Protein 5W6Y (pdb70)

InterPro domains:
  IPR002701 Chorismate mutase II, prokaryotic-type [PF01817] (199-307)
  IPR008238 Chorismate mutase, AroQ class, eukaryotic type [PS51169] (64-316)
  IPR008238 Chorismate mutase, AroQ class, eukaryotic type [PTHR21145] (43-316)
  IPR008238 Chorismate mutase, AroQ class, eukaryotic type [TIGR01802] (72-316)
  IPR036263 Chorismate mutase type II superfamily [SSF48600] (69-316)
  IPR037039 Chorismate mutase, AroQ class superfamily, eukaryotic [G3DSA:1.10.590.10] (65-316)

B-factor: mean 27.39, std 14.16, range [8.39, 97.9]

CATH classification: 1.10.590.10

Solvent-accessible surface area: 22530 Å² total

Structure (mmCIF, N/CA/C/O backbone):
data_5W6Y
#
_entry.id   5W6Y
#
_cell.length_a   57.764
_cell.length_b   78.408
_cell.length_c   126.028
_cell.angle_alpha   90.00
_cell.angle_beta   90.00
_cell.angle_gamma   90.00
#
_symmetry.space_group_name_H-M   'P 2 21 21'
#
loop_
_entity.id
_entity.type
_entity.pdbx_description
1 polymer 'Chorismate mutase'
2 non-polymer TRYPTOPHAN
3 non-polymer '4-(2-HYDROXYETHYL)-1-PIPERAZINE ETHANESULFONIC ACID'
4 water water
#
loop_
_atom_site.group_PDB
_atom_site.id
_atom_site.type_symbol
_atom_site.label_atom_id
_atom_site.label_alt_id
_atom_site.label_comp_id
_atom_site.label_asym_id
_atom_site.label_entity_id
_atom_site.label_seq_id
_atom_site.pdbx_PDB_ins_code
_atom_site.Cartn_x
_atom_site.Cartn_y
_atom_site.Cartn_z
_atom_site.occupancy
_atom_site.B_iso_or_equiv
_atom_site.auth_seq_id
_atom_site.auth_comp_id
_atom_site.auth_asym_id
_atom_site.auth_atom_id
_atom_site.pdbx_PDB_model_num
ATOM 1 N N . LEU A 1 73 ? 21.516 14.034 -5.738 1.00 64.08 73 LEU A N 1
ATOM 2 C CA . LEU A 1 73 ? 21.487 15.087 -6.739 1.00 65.57 73 LEU A CA 1
ATOM 3 C C . LEU A 1 73 ? 22.922 15.422 -7.162 1.00 67.81 73 LEU A C 1
ATOM 4 O O . LEU A 1 73 ? 23.506 16.302 -6.517 1.00 64.85 73 LEU A O 1
ATOM 9 N N . ALA A 1 74 ? 23.547 14.788 -8.175 1.00 67.73 74 ALA A N 1
ATOM 10 C CA . ALA A 1 74 ? 23.122 13.652 -9.035 1.00 60.71 74 ALA A CA 1
ATOM 11 C C . ALA A 1 74 ? 21.977 13.981 -10.000 1.00 62.74 74 ALA A C 1
ATOM 12 O O . ALA A 1 74 ? 22.207 14.102 -11.218 1.00 57.84 74 ALA A O 1
ATOM 14 N N . ASN A 1 75 ? 20.769 14.117 -9.464 1.00 64.36 75 ASN A N 1
ATOM 15 C CA . ASN A 1 75 ? 19.614 14.452 -10.282 1.00 60.24 75 ASN A CA 1
ATOM 16 C C . ASN A 1 75 ? 19.855 15.809 -10.928 1.00 58.28 75 ASN A C 1
ATOM 17 O O . ASN A 1 75 ? 19.235 16.157 -11.932 1.00 61.69 75 ASN A O 1
ATOM 22 N N . ILE A 1 76 ? 20.771 16.568 -10.334 1.00 47.60 76 ILE A N 1
ATOM 23 C CA . ILE A 1 76 ? 21.128 17.886 -10.833 1.00 43.95 76 ILE A CA 1
ATOM 24 C C . ILE A 1 76 ? 22.191 17.753 -11.916 1.00 38.00 76 ILE A C 1
ATOM 25 O O . ILE A 1 76 ? 22.195 18.511 -12.886 1.00 28.72 76 ILE A O 1
ATOM 30 N N . ARG A 1 77 ? 23.091 16.787 -11.751 1.00 29.54 77 ARG A N 1
ATOM 31 C CA . ARG A 1 77 ? 24.140 16.578 -12.739 1.00 33.58 77 ARG A CA 1
ATOM 32 C C . ARG A 1 77 ? 23.548 16.408 -14.141 1.00 22.92 77 ARG A C 1
ATOM 33 O O . ARG A 1 77 ? 24.043 17.006 -15.099 1.00 23.37 77 ARG A O 1
ATOM 41 N N . GLU A 1 78 ? 22.484 15.615 -14.255 1.00 26.62 78 GLU A N 1
ATOM 42 C CA . GLU A 1 78 ? 21.843 15.379 -15.548 1.00 27.23 78 GLU A CA 1
ATOM 43 C C . GLU A 1 78 ? 21.140 16.627 -16.045 1.00 24.49 78 GLU A C 1
ATOM 44 O O . GLU A 1 78 ? 21.096 16.881 -17.240 1.00 24.83 78 GLU A O 1
ATOM 50 N N . SER A 1 79 ? 20.571 17.400 -15.128 1.00 22.28 79 SER A N 1
ATOM 51 C CA A SER A 1 79 ? 19.933 18.653 -15.508 0.42 23.91 79 SER A CA 1
ATOM 52 C CA B SER A 1 79 ? 19.943 18.674 -15.468 0.58 24.35 79 SER A CA 1
ATOM 53 C C . SER A 1 79 ? 20.967 19.638 -16.042 1.00 27.00 79 SER A C 1
ATOM 54 O O . SER A 1 79 ? 20.730 20.289 -17.069 1.00 23.34 79 SER A O 1
ATOM 59 N N . LEU A 1 80 ? 22.110 19.736 -15.360 1.00 23.06 80 LEU A N 1
ATOM 60 C CA . LEU A 1 80 ? 23.187 20.625 -15.796 1.00 18.90 80 LEU A CA 1
ATOM 61 C C . LEU A 1 80 ? 23.690 20.268 -17.186 1.00 17.71 80 LEU A C 1
ATOM 62 O O . LEU A 1 80 ? 23.945 21.147 -18.003 1.00 19.27 80 LEU A O 1
ATOM 67 N N . ILE A 1 81 ? 23.836 18.974 -17.436 1.00 18.03 81 ILE A N 1
ATOM 68 C CA . ILE A 1 81 ? 24.281 18.496 -18.734 1.00 23.83 81 ILE A CA 1
ATOM 69 C C . ILE A 1 81 ? 23.292 18.891 -19.843 1.00 16.41 81 ILE A C 1
ATOM 70 O O . ILE A 1 81 ? 23.709 19.361 -20.888 1.00 18.84 81 ILE A O 1
ATOM 75 N N . ARG A 1 82 ? 21.992 18.718 -19.617 1.00 19.17 82 ARG A N 1
ATOM 76 C CA . ARG A 1 82 ? 21.002 19.125 -20.628 1.00 21.48 82 ARG A CA 1
ATOM 77 C C . ARG A 1 82 ? 21.039 20.634 -20.896 1.00 15.11 82 ARG A C 1
ATOM 78 O O . ARG A 1 82 ? 20.843 21.081 -22.030 1.00 14.35 82 ARG A O 1
ATOM 86 N N . GLN A 1 83 ? 21.275 21.405 -19.840 1.00 15.41 83 GLN A N 1
ATOM 87 C CA . GLN A 1 83 ? 21.338 22.855 -19.936 1.00 17.78 83 GLN A CA 1
ATOM 88 C C . GLN A 1 83 ? 22.551 23.278 -20.747 1.00 17.48 83 GLN A C 1
ATOM 89 O O . GLN A 1 83 ? 22.474 24.186 -21.575 1.00 13.79 83 GLN A O 1
ATOM 95 N N . GLU A 1 84 ? 23.677 22.620 -20.489 1.00 14.44 84 GLU A N 1
ATOM 96 C CA . GLU A 1 84 ? 24.897 22.849 -21.263 1.00 15.70 84 GLU A CA 1
ATOM 97 C C . GLU A 1 84 ? 24.669 22.501 -22.739 1.00 13.29 84 GLU A C 1
ATOM 98 O O . GLU A 1 84 ? 25.019 23.274 -23.626 1.00 15.60 84 GLU A O 1
ATOM 104 N N . ASP A 1 85 ? 24.080 21.330 -22.990 1.00 13.56 85 ASP A N 1
ATOM 105 C CA . ASP A 1 85 ? 23.848 20.870 -24.357 1.00 15.92 85 ASP A CA 1
ATOM 106 C C . ASP A 1 85 ? 22.940 21.842 -25.098 1.00 19.80 85 ASP A C 1
ATOM 107 O O . ASP A 1 85 ? 23.148 22.129 -26.277 1.00 15.03 85 ASP A O 1
ATOM 112 N N . THR A 1 86 ? 21.934 22.348 -24.395 1.00 12.54 86 THR A N 1
ATOM 113 C CA . THR A 1 86 ? 20.991 23.295 -24.982 1.00 13.93 86 THR A CA 1
ATOM 114 C C . THR A 1 86 ? 21.706 24.588 -25.373 1.00 15.95 86 THR A C 1
ATOM 115 O O . THR A 1 86 ? 21.499 25.121 -26.461 1.00 10.87 86 THR A O 1
ATOM 119 N N . ILE A 1 87 ? 22.578 25.075 -24.501 1.00 11.52 87 ILE A N 1
ATOM 120 C CA . ILE A 1 87 ? 23.374 26.271 -24.821 1.00 11.18 87 ILE A CA 1
ATOM 121 C C . ILE A 1 87 ? 24.269 26.032 -26.037 1.00 14.09 87 ILE A C 1
ATOM 122 O O . ILE A 1 87 ? 24.317 26.848 -26.957 1.00 11.80 87 ILE A O 1
ATOM 127 N N . ILE A 1 88 ? 24.956 24.899 -26.055 1.00 12.42 88 ILE A N 1
ATOM 128 C CA . ILE A 1 88 ? 25.840 24.582 -27.175 1.00 13.41 88 ILE A CA 1
ATOM 129 C C . ILE A 1 88 ? 25.100 24.574 -28.520 1.00 13.14 88 ILE A C 1
ATOM 130 O O . ILE A 1 88 ? 25.554 25.177 -29.491 1.00 10.69 88 ILE A O 1
ATOM 135 N N . TYR A 1 89 ? 23.958 23.896 -28.565 1.00 13.74 89 TYR A N 1
ATOM 136 C CA . TYR A 1 89 ? 23.092 23.922 -29.747 1.00 12.78 89 TYR A CA 1
ATOM 137 C C . TYR A 1 89 ? 22.695 25.346 -30.142 1.00 10.10 89 TYR A C 1
ATOM 138 O O . TYR A 1 89 ? 22.741 25.720 -31.315 1.00 15.13 89 TYR A O 1
ATOM 147 N N . ALA A 1 90 ? 22.278 26.139 -29.165 1.00 9.87 90 ALA A N 1
ATOM 148 C CA . ALA A 1 90 ? 21.825 27.507 -29.454 1.00 11.04 90 ALA A CA 1
ATOM 149 C C . ALA A 1 90 ? 22.960 28.370 -30.029 1.00 12.41 90 ALA A C 1
ATOM 150 O O . ALA A 1 90 ? 22.766 29.112 -31.000 1.00 10.34 90 ALA A O 1
ATOM 152 N N . LEU A 1 91 ? 24.146 28.267 -29.439 1.00 9.39 91 LEU A N 1
ATOM 153 C CA . LEU A 1 91 ? 25.292 29.047 -29.922 1.00 9.45 91 LEU A CA 1
ATOM 154 C C . LEU A 1 91 ? 25.661 28.606 -31.326 1.00 11.04 91 LEU A C 1
ATOM 155 O O . LEU A 1 91 ? 25.926 29.431 -32.198 1.00 12.95 91 LEU A O 1
ATOM 160 N N . LEU A 1 92 ? 25.684 27.293 -31.532 1.00 12.81 92 LEU A N 1
ATOM 161 C CA . LEU A 1 92 ? 25.988 26.736 -32.837 1.00 10.18 92 LEU A CA 1
ATOM 162 C C . LEU A 1 92 ? 25.026 27.272 -33.906 1.00 15.61 92 LEU A C 1
ATOM 163 O O . LEU A 1 92 ? 25.437 27.683 -34.993 1.00 19.31 92 LEU A O 1
ATOM 168 N N . GLN A 1 93 ? 23.737 27.252 -33.602 1.00 13.18 93 GLN A N 1
ATOM 169 C CA . GLN A 1 93 ? 22.742 27.694 -34.578 1.00 9.67 93 GLN A CA 1
ATOM 170 C C . GLN A 1 93 ? 22.843 29.208 -34.825 1.00 12.26 93 GLN A C 1
ATOM 171 O O . GLN A 1 93 ? 22.717 29.650 -35.963 1.00 12.43 93 GLN A O 1
ATOM 177 N N . ARG A 1 94 ? 23.079 29.989 -33.767 1.00 8.83 94 ARG A N 1
ATOM 178 C CA . ARG A 1 94 ? 23.263 31.437 -33.910 1.00 18.73 94 ARG A CA 1
ATOM 179 C C . ARG A 1 94 ? 24.475 31.729 -34.793 1.00 15.66 94 ARG A C 1
ATOM 180 O O . ARG A 1 94 ? 24.444 32.640 -35.623 1.00 13.89 94 ARG A O 1
ATOM 188 N N . ALA A 1 95 ? 25.530 30.937 -34.625 1.00 14.68 95 ALA A N 1
ATOM 189 C CA . ALA A 1 95 ? 26.773 31.115 -35.389 1.00 16.48 95 ALA A CA 1
ATOM 190 C C . ALA A 1 95 ? 26.634 30.746 -36.880 1.00 11.42 95 ALA A C 1
ATOM 191 O O . ALA A 1 95 ? 27.546 30.984 -37.682 1.00 13.21 95 ALA A O 1
ATOM 193 N N . GLN A 1 96 ? 25.502 30.174 -37.257 1.00 10.72 96 GLN A N 1
ATOM 194 C CA . GLN A 1 96 ? 25.204 29.974 -38.677 1.00 18.69 96 GLN A CA 1
ATOM 195 C C . GLN A 1 96 ? 24.958 31.303 -39.397 1.00 26.50 96 GLN A C 1
ATOM 196 O O . GLN A 1 96 ? 25.018 31.370 -40.625 1.00 16.93 96 GLN A O 1
ATOM 202 N N . PHE A 1 97 ? 24.696 32.360 -38.633 1.00 16.27 97 PHE A N 1
ATOM 203 C CA . PHE A 1 97 ? 24.464 33.687 -39.219 1.00 16.87 97 PHE A CA 1
ATOM 204 C C . PHE A 1 97 ? 25.545 34.667 -38.761 1.00 18.35 97 PHE A C 1
ATOM 205 O O . PHE A 1 97 ? 26.234 34.422 -37.768 1.00 16.35 97 PHE A O 1
ATOM 213 N N . SER A 1 98 ? 25.702 35.769 -39.489 1.00 17.91 98 SER A N 1
ATOM 214 C CA . SER A 1 98 ? 26.670 36.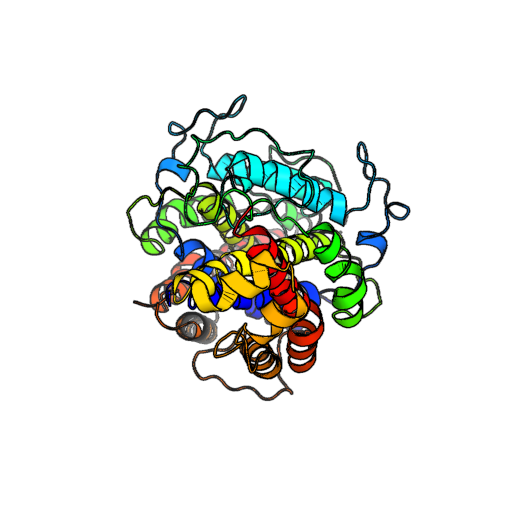791 -39.115 1.00 20.86 98 SER A CA 1
ATOM 215 C C . SER A 1 98 ? 26.159 37.670 -37.962 1.00 20.15 98 SER A C 1
ATOM 216 O O . SER A 1 98 ? 25.071 37.430 -37.428 1.00 17.50 98 SER A O 1
ATOM 219 N N . PHE A 1 99 ? 26.943 38.679 -37.578 1.00 18.27 99 PHE A N 1
ATOM 220 C CA . PHE A 1 99 ? 26.593 39.516 -36.424 1.00 24.01 99 PHE A CA 1
ATOM 221 C C . PHE A 1 99 ? 25.280 40.258 -36.653 1.00 23.61 99 PHE A C 1
ATOM 222 O O . PHE A 1 99 ? 24.473 40.394 -35.731 1.00 17.81 99 PHE A O 1
ATOM 230 N N . ASN A 1 100 ? 25.080 40.731 -37.884 1.00 21.75 100 ASN A N 1
ATOM 231 C CA . ASN A 1 100 ? 23.821 41.349 -38.287 1.00 26.52 100 ASN A CA 1
ATOM 232 C C . ASN A 1 100 ? 23.423 42.490 -37.349 1.00 25.81 100 ASN A C 1
ATOM 233 O O . ASN A 1 100 ? 22.345 42.466 -36.756 1.00 20.25 100 ASN A O 1
ATOM 238 N N . ALA A 1 101 ? 24.310 43.480 -37.232 1.00 24.84 101 ALA A N 1
ATOM 239 C CA . ALA A 1 101 ? 24.166 44.594 -36.290 1.00 22.22 101 ALA A CA 1
ATOM 240 C C . ALA A 1 101 ? 22.770 45.236 -36.178 1.00 25.91 101 ALA A C 1
ATOM 241 O O . ALA A 1 101 ? 22.370 45.596 -35.068 1.00 23.07 101 ALA A O 1
ATOM 243 N N . PRO A 1 102 ? 22.038 45.412 -37.302 1.00 24.05 102 PRO A N 1
ATOM 244 C CA . PRO A 1 102 ? 20.753 46.107 -37.103 1.00 25.71 102 PRO A CA 1
ATOM 245 C C . PRO A 1 102 ? 19.769 45.395 -36.146 1.00 23.50 102 PRO A C 1
ATOM 246 O O . PRO A 1 102 ? 18.892 46.049 -35.579 1.00 24.84 102 PRO A O 1
ATOM 250 N N . THR A 1 103 ? 19.945 44.087 -35.955 1.00 22.00 103 THR A N 1
ATOM 251 C CA . THR A 1 103 ? 19.123 43.288 -35.045 1.00 20.37 103 THR A CA 1
ATOM 252 C C . THR A 1 103 ? 19.072 43.873 -33.620 1.00 29.68 103 THR A C 1
ATOM 253 O O . THR A 1 103 ? 18.064 43.749 -32.917 1.00 19.85 103 THR A O 1
ATOM 257 N N . TYR A 1 104 ? 20.156 44.532 -33.220 1.00 23.20 104 TYR A N 1
ATOM 258 C CA . TYR A 1 104 ? 20.320 45.052 -31.857 1.00 20.39 104 TYR A CA 1
ATOM 259 C C . TYR A 1 104 ? 20.189 46.577 -31.747 1.00 22.27 104 TYR A C 1
ATOM 260 O O . TYR A 1 104 ? 20.301 47.144 -30.655 1.00 22.96 104 TYR A O 1
ATOM 269 N N . ASP A 1 105 ? 19.927 47.234 -32.872 1.00 23.75 105 ASP A N 1
ATOM 270 C CA . ASP A 1 105 ? 19.959 48.696 -32.932 1.00 25.92 105 ASP A CA 1
ATOM 271 C C . ASP A 1 105 ? 18.582 49.304 -33.207 1.00 36.06 105 ASP A C 1
ATOM 272 O O . ASP A 1 105 ? 18.122 49.325 -34.355 1.00 28.34 105 ASP A O 1
ATOM 277 N N . GLU A 1 106 ? 17.954 49.849 -32.167 1.00 27.85 106 GLU A N 1
ATOM 278 C CA . GLU A 1 106 ? 16.600 50.382 -32.303 1.00 31.40 106 GLU A CA 1
ATOM 279 C C . GLU A 1 106 ? 16.525 51.552 -33.275 1.00 38.78 106 GLU A C 1
ATOM 280 O O . GLU A 1 106 ? 15.440 51.918 -33.724 1.00 39.42 106 GLU A O 1
ATOM 286 N N . ASN A 1 107 ? 17.671 52.142 -33.605 1.00 40.88 107 ASN A N 1
ATOM 287 C CA . ASN A 1 107 ? 17.687 53.225 -34.581 1.00 45.35 107 ASN A CA 1
ATOM 288 C C . ASN A 1 107 ? 17.860 52.710 -36.011 1.00 48.53 107 ASN A C 1
ATOM 289 O O . ASN A 1 107 ? 17.809 53.492 -36.961 1.00 47.95 107 ASN A O 1
ATOM 294 N N . SER A 1 108 ? 18.041 51.397 -36.159 1.00 48.14 108 SER A N 1
ATOM 295 C CA . SER A 1 108 ? 18.097 50.770 -37.482 1.00 49.36 108 SER A CA 1
ATOM 296 C C . SER A 1 108 ? 16.725 50.272 -37.939 1.00 54.80 108 SER A C 1
ATOM 297 O O . SER A 1 108 ? 16.468 50.177 -39.142 1.00 56.84 108 SER A O 1
ATOM 300 N N . PHE A 1 109 ? 15.852 49.950 -36.984 1.00 53.28 109 PHE A N 1
ATOM 301 C CA . PHE A 1 109 ? 14.464 49.591 -37.293 1.00 49.99 109 PHE A CA 1
ATOM 302 C C . PHE A 1 109 ? 13.455 50.346 -36.435 1.00 48.63 109 PHE A C 1
ATOM 303 O O . PHE A 1 109 ? 13.625 50.465 -35.230 1.00 47.70 109 PHE A O 1
ATOM 311 N N . SER A 1 110 ? 12.392 50.843 -37.056 1.00 58.91 110 SER A N 1
ATOM 312 C CA . SER A 1 110 ? 11.292 51.426 -36.298 1.00 63.82 110 SER A CA 1
ATOM 313 C C . SER A 1 110 ? 10.144 50.432 -36.170 1.00 63.59 110 SER A C 1
ATOM 314 O O . SER A 1 110 ? 9.170 50.510 -36.919 1.00 61.38 110 SER A O 1
ATOM 317 N N . ILE A 1 111 ? 10.273 49.487 -35.238 1.00 57.88 111 ILE A N 1
ATOM 318 C CA . ILE A 1 111 ? 9.227 48.495 -35.011 1.00 45.04 111 ILE A CA 1
ATOM 319 C C . ILE A 1 111 ? 7.937 49.166 -34.585 1.00 40.08 111 ILE A C 1
ATOM 320 O O . ILE A 1 111 ? 7.858 49.726 -33.491 1.00 37.07 111 ILE A O 1
ATOM 325 N N . PRO A 1 112 ? 6.922 49.119 -35.457 1.00 45.37 112 PRO A N 1
ATOM 326 C CA . PRO A 1 112 ? 5.677 49.860 -35.233 1.00 45.72 112 PRO A CA 1
ATOM 327 C C . PRO A 1 112 ? 4.989 49.454 -33.935 1.00 41.01 112 PRO A C 1
ATOM 328 O O . PRO A 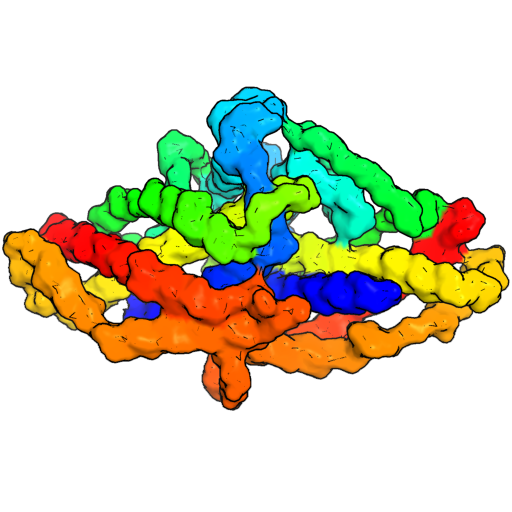1 112 ? 4.779 48.267 -33.696 1.00 41.26 112 PRO A O 1
ATOM 332 N N . GLY A 1 113 ? 4.674 50.439 -33.100 1.00 40.49 113 GLY A N 1
ATOM 333 C CA . GLY A 1 113 ? 3.993 50.201 -31.840 1.00 39.37 113 GLY A CA 1
ATOM 334 C C . GLY A 1 113 ? 4.882 49.718 -30.706 1.00 43.31 113 GLY A C 1
ATOM 335 O O . GLY A 1 113 ? 4.380 49.356 -29.640 1.00 45.22 113 GLY A O 1
ATOM 336 N N . PHE A 1 114 ? 6.197 49.720 -30.929 1.00 37.37 114 PHE A N 1
ATOM 337 C CA . PHE A 1 114 ? 7.167 49.186 -29.965 1.00 32.67 114 PHE A CA 1
ATOM 338 C C . PHE A 1 114 ? 8.438 50.030 -29.915 1.00 41.67 114 PHE A C 1
ATOM 339 O O . PHE A 1 114 ? 9.027 50.344 -30.950 1.00 40.71 114 PHE A O 1
ATOM 347 N N . LYS A 1 115 ? 8.873 50.387 -28.711 1.00 37.46 115 LYS A N 1
ATOM 348 C CA . LYS A 1 115 ? 10.153 51.073 -28.548 1.00 33.14 115 LYS A CA 1
ATOM 349 C C . LYS A 1 115 ? 11.210 50.077 -28.086 1.00 32.36 115 LYS A C 1
ATOM 350 O O . LYS A 1 115 ? 11.030 49.407 -27.064 1.00 29.19 115 LYS A O 1
ATOM 356 N N . GLY A 1 116 ? 12.298 49.980 -28.849 1.00 30.43 116 GLY A N 1
ATOM 357 C CA . GLY A 1 116 ? 13.340 48.991 -28.605 1.00 26.89 116 GLY A CA 1
ATOM 358 C C . GLY A 1 116 ? 13.829 48.325 -29.885 1.00 43.33 116 GLY A C 1
ATOM 359 O O . GLY A 1 116 ? 13.298 48.581 -30.973 1.00 27.33 116 GLY A O 1
ATOM 360 N N . SER A 1 117 ? 14.843 47.469 -29.751 1.00 24.28 117 SER A N 1
ATOM 361 C CA . SER A 1 117 ? 15.430 46.761 -30.889 1.00 23.51 117 SER A CA 1
ATOM 362 C C . SER A 1 117 ? 14.642 45.512 -31.271 1.00 22.41 117 SER A C 1
ATOM 363 O O . SER A 1 117 ? 13.730 45.092 -30.554 1.00 22.01 117 SER A O 1
ATOM 366 N N . LEU A 1 118 ? 15.018 44.907 -32.394 1.00 20.13 118 LEU A N 1
ATOM 367 C CA . LEU A 1 118 ? 14.349 43.700 -32.866 1.00 19.28 118 LEU A CA 1
ATOM 368 C C . LEU A 1 118 ? 14.542 42.549 -31.870 1.00 17.63 118 LEU A C 1
ATOM 369 O O . LEU A 1 118 ? 13.615 41.782 -31.619 1.00 18.14 118 LEU A O 1
ATOM 374 N N . VAL A 1 119 ? 15.729 42.436 -31.283 1.00 14.88 119 VAL A N 1
ATOM 375 C CA . VAL A 1 119 ? 15.944 41.319 -30.361 1.00 13.40 119 VAL A CA 1
ATOM 376 C C . VAL A 1 119 ? 15.110 41.531 -29.083 1.00 13.06 119 VAL A C 1
ATOM 377 O O . VAL A 1 119 ? 14.554 40.581 -28.534 1.00 15.98 119 VAL A O 1
ATOM 381 N N . GLU A 1 120 ? 14.996 42.782 -28.639 1.00 14.38 120 GLU A N 1
ATOM 382 C CA . GLU A 1 120 ? 14.169 43.118 -27.487 1.00 14.41 120 GLU A CA 1
ATOM 383 C C . GLU A 1 120 ? 12.712 42.775 -27.766 1.00 17.56 120 GLU A C 1
ATOM 384 O O . GLU A 1 120 ? 12.022 42.198 -26.922 1.00 14.56 120 GLU A O 1
ATOM 390 N N . PHE A 1 121 ? 12.256 43.122 -28.965 1.00 16.06 121 PHE A N 1
ATOM 391 C CA . PHE A 1 121 ? 10.900 42.812 -29.408 1.00 15.36 121 PHE A CA 1
ATOM 392 C C . PHE A 1 121 ? 10.645 41.314 -29.421 1.00 16.09 121 PHE A C 1
ATOM 393 O O . PHE A 1 121 ? 9.662 40.834 -28.846 1.00 18.40 121 PHE A O 1
ATOM 401 N N . MET A 1 122 ? 11.532 40.576 -30.083 1.00 15.01 122 MET A N 1
ATOM 402 C CA . MET A 1 122 ? 11.382 39.132 -30.197 1.00 18.01 122 MET A CA 1
ATOM 403 C C . MET A 1 122 ? 11.400 38.464 -28.817 1.00 15.92 122 MET A C 1
ATOM 404 O O . MET A 1 122 ? 10.619 37.551 -28.550 1.00 15.15 122 MET A O 1
ATOM 409 N N . LEU A 1 123 ? 12.271 38.941 -27.936 1.00 15.72 123 LEU A N 1
ATOM 410 C CA . LEU A 1 123 ? 12.357 38.387 -26.582 1.00 14.65 123 LEU A CA 1
ATOM 411 C C . LEU A 1 123 ? 11.121 38.726 -25.758 1.00 15.08 123 LEU A C 1
ATOM 412 O O . LEU A 1 123 ? 10.575 37.870 -25.071 1.00 12.94 123 LEU A O 1
ATOM 417 N N . LYS A 1 124 ? 10.695 39.983 -25.830 1.00 11.66 124 LYS A N 1
ATOM 418 C CA . LYS A 1 124 ? 9.536 40.432 -25.093 1.00 13.96 124 LYS A CA 1
ATOM 419 C C . LYS A 1 124 ? 8.291 39.654 -25.517 1.00 14.06 124 LYS A C 1
ATOM 420 O O . L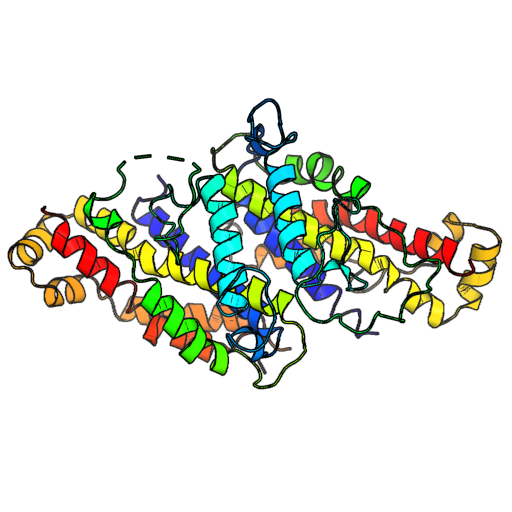YS A 1 124 ? 7.529 39.186 -24.675 1.00 14.87 124 LYS A O 1
ATOM 426 N N . GLU A 1 125 ? 8.095 39.512 -26.824 1.00 13.48 125 GLU A N 1
ATOM 427 C CA . GLU A 1 125 ? 6.937 38.787 -27.346 1.00 15.42 125 GLU A CA 1
ATOM 428 C C . GLU A 1 125 ? 7.008 37.304 -27.003 1.00 14.73 125 GLU A C 1
ATOM 429 O O . GLU A 1 125 ? 5.993 36.672 -26.739 1.00 16.14 125 GLU A O 1
ATOM 435 N N . THR A 1 126 ? 8.210 36.743 -27.039 1.00 13.16 126 THR A N 1
ATOM 436 C CA . THR A 1 126 ? 8.379 35.340 -26.682 1.00 12.63 126 THR A CA 1
ATOM 437 C C . THR A 1 126 ? 8.036 35.119 -25.206 1.00 14.58 126 THR A C 1
ATOM 438 O O . THR A 1 126 ? 7.349 34.161 -24.869 1.00 14.67 126 THR A O 1
ATOM 442 N N . GLU A 1 127 ? 8.478 36.023 -24.329 1.00 11.59 127 GLU A N 1
ATOM 443 C CA . GLU A 1 127 ? 8.183 35.885 -22.901 1.00 12.17 127 GLU A CA 1
ATOM 444 C C . GLU A 1 127 ? 6.687 36.038 -22.636 1.00 16.58 127 GLU A C 1
ATOM 445 O O . GLU A 1 127 ? 6.146 35.418 -21.719 1.00 12.98 127 GLU A O 1
ATOM 451 N N . THR A 1 128 ? 6.027 36.874 -23.427 1.00 13.65 128 THR A N 1
ATOM 452 C CA . THR A 1 128 ? 4.590 37.043 -23.288 1.00 19.05 128 THR A CA 1
ATOM 453 C C . THR A 1 128 ? 3.881 35.719 -23.553 1.00 18.40 128 THR A C 1
ATOM 454 O O . THR A 1 128 ? 3.015 35.312 -22.785 1.00 15.62 128 THR A O 1
ATOM 458 N N . LEU A 1 129 ? 4.257 35.048 -24.639 1.00 12.85 129 LEU A N 1
ATOM 459 C CA . LEU A 1 129 ? 3.649 33.765 -24.972 1.00 15.73 129 LEU A CA 1
ATOM 460 C C . LEU A 1 129 ? 4.052 32.704 -23.937 1.00 15.39 129 LEU A C 1
ATOM 461 O O . LEU A 1 129 ? 3.212 31.988 -23.417 1.00 18.97 129 LEU A O 1
ATOM 466 N N . HIS A 1 130 ? 5.335 32.626 -23.601 1.00 15.70 130 HIS A N 1
ATOM 467 C CA . HIS A 1 130 ? 5.770 31.612 -22.651 1.00 13.98 130 HIS A CA 1
ATOM 468 C C . HIS A 1 130 ? 5.175 31.831 -21.242 1.00 14.67 130 HIS A C 1
ATOM 469 O O . HIS A 1 130 ? 4.895 30.861 -20.544 1.00 15.56 130 HIS A O 1
ATOM 476 N N . ALA A 1 131 ? 4.960 33.086 -20.837 1.00 12.73 131 ALA A N 1
ATOM 477 C CA . ALA A 1 131 ? 4.377 33.359 -19.521 1.00 14.26 131 ALA A CA 1
ATOM 478 C C . ALA A 1 131 ? 2.965 32.801 -19.462 1.00 15.11 131 ALA A C 1
ATOM 479 O O . ALA A 1 131 ? 2.553 32.221 -18.450 1.00 15.67 131 ALA A O 1
ATOM 481 N N . LYS A 1 132 ? 2.235 32.961 -20.560 1.00 14.41 132 LYS A N 1
ATOM 482 C CA . LYS A 1 132 ? 0.872 32.461 -20.649 1.00 21.51 132 LYS A CA 1
ATOM 483 C C . LYS A 1 132 ? 0.788 30.950 -20.411 1.00 16.41 132 LYS A C 1
ATOM 484 O O . LYS A 1 132 ? -0.229 30.453 -19.951 1.00 19.62 132 LYS A O 1
ATOM 490 N N . VAL A 1 133 ? 1.832 30.210 -20.768 1.00 15.00 133 VAL A N 1
ATOM 491 C CA . VAL A 1 133 ? 1.820 28.775 -20.517 1.00 15.51 133 VAL A CA 1
ATOM 492 C C . VAL A 1 133 ? 2.715 28.430 -19.306 1.00 17.17 133 VAL A C 1
ATOM 493 O O . VAL A 1 133 ? 3.210 27.307 -19.185 1.00 16.36 133 VAL A O 1
ATOM 497 N N . ARG A 1 134 ? 2.895 29.417 -18.424 1.00 14.41 134 ARG A N 1
ATOM 498 C CA . ARG A 1 134 ? 3.380 29.227 -17.049 1.00 15.62 134 ARG A CA 1
ATOM 499 C C . ARG A 1 134 ? 4.895 29.035 -16.924 1.00 15.29 134 ARG A C 1
ATOM 500 O O . ARG A 1 134 ? 5.376 28.544 -15.889 1.00 14.22 134 ARG A O 1
ATOM 508 N N . ARG A 1 135 ? 5.647 29.433 -17.943 1.00 13.09 135 ARG A N 1
ATOM 509 C CA . ARG A 1 135 ? 7.098 29.234 -17.905 1.00 13.80 135 ARG A CA 1
ATOM 510 C C . ARG A 1 135 ? 7.736 29.781 -16.628 1.00 16.50 135 ARG A C 1
ATOM 511 O O . ARG A 1 135 ? 8.544 29.094 -16.000 1.00 17.25 135 ARG A O 1
ATOM 519 N N . TYR A 1 136 ? 7.373 30.998 -16.228 1.00 15.25 136 TYR A N 1
ATOM 520 C CA . TYR A 1 136 ? 8.092 31.653 -15.138 1.00 17.62 136 TYR A CA 1
ATOM 521 C C . TYR A 1 136 ? 7.523 31.294 -13.762 1.00 13.40 136 TYR A C 1
ATOM 522 O O . TYR A 1 136 ? 7.999 31.793 -12.757 1.00 17.67 136 TYR A O 1
ATOM 531 N N . GLN A 1 137 ? 6.516 30.421 -13.730 1.00 13.67 137 GLN A N 1
ATOM 532 C CA . GLN A 1 137 ? 6.103 29.789 -12.480 1.00 14.35 137 GLN A CA 1
ATOM 533 C C . GLN A 1 137 ? 7.127 28.736 -12.051 1.00 28.28 137 GLN A C 1
ATOM 534 O O . GLN A 1 137 ? 7.176 28.348 -10.876 1.00 23.65 137 GLN A O 1
ATOM 540 N N . ALA A 1 138 ? 7.933 28.261 -13.003 1.00 21.88 138 ALA A N 1
ATOM 541 C CA . ALA A 1 138 ? 8.970 27.283 -12.683 1.00 19.79 138 ALA A CA 1
ATOM 542 C C . ALA A 1 138 ? 10.129 27.958 -11.953 1.00 18.60 138 ALA A C 1
ATOM 543 O O . ALA A 1 138 ? 10.500 29.078 -12.277 1.00 18.20 138 ALA A O 1
ATOM 545 N N . PRO A 1 139 ? 10.708 27.265 -10.965 1.00 18.45 139 PRO A N 1
ATOM 546 C CA . PRO A 1 139 ? 11.762 27.857 -10.137 1.00 21.03 139 PRO A CA 1
ATOM 547 C C . PRO A 1 139 ? 13.093 28.066 -10.878 1.00 19.19 139 PRO A C 1
ATOM 548 O O . PRO A 1 139 ? 13.928 28.830 -10.388 1.00 17.03 139 PRO A O 1
ATOM 552 N N . ASP A 1 140 ? 13.283 27.421 -12.031 1.00 15.24 140 ASP A N 1
ATOM 553 C CA . ASP A 1 140 ? 14.531 27.579 -12.787 1.00 16.60 140 ASP A CA 1
ATOM 554 C C . ASP A 1 140 ? 14.390 28.488 -14.013 1.00 11.96 140 ASP A C 1
ATOM 555 O O . ASP A 1 140 ? 15.337 28.632 -14.800 1.00 13.20 140 ASP A O 1
ATOM 560 N N . GLU A 1 141 ? 13.230 29.124 -14.164 1.00 13.45 141 GLU A N 1
ATOM 561 C CA . GLU A 1 141 ? 12.985 29.979 -15.331 1.00 14.52 141 GLU A CA 1
ATOM 562 C C . GLU A 1 141 ? 12.843 31.442 -14.901 1.00 21.50 141 GLU A C 1
ATOM 563 O O . GLU A 1 141 ? 11.987 31.761 -14.098 1.00 12.53 141 GLU A O 1
ATOM 569 N N . HIS A 1 142 ? 13.681 32.325 -15.438 1.00 16.74 142 HIS A N 1
ATOM 570 C CA . HIS A 1 142 ? 13.724 33.723 -14.988 1.00 16.78 142 HIS A CA 1
ATOM 571 C C . HIS A 1 142 ? 13.479 34.670 -16.148 1.00 16.06 142 HIS A C 1
ATOM 572 O O . HIS A 1 142 ? 14.164 34.590 -17.162 1.00 13.25 142 HIS A O 1
ATOM 579 N N . PRO A 1 143 ? 12.489 35.562 -16.013 1.00 15.21 143 PRO A N 1
ATOM 580 C CA . PRO A 1 143 ? 12.156 36.444 -17.138 1.00 15.49 143 PRO A CA 1
ATOM 581 C C . PRO A 1 143 ? 13.168 37.569 -17.304 1.00 14.71 143 PRO A C 1
ATOM 582 O O . PRO A 1 143 ? 13.696 38.060 -16.301 1.00 12.60 143 PRO A O 1
ATOM 586 N N . PHE A 1 144 ? 13.446 37.966 -18.545 1.00 10.87 144 PHE A N 1
ATOM 587 C CA . PHE A 1 144 ? 14.262 39.171 -18.785 1.00 12.08 144 PHE A CA 1
ATOM 588 C C . PHE A 1 144 ? 13.422 40.435 -18.654 1.00 20.73 144 PHE A C 1
ATOM 589 O O . PHE A 1 144 ? 13.941 41.522 -18.417 1.00 18.75 144 PHE A O 1
ATOM 597 N N . PHE A 1 145 ? 12.116 40.290 -18.821 1.00 18.39 145 PHE A N 1
ATOM 598 C CA . PHE A 1 145 ? 11.203 41.420 -18.626 1.00 18.43 145 PHE A CA 1
ATOM 599 C C . PHE A 1 145 ? 10.231 41.132 -17.473 1.00 23.08 145 PHE A C 1
ATOM 600 O O . PHE A 1 145 ? 9.039 40.917 -17.711 1.00 28.20 145 PHE A O 1
ATOM 608 N N . PRO A 1 146 ? 10.729 41.137 -16.219 1.00 40.91 146 PRO A N 1
ATOM 609 C CA . PRO A 1 146 ? 9.878 40.760 -15.077 1.00 37.71 146 PRO A CA 1
ATOM 610 C C . PRO A 1 146 ? 8.703 41.720 -14.845 1.00 40.26 146 PRO A C 1
ATOM 611 O O . PRO A 1 146 ? 7.701 41.316 -14.259 1.00 40.47 146 PRO A O 1
ATOM 615 N N . GLU A 1 147 ? 8.823 42.962 -15.303 1.00 37.70 147 GLU A N 1
ATOM 616 C CA . GLU A 1 147 ? 7.762 43.951 -15.119 1.00 43.88 147 GLU A CA 1
ATOM 617 C C . GLU A 1 147 ? 6.665 43.840 -16.179 1.00 42.17 147 GLU A C 1
ATOM 618 O O . GLU A 1 147 ? 5.713 44.627 -16.181 1.00 45.79 147 GLU A O 1
ATOM 624 N N . ASP A 1 148 ? 6.795 42.863 -17.074 1.00 37.70 148 ASP A N 1
ATOM 625 C CA . ASP A 1 148 ? 5.810 42.677 -18.143 1.00 40.54 148 ASP A CA 1
ATOM 626 C C . ASP A 1 148 ? 5.270 41.252 -18.194 1.00 32.50 148 ASP A C 1
ATOM 627 O O . ASP A 1 148 ? 4.888 40.771 -19.260 1.00 41.91 148 ASP A O 1
ATOM 632 N N . LEU A 1 149 ? 5.234 40.577 -17.050 1.00 32.10 149 LEU A N 1
ATOM 633 C CA . LEU A 1 149 ? 4.751 39.199 -16.998 1.00 33.53 149 LEU A CA 1
ATOM 634 C C . LEU A 1 149 ? 3.274 39.091 -17.379 1.00 38.42 149 LEU A C 1
ATOM 635 O O . LEU A 1 149 ? 2.407 39.661 -16.703 1.00 35.29 149 LEU A O 1
ATOM 640 N N . SER A 1 150 ? 2.983 38.362 -18.455 1.00 29.69 150 SER A N 1
ATOM 641 C CA A SER A 1 150 ? 1.594 38.179 -18.870 0.33 32.78 150 SER A CA 1
ATOM 642 C CA B SER A 1 150 ? 1.604 38.152 -18.892 0.67 32.53 150 SER A CA 1
ATOM 643 C C . SER A 1 150 ? 0.902 37.116 -18.013 1.00 36.26 150 SER A C 1
ATOM 644 O O . SER A 1 150 ? 1.549 36.204 -17.491 1.00 26.66 150 SER A O 1
ATOM 649 N N . GLN A 1 151 ? -0.416 37.250 -17.858 1.00 35.48 151 GLN A N 1
ATOM 650 C CA . GLN A 1 151 ? -1.204 36.306 -17.058 1.00 37.11 151 GLN A CA 1
ATOM 651 C C . GLN A 1 151 ? -1.243 34.926 -17.706 1.00 34.55 151 GLN A C 1
ATOM 652 O O . GLN A 1 151 ? -1.401 34.814 -18.916 1.00 29.04 151 GLN A O 1
ATOM 658 N N . PRO A 1 152 ? -1.083 33.869 -16.901 1.00 40.98 152 PRO A N 1
ATOM 659 C CA . PRO A 1 152 ? -1.196 32.495 -17.412 1.00 36.51 152 PRO A CA 1
ATOM 660 C C . PRO A 1 152 ? -2.604 32.141 -17.904 1.00 33.39 152 PRO A C 1
ATOM 661 O O . PRO A 1 152 ? -3.592 32.677 -17.402 1.00 32.16 152 PRO A O 1
ATOM 665 N N . ILE A 1 153 ? -2.678 31.252 -18.892 1.00 24.24 153 ILE A N 1
ATOM 666 C CA . ILE A 1 153 ? -3.947 30.753 -19.422 1.00 28.70 153 ILE A CA 1
ATOM 667 C C . ILE A 1 153 ? -4.149 29.262 -19.126 1.00 27.78 153 ILE A C 1
ATOM 668 O O . ILE A 1 153 ? -5.155 28.664 -19.520 1.00 30.83 153 ILE A O 1
ATOM 673 N N . LEU A 1 154 ? -3.178 28.664 -18.452 1.00 23.85 154 LEU A N 1
ATOM 674 C CA . LEU A 1 154 ? -3.288 27.288 -17.971 1.00 23.91 154 LEU A CA 1
ATOM 675 C C . LEU A 1 154 ? -3.377 27.271 -16.449 1.00 29.53 154 LEU A C 1
ATOM 676 O O . LEU A 1 154 ? -2.856 28.175 -15.804 1.00 25.08 154 LEU A O 1
ATOM 681 N N . PRO A 1 155 ? -4.020 26.234 -15.872 1.00 33.39 155 PRO A N 1
ATOM 682 C CA . PRO A 1 155 ? -4.083 26.092 -14.412 1.00 31.97 155 PRO A CA 1
ATOM 683 C C . PRO A 1 155 ? -2.682 26.080 -13.805 1.00 35.77 155 PRO A C 1
ATOM 684 O O . PRO A 1 155 ? -1.791 25.442 -14.354 1.00 24.72 155 PRO A O 1
ATOM 688 N N . SER A 1 156 ? -2.493 26.782 -12.695 1.00 27.12 156 SER A N 1
ATOM 689 C CA . SER A 1 156 ? -1.169 26.916 -12.097 1.00 31.97 156 SER A CA 1
ATOM 690 C C . SER A 1 156 ? -0.587 25.578 -11.654 1.00 32.89 156 SER A C 1
ATOM 691 O O . SER A 1 156 ? -1.306 24.710 -11.153 1.00 30.97 156 SER A O 1
ATOM 694 N N . LEU A 1 157 ? 0.718 25.415 -11.849 1.00 30.63 157 LEU A N 1
ATOM 695 C CA . LEU A 1 157 ? 1.430 24.271 -11.298 1.00 39.53 157 LEU A CA 1
ATOM 696 C C . LEU A 1 157 ? 1.700 24.540 -9.829 1.00 29.34 157 LEU A C 1
ATOM 697 O O . LEU A 1 157 ? 1.713 25.700 -9.415 1.00 28.93 157 LEU A O 1
ATOM 702 N N . PRO A 1 158 ? 1.917 23.480 -9.034 1.00 26.31 158 PRO A N 1
ATOM 703 C CA . PRO A 1 158 ? 2.324 23.668 -7.636 1.00 35.30 158 PRO A CA 1
ATOM 704 C C . PRO A 1 158 ? 3.621 24.477 -7.562 1.00 38.05 158 PRO A C 1
ATOM 705 O O . PRO A 1 158 ? 4.534 24.199 -8.337 1.00 30.84 158 PRO A O 1
ATOM 709 N N . LYS A 1 159 ? 3.700 25.462 -6.671 1.00 41.40 159 LYS A N 1
ATOM 710 C CA . LYS A 1 159 ? 4.915 26.260 -6.537 1.00 43.04 159 LYS A CA 1
ATOM 711 C C . LYS A 1 159 ? 6.046 25.436 -5.909 1.00 38.14 159 LYS A C 1
ATOM 712 O O . LYS A 1 159 ? 5.827 24.705 -4.956 1.00 29.46 159 LYS A O 1
ATOM 718 N N . SER A 1 160 ? 7.257 25.557 -6.436 1.00 29.56 160 SER A N 1
ATOM 719 C CA . SER A 1 160 ? 8.376 24.765 -5.948 1.00 30.63 160 SER A CA 1
ATOM 720 C C . SER A 1 160 ? 8.841 25.216 -4.560 1.00 34.57 160 SER A C 1
ATOM 721 O O . SER A 1 160 ? 8.875 26.414 -4.257 1.00 41.87 160 SER A O 1
ATOM 724 N N . ARG A 1 161 ? 9.177 24.240 -3.718 1.00 27.90 161 ARG A N 1
ATOM 725 C CA . ARG A 1 161 ? 9.625 24.500 -2.345 1.00 29.86 161 ARG A CA 1
ATOM 726 C C . ARG A 1 161 ? 11.094 24.126 -2.133 1.00 32.44 161 ARG A C 1
ATOM 727 O O . ARG A 1 161 ? 11.598 24.173 -1.004 1.00 33.34 161 ARG A O 1
ATOM 735 N N . VAL A 1 162 ? 11.795 23.802 -3.218 1.00 27.08 162 VAL A N 1
ATOM 736 C CA . VAL A 1 162 ? 13.156 23.279 -3.101 1.00 34.33 162 VAL A CA 1
ATOM 737 C C . VAL A 1 162 ? 14.149 24.325 -2.587 1.00 27.28 162 VAL A C 1
ATOM 738 O O . VAL A 1 162 ? 14.952 24.036 -1.696 1.00 31.82 162 VAL A O 1
ATOM 742 N N . LEU A 1 163 ? 14.089 25.539 -3.131 1.00 27.16 163 LEU A N 1
ATOM 743 C CA . LEU A 1 163 ? 15.052 26.581 -2.763 1.00 28.83 163 LEU A CA 1
ATOM 744 C C . LEU A 1 163 ? 14.615 27.378 -1.538 1.00 35.04 163 LEU A C 1
ATOM 745 O O . LEU A 1 163 ? 13.434 27.446 -1.225 1.00 33.02 163 LEU A O 1
ATOM 750 N N . HIS A 1 164 ? 15.589 27.963 -0.844 1.00 23.05 164 HIS A N 1
ATOM 751 C CA . HIS A 1 164 ? 15.344 28.850 0.295 1.00 21.44 164 HIS A CA 1
ATOM 752 C C . HIS A 1 164 ? 14.590 30.088 -0.181 1.00 24.88 164 HIS A C 1
ATOM 753 O O . HIS A 1 164 ? 15.061 30.793 -1.074 1.00 20.38 164 HIS A O 1
ATOM 760 N N . PRO A 1 165 ? 13.410 30.346 0.400 1.00 19.21 165 PRO A N 1
ATOM 761 C CA . PRO A 1 165 ? 12.532 31.406 -0.120 1.00 28.05 165 PRO A CA 1
ATOM 762 C C . PRO A 1 165 ? 13.203 32.781 -0.171 1.00 29.26 165 PRO A C 1
ATOM 763 O O . PRO A 1 165 ? 12.958 33.546 -1.094 1.00 29.07 165 PRO A O 1
ATOM 767 N N . ALA A 1 166 ? 14.054 33.078 0.800 1.00 31.69 166 ALA A N 1
ATOM 768 C CA . ALA A 1 166 ? 14.724 34.375 0.859 1.00 36.75 166 ALA A CA 1
ATOM 769 C C . ALA A 1 166 ? 15.847 34.505 -0.170 1.00 38.38 166 ALA A C 1
ATOM 770 O O . ALA A 1 166 ? 16.238 35.612 -0.535 1.00 46.30 166 ALA A O 1
ATOM 772 N N . ALA A 1 167 ? 16.370 33.374 -0.630 1.00 25.55 167 ALA A N 1
ATOM 773 C CA . ALA A 1 167 ? 17.530 33.382 -1.513 1.00 26.99 167 ALA A CA 1
ATOM 774 C C . ALA A 1 167 ? 17.139 33.090 -2.956 1.00 24.96 167 ALA A C 1
ATOM 775 O O . ALA A 1 167 ? 17.935 33.271 -3.874 1.00 28.52 167 ALA A O 1
ATOM 777 N N . GLU A 1 168 ? 15.901 32.660 -3.157 1.00 24.68 168 GLU A N 1
ATOM 778 C CA . GLU A 1 168 ? 15.486 32.163 -4.466 1.00 31.43 168 GLU A CA 1
ATOM 779 C C . GLU A 1 168 ? 15.139 33.282 -5.436 1.00 27.08 168 GLU A C 1
ATOM 780 O O . GLU A 1 168 ? 14.978 33.034 -6.630 1.00 27.24 168 GLU A O 1
ATOM 786 N N . LYS A 1 169 ? 15.003 34.503 -4.930 1.00 21.24 169 LYS A N 1
ATOM 787 C CA . LYS A 1 169 ? 14.481 35.605 -5.749 1.00 34.35 169 LYS A CA 1
ATOM 788 C C . LYS A 1 169 ? 15.516 36.228 -6.694 1.00 32.85 169 LYS A C 1
ATOM 789 O O . LYS A 1 169 ? 15.156 37.013 -7.581 1.00 28.98 169 LYS A O 1
ATOM 795 N N . ILE A 1 170 ? 16.789 35.894 -6.480 1.00 21.85 170 ILE A N 1
ATOM 796 C CA . ILE A 1 170 ? 17.886 36.337 -7.343 1.00 16.66 170 ILE A CA 1
ATOM 797 C C . ILE A 1 170 ? 17.538 36.238 -8.828 1.00 15.36 170 ILE A C 1
ATOM 798 O O . ILE A 1 170 ? 17.107 35.188 -9.301 1.00 16.10 170 ILE A O 1
ATOM 803 N N . ASN A 1 171 ? 17.717 37.338 -9.549 1.00 18.05 171 ASN A N 1
ATOM 804 C CA . ASN A 1 171 ? 17.552 37.363 -11.002 1.00 18.64 171 ASN A CA 1
ATOM 805 C C . ASN A 1 171 ? 18.605 38.306 -11.574 1.00 19.31 171 ASN A C 1
ATOM 806 O O . ASN A 1 171 ? 18.473 39.527 -11.422 1.00 16.94 171 ASN A O 1
ATOM 811 N N . ILE A 1 172 ? 19.648 37.752 -12.200 1.00 11.82 172 ILE A N 1
ATOM 812 C CA . ILE A 1 172 ? 20.713 38.585 -12.756 1.00 13.88 172 ILE A CA 1
ATOM 813 C C . ILE A 1 172 ? 20.679 38.635 -14.283 1.00 15.26 172 ILE A C 1
ATOM 814 O O . ILE A 1 172 ? 21.716 38.826 -14.927 1.00 14.07 172 ILE A O 1
ATOM 819 N N . ASN A 1 173 ? 19.484 38.495 -14.857 1.00 11.92 173 ASN A N 1
ATOM 820 C CA . ASN A 1 173 ? 19.314 38.567 -16.309 1.00 14.60 173 ASN A CA 1
ATOM 821 C C . ASN A 1 173 ? 19.852 39.846 -16.954 1.00 14.53 173 ASN A C 1
ATOM 822 O O . ASN A 1 173 ? 20.291 39.816 -18.098 1.00 15.61 173 A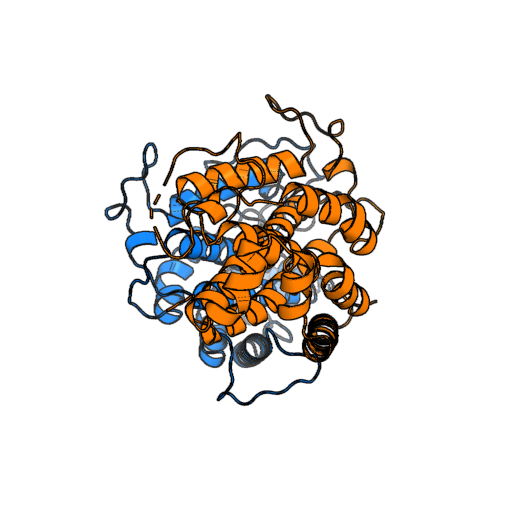SN A O 1
ATOM 827 N N . LYS A 1 174 ? 19.848 40.961 -16.231 1.00 13.07 174 LYS A N 1
ATOM 828 C CA . LYS A 1 174 ? 20.414 42.177 -16.801 1.00 14.17 174 LYS A CA 1
ATOM 829 C C . LYS A 1 174 ? 21.897 41.963 -17.128 1.00 18.53 174 LYS A C 1
ATOM 830 O O . LYS A 1 174 ? 22.373 42.419 -18.166 1.00 14.30 174 LYS A O 1
ATOM 836 N N . SER A 1 175 ? 22.603 41.255 -16.245 1.00 13.46 175 SER A N 1
ATOM 837 C CA . SER A 1 175 ? 24.005 40.907 -16.449 1.00 14.63 175 SER A CA 1
ATOM 838 C C . SER A 1 175 ? 24.177 39.900 -17.573 1.00 14.39 175 SER A C 1
ATOM 839 O O . SER A 1 175 ? 25.141 39.954 -18.316 1.00 16.49 175 SER A O 1
ATOM 842 N N . ILE A 1 176 ? 23.240 38.969 -17.690 1.00 13.83 176 ILE A N 1
ATOM 843 C CA . ILE A 1 176 ? 23.330 37.935 -18.715 1.00 13.19 176 ILE A CA 1
ATOM 844 C C . ILE A 1 176 ? 23.064 38.553 -20.098 1.00 14.35 176 ILE A C 1
ATOM 845 O O . ILE A 1 176 ? 23.705 38.208 -21.084 1.00 14.12 176 ILE A O 1
ATOM 850 N N . TRP A 1 177 ? 22.110 39.474 -20.148 1.00 15.78 177 TRP A N 1
ATOM 851 C CA . TRP A 1 177 ? 21.818 40.229 -21.366 1.00 15.24 177 TRP A CA 1
ATOM 852 C C . TRP A 1 177 ? 23.067 40.941 -21.907 1.00 13.60 177 TRP A C 1
ATOM 853 O O . TRP A 1 177 ? 23.418 40.796 -23.078 1.00 17.27 177 TRP A O 1
ATOM 864 N N . SER A 1 178 ? 23.742 41.701 -21.056 1.00 13.55 178 SER A N 1
ATOM 865 C CA A SER A 1 178 ? 24.916 42.458 -21.481 0.44 17.36 178 SER A CA 1
ATOM 866 C CA B SER A 1 178 ? 24.902 42.460 -21.511 0.56 17.03 178 SER A CA 1
ATOM 867 C C . SER A 1 178 ? 26.069 41.532 -21.834 1.00 18.16 178 SER A C 1
ATOM 868 O O . SER A 1 178 ? 26.833 41.801 -22.758 1.00 20.47 178 SER A O 1
ATOM 873 N N . MET A 1 179 ? 26.202 40.446 -21.081 1.00 17.59 179 MET A N 1
ATOM 874 C CA . MET A 1 179 ? 27.255 39.480 -21.372 1.00 17.61 179 MET A CA 1
ATOM 875 C C . MET A 1 179 ? 27.077 38.886 -22.761 1.00 16.62 179 MET A C 1
ATOM 876 O O . MET A 1 179 ? 28.025 38.808 -23.541 1.00 16.47 179 MET A O 1
ATOM 881 N N . TYR A 1 180 ? 25.859 38.441 -23.059 1.00 12.30 180 TYR A N 1
ATOM 882 C CA . TYR A 1 180 ? 25.619 37.801 -24.334 1.00 17.02 180 TYR A CA 1
ATOM 883 C C . TYR A 1 180 ? 25.820 38.785 -25.485 1.00 17.76 180 TYR A C 1
ATOM 884 O O . TYR A 1 180 ? 26.542 38.488 -26.430 1.00 18.56 180 TYR A O 1
ATOM 893 N N . LEU A 1 181 ? 25.181 39.953 -25.407 1.00 17.22 181 LEU A N 1
ATOM 894 C CA . LEU A 1 181 ? 25.220 40.898 -26.525 1.00 16.22 181 LEU A CA 1
ATOM 895 C C . LEU A 1 181 ? 26.592 41.533 -26.712 1.00 18.56 181 LEU A C 1
ATOM 896 O O . LEU A 1 181 ? 27.002 41.792 -27.848 1.00 16.04 181 LEU A O 1
ATOM 901 N N . GLN A 1 182 ? 27.303 41.788 -25.613 1.00 15.82 182 GLN A N 1
ATOM 902 C CA . GLN A 1 182 ? 28.552 42.537 -25.701 1.00 20.43 182 GLN A CA 1
ATOM 903 C C . GLN A 1 182 ? 29.810 41.671 -25.590 1.00 22.82 182 GLN A C 1
ATOM 904 O O . GLN A 1 182 ? 30.789 41.926 -26.296 1.00 20.08 182 GLN A O 1
ATOM 910 N N . ASP A 1 183 ? 29.806 40.672 -24.706 1.00 17.43 183 ASP A N 1
ATOM 911 C CA . ASP A 1 183 ? 31.016 39.862 -24.506 1.00 17.55 183 ASP A CA 1
ATOM 912 C C . ASP A 1 183 ? 31.077 38.597 -25.364 1.00 16.84 183 ASP A C 1
ATOM 913 O O . ASP A 1 183 ? 32.146 38.203 -25.816 1.00 26.52 183 ASP A O 1
ATOM 918 N N . LEU A 1 184 ? 29.933 37.960 -25.578 1.00 15.57 184 LEU A N 1
ATOM 919 C CA . LEU A 1 184 ? 29.912 36.667 -26.260 1.00 16.03 184 LEU A CA 1
ATOM 920 C C . LEU A 1 184 ? 29.627 36.817 -27.755 1.00 18.24 184 LEU A C 1
ATOM 921 O O . LEU A 1 184 ? 30.457 36.470 -28.597 1.00 18.79 184 LEU A O 1
ATOM 926 N N . LEU A 1 185 ? 28.439 37.318 -28.072 1.00 13.98 185 LEU A N 1
ATOM 927 C CA . LEU A 1 185 ? 27.977 37.372 -29.464 1.00 15.65 185 LEU A CA 1
ATOM 928 C C . LEU A 1 185 ? 28.981 38.013 -30.439 1.00 17.47 185 LEU A C 1
ATOM 929 O O . LEU A 1 185 ? 29.201 37.470 -31.524 1.00 19.12 185 LEU A O 1
ATOM 934 N N . PRO A 1 186 ? 29.601 39.156 -30.061 1.00 19.98 186 PRO A N 1
ATOM 935 C CA . PRO A 1 186 ? 30.543 39.761 -31.014 1.00 23.82 186 PRO A CA 1
ATOM 936 C C . PRO A 1 186 ? 31.782 38.908 -31.301 1.00 23.45 186 PRO A C 1
ATOM 937 O O . PRO A 1 186 ? 32.375 39.070 -32.363 1.00 21.05 186 PRO A O 1
ATOM 941 N N . LYS A 1 187 ? 32.170 38.035 -30.373 1.00 19.35 187 LYS A N 1
ATOM 942 C CA . LYS A 1 187 ? 33.305 37.142 -30.605 1.00 20.59 187 LYS A CA 1
ATOM 943 C C . LYS A 1 187 ? 32.851 35.876 -31.336 1.00 29.46 187 LYS A C 1
ATOM 944 O O . LYS A 1 187 ? 33.626 35.241 -32.047 1.00 29.08 187 LYS A O 1
ATOM 950 N N . LEU A 1 188 ? 31.580 35.531 -31.160 1.00 23.52 188 LEU A N 1
ATOM 951 C CA . LEU A 1 188 ? 31.015 34.306 -31.709 1.00 19.84 188 LEU A CA 1
ATOM 952 C C . LEU A 1 188 ? 30.790 34.374 -33.221 1.00 28.49 188 LEU A C 1
ATOM 953 O O . LEU A 1 188 ? 30.884 33.367 -33.919 1.00 27.93 188 LEU A O 1
ATOM 958 N N . THR A 1 189 ? 30.501 35.572 -33.721 1.00 26.59 189 THR A N 1
ATOM 959 C CA . THR A 1 189 ? 30.063 35.756 -35.100 1.00 19.44 189 THR A CA 1
ATOM 960 C C . THR A 1 189 ? 30.994 36.635 -35.936 1.00 28.32 189 THR A C 1
ATOM 961 O O . THR A 1 189 ? 31.777 37.423 -35.400 1.00 26.91 189 THR A O 1
ATOM 965 N N . VAL A 1 190 ? 30.876 36.504 -37.254 1.00 24.43 190 VAL A N 1
ATOM 966 C CA . VAL A 1 190 ? 31.563 37.386 -38.201 1.00 25.44 190 VAL A CA 1
ATOM 967 C C . VAL A 1 190 ? 30.840 38.737 -38.197 1.00 30.13 190 VAL A C 1
ATOM 968 O O . VAL A 1 190 ? 29.607 38.786 -38.229 1.00 22.80 190 VAL A O 1
ATOM 972 N N . PRO A 1 191 ? 31.601 39.842 -38.116 1.00 36.45 191 PRO A N 1
ATOM 973 C CA . PRO A 1 191 ? 30.982 41.151 -37.870 1.00 36.89 191 PRO A CA 1
ATOM 974 C C . PRO A 1 191 ? 30.100 41.694 -38.997 1.00 37.95 191 PRO A C 1
ATOM 975 O O . PRO A 1 191 ? 29.412 42.682 -38.761 1.00 42.61 191 PRO A O 1
ATOM 979 N N . ASP A 1 192 ? 30.089 41.080 -40.177 1.00 30.50 192 ASP A N 1
ATOM 980 C CA . ASP A 1 192 ? 29.271 41.625 -41.258 1.00 32.05 192 ASP A CA 1
ATOM 981 C C . ASP A 1 192 ? 27.768 41.340 -41.047 1.00 27.25 192 ASP A C 1
ATOM 982 O O . ASP A 1 192 ? 27.358 40.830 -40.002 1.00 26.09 192 ASP A O 1
ATOM 987 N N . ASP A 1 193 ? 26.964 41.696 -42.042 1.00 26.02 193 ASP A N 1
ATOM 988 C CA . ASP A 1 193 ? 25.508 41.609 -41.968 1.00 26.87 193 ASP A CA 1
ATOM 989 C C . ASP A 1 193 ? 24.987 40.810 -43.153 1.00 29.52 193 ASP A C 1
ATOM 990 O O . ASP A 1 193 ? 25.117 41.254 -44.295 1.00 23.12 193 ASP A O 1
ATOM 995 N N . ASP A 1 194 ? 24.386 39.647 -42.900 1.00 21.24 194 ASP A N 1
ATOM 996 C CA . ASP A 1 194 ? 23.858 38.855 -44.011 1.00 25.73 194 ASP A CA 1
ATOM 997 C C . ASP A 1 194 ? 22.356 39.075 -44.193 1.00 23.75 194 ASP A C 1
ATOM 998 O O . ASP A 1 194 ? 21.726 38.393 -44.989 1.00 22.45 194 ASP A O 1
ATOM 1003 N N . GLY A 1 195 ? 21.787 40.003 -43.426 1.00 23.64 195 GLY A N 1
ATOM 1004 C CA . GLY A 1 195 ? 20.406 40.416 -43.609 1.00 22.08 195 GLY A CA 1
ATOM 1005 C C . GLY A 1 195 ? 19.340 39.529 -42.989 1.00 24.49 195 GLY A C 1
ATOM 1006 O O . GLY A 1 195 ? 18.155 39.834 -43.093 1.00 27.71 195 GLY A O 1
ATOM 1007 N N . ASN A 1 196 ? 19.749 38.439 -42.343 1.00 25.24 196 ASN A N 1
ATOM 1008 C CA . ASN A 1 196 ? 18.806 37.522 -41.713 1.00 20.17 196 ASN A CA 1
ATOM 1009 C C . ASN A 1 196 ? 18.482 37.944 -40.280 1.00 17.77 196 ASN A C 1
ATOM 1010 O O . ASN A 1 196 ? 18.811 37.249 -39.322 1.00 18.47 196 ASN A O 1
ATOM 1015 N N . TYR A 1 197 ? 17.825 39.088 -40.144 1.00 14.69 197 TYR A N 1
ATOM 1016 C CA . TYR A 1 197 ? 17.565 39.668 -38.832 1.00 15.42 197 TYR A CA 1
ATOM 1017 C C . TYR A 1 197 ? 16.561 38.826 -38.048 1.00 14.09 197 TYR A C 1
ATOM 1018 O O . TYR A 1 197 ? 16.702 38.632 -36.844 1.00 14.31 197 TYR A O 1
ATOM 1027 N N . GLY A 1 198 ? 15.550 38.329 -38.748 1.00 14.18 198 GLY A N 1
ATOM 1028 C CA . GLY A 1 198 ? 14.552 37.475 -38.143 1.00 15.38 198 GLY A CA 1
ATOM 1029 C C . GLY A 1 198 ? 15.167 36.221 -37.563 1.00 16.83 198 GLY A C 1
ATOM 1030 O O . GLY A 1 198 ? 14.979 35.923 -36.389 1.00 16.64 198 GLY A O 1
ATOM 1031 N N . SER A 1 199 ? 15.903 35.480 -38.384 1.00 12.99 199 SER A N 1
ATOM 1032 C CA . SER A 1 199 ? 16.528 34.248 -37.898 1.00 16.02 199 SER A CA 1
ATOM 1033 C C . SER A 1 199 ? 17.509 34.524 -36.779 1.00 14.89 199 SER A C 1
ATOM 1034 O O . SER A 1 199 ? 17.582 33.772 -35.801 1.00 12.56 199 SER A O 1
ATOM 1037 N N . ALA A 1 200 ? 18.295 35.585 -36.928 1.00 12.01 200 ALA A N 1
ATOM 1038 C CA . ALA A 1 200 ? 19.291 35.894 -35.906 1.00 17.57 200 ALA A CA 1
ATOM 1039 C C . ALA A 1 200 ? 18.629 36.171 -34.558 1.00 18.14 200 ALA A C 1
ATOM 1040 O O . ALA A 1 200 ? 19.061 35.655 -33.521 1.00 14.44 200 ALA A O 1
ATOM 1042 N N . SER A 1 201 ? 17.578 36.982 -34.569 1.00 12.63 201 SER A N 1
ATOM 1043 C CA . SER A 1 201 ? 16.963 37.382 -33.316 1.00 11.91 201 SER A CA 1
ATOM 1044 C C . SER A 1 201 ? 16.294 36.187 -32.625 1.00 17.26 201 SER A C 1
ATOM 1045 O O . SER A 1 201 ? 16.299 36.087 -31.404 1.00 13.91 201 SER A O 1
ATOM 1048 N N . VAL A 1 202 ? 15.727 35.278 -33.408 1.00 11.13 202 VAL A N 1
ATOM 1049 C CA . VAL A 1 202 ? 15.114 34.091 -32.826 1.00 11.44 202 VAL A CA 1
ATOM 1050 C C . VAL A 1 202 ? 16.194 33.184 -32.213 1.00 16.44 202 VAL A C 1
ATOM 1051 O O . VAL A 1 202 ? 16.018 32.627 -31.121 1.00 11.74 202 VAL A O 1
ATOM 1055 N N . CYS A 1 203 ? 17.327 33.058 -32.897 1.00 10.41 203 CYS A N 1
ATOM 1056 C CA . CYS A 1 203 ? 18.449 32.338 -32.323 1.00 10.13 203 CYS A CA 1
ATOM 1057 C C . CYS A 1 203 ? 18.926 33.024 -31.031 1.00 15.26 203 CYS A C 1
ATOM 1058 O O . CYS A 1 203 ? 19.261 32.350 -30.054 1.00 10.33 203 CYS A O 1
ATOM 1061 N N . ASP A 1 204 ? 18.956 34.357 -31.038 1.00 14.08 204 ASP A N 1
ATOM 1062 C CA . ASP A 1 204 ? 19.394 35.138 -29.877 1.00 11.49 204 ASP A CA 1
ATOM 1063 C C . ASP A 1 204 ? 18.514 34.849 -28.651 1.00 12.11 204 ASP A C 1
ATOM 1064 O O . ASP A 1 204 ? 19.008 34.679 -27.542 1.00 12.75 204 ASP A O 1
ATOM 1069 N N . VAL A 1 205 ? 17.206 34.832 -28.867 1.00 10.24 205 VAL A N 1
ATOM 1070 C CA . VAL A 1 205 ? 16.243 34.574 -27.789 1.00 9.72 205 VAL A CA 1
ATOM 1071 C C . VAL A 1 205 ? 16.504 33.189 -27.195 1.00 10.82 205 VAL A C 1
ATOM 1072 O O . VAL A 1 205 ? 16.547 33.042 -25.974 1.00 11.06 205 VAL A O 1
ATOM 1076 N N . LEU A 1 206 ? 16.713 32.186 -28.051 1.00 12.89 206 LEU A N 1
ATOM 1077 C CA . LEU A 1 206 ? 17.031 30.835 -27.558 1.00 13.06 206 LEU A CA 1
ATOM 1078 C C . LEU A 1 206 ? 18.329 30.835 -26.749 1.00 15.65 206 LEU A C 1
ATOM 1079 O O . LEU A 1 206 ? 18.413 30.220 -25.672 1.00 10.15 206 LEU A O 1
ATOM 1084 N N . CYS A 1 207 ? 19.354 31.512 -27.263 1.00 11.48 207 CYS A N 1
ATOM 1085 C CA . CYS A 1 207 ? 20.607 31.637 -26.500 1.00 12.30 207 CYS A CA 1
ATOM 1086 C C . CYS A 1 207 ? 20.373 32.255 -25.126 1.00 12.95 207 CYS A C 1
ATOM 1087 O O . CYS A 1 207 ? 20.860 31.752 -24.103 1.00 12.87 207 CYS A O 1
ATOM 1090 N N . LEU A 1 208 ? 19.643 33.360 -25.111 1.00 8.39 208 LEU A N 1
ATOM 1091 C CA . LEU A 1 208 ? 19.426 34.104 -23.872 1.00 10.97 208 LEU A CA 1
ATOM 1092 C C . LEU A 1 208 ? 18.680 33.272 -22.833 1.00 10.74 208 LEU A C 1
ATOM 1093 O O . LEU A 1 208 ? 19.057 33.250 -21.663 1.00 10.19 208 LEU A O 1
ATOM 1098 N N . GLN A 1 209 ? 17.634 32.579 -23.270 1.00 12.00 209 GLN A N 1
ATOM 1099 C CA . GLN A 1 209 ? 16.828 31.770 -22.359 1.00 13.40 209 GLN A CA 1
ATOM 1100 C C . GLN A 1 209 ? 17.604 30.553 -21.838 1.00 16.95 209 GLN A C 1
ATOM 1101 O O . GLN A 1 209 ? 17.455 30.171 -20.670 1.00 11.44 209 GLN A O 1
ATOM 1107 N N . ALA A 1 210 ? 18.408 29.934 -22.707 1.00 12.73 210 ALA A N 1
ATOM 1108 C CA . ALA A 1 210 ? 19.239 28.798 -22.296 1.00 13.08 210 ALA A CA 1
ATOM 1109 C C . ALA A 1 210 ? 20.389 29.241 -21.378 1.00 9.92 210 ALA A C 1
ATOM 1110 O O . ALA A 1 210 ? 20.700 28.566 -20.390 1.00 10.89 210 ALA A O 1
ATOM 1112 N N . LEU A 1 211 ? 21.036 30.363 -21.701 1.00 8.55 211 LEU A N 1
ATOM 1113 C CA . LEU A 1 211 ? 22.062 30.912 -20.818 1.00 15.29 211 LEU A CA 1
ATOM 1114 C C . LEU A 1 211 ? 21.487 31.252 -19.432 1.00 12.10 211 LEU A C 1
ATOM 1115 O O . LEU A 1 211 ? 22.078 30.938 -18.409 1.00 14.56 211 LEU A O 1
ATOM 1120 N N . SER A 1 212 ? 20.322 31.883 -19.420 1.00 9.66 212 SER A N 1
ATOM 1121 C CA . SER A 1 212 ? 19.687 32.267 -18.172 1.00 9.42 212 SER A CA 1
ATOM 1122 C C . SER A 1 212 ? 19.402 31.036 -17.306 1.00 13.35 212 SER A C 1
ATOM 1123 O O . SER A 1 212 ? 19.671 31.039 -16.109 1.00 9.72 212 SER A O 1
ATOM 1126 N N . LYS A 1 213 ? 18.851 29.984 -17.906 1.00 10.80 213 LYS A N 1
ATOM 1127 C CA . LYS A 1 213 ? 18.506 28.811 -17.116 1.00 13.90 213 LYS A CA 1
ATOM 1128 C C . LYS A 1 213 ? 19.752 28.162 -16.511 1.00 19.27 213 LYS A C 1
ATOM 1129 O O . LYS A 1 213 ? 19.773 27.857 -15.316 1.00 16.84 213 LYS A O 1
ATOM 1135 N N . ARG A 1 214 ? 20.782 27.951 -17.329 1.00 13.32 214 ARG A N 1
ATOM 1136 C CA . ARG A 1 214 ? 22.038 27.363 -16.826 1.00 11.09 214 ARG A CA 1
ATOM 1137 C C . ARG A 1 214 ? 22.676 28.203 -15.710 1.00 11.29 214 ARG A C 1
ATOM 1138 O O . ARG A 1 214 ? 23.085 27.685 -14.649 1.00 15.30 214 ARG A O 1
ATOM 1146 N N . ILE A 1 215 ? 22.767 29.500 -15.952 1.00 10.64 215 ILE A N 1
ATOM 1147 C CA . ILE A 1 215 ? 23.458 30.385 -15.027 1.00 10.48 215 ILE A CA 1
ATOM 1148 C C . ILE A 1 215 ? 22.706 30.445 -13.694 1.00 16.70 215 ILE A C 1
ATOM 1149 O O . ILE A 1 215 ? 23.314 30.300 -12.638 1.00 10.24 215 ILE A O 1
ATOM 1154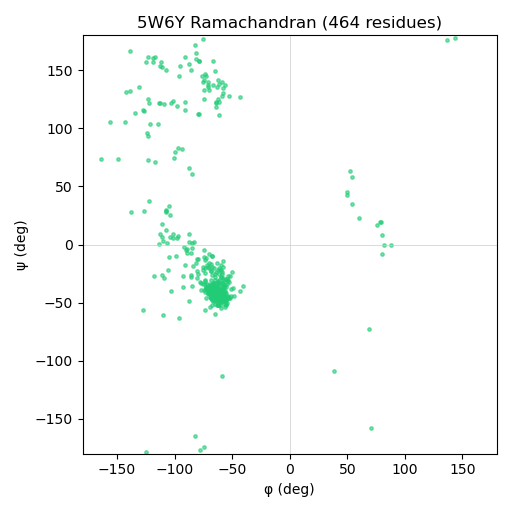 N N . HIS A 1 216 ? 21.384 30.612 -13.733 1.00 12.70 216 HIS A N 1
ATOM 1155 C CA . HIS A 1 216 ? 20.623 30.674 -12.493 1.00 14.62 216 HIS A CA 1
ATOM 1156 C C . HIS A 1 216 ? 20.489 29.316 -11.818 1.00 15.76 216 HIS A C 1
ATOM 1157 O O . HIS A 1 216 ? 20.101 29.254 -10.660 1.00 12.91 216 HIS A O 1
ATOM 1164 N N . TYR A 1 217 ? 20.811 28.228 -12.522 1.00 9.60 217 TYR A N 1
ATOM 1165 C CA . TYR A 1 217 ? 20.721 26.907 -11.896 1.00 10.50 217 TYR A CA 1
ATOM 1166 C C . TYR A 1 217 ? 21.788 26.760 -10.793 1.00 12.34 217 TYR A C 1
ATOM 1167 O O . TYR A 1 217 ? 21.781 25.798 -10.021 1.00 16.78 217 TYR A O 1
ATOM 1176 N N . GLY A 1 218 ? 22.703 27.721 -10.730 1.00 16.24 218 GLY A N 1
ATOM 1177 C CA . GLY A 1 218 ? 23.624 27.838 -9.606 1.00 15.86 218 GLY A CA 1
ATOM 1178 C C . GLY A 1 218 ? 22.911 27.841 -8.252 1.00 17.90 218 GLY A C 1
ATOM 1179 O O . GLY A 1 218 ? 23.487 27.445 -7.240 1.00 13.89 218 GLY A O 1
ATOM 1180 N N . LYS A 1 219 ? 21.655 28.288 -8.224 1.00 12.59 219 LYS A N 1
ATOM 1181 C CA . LYS A 1 219 ? 20.892 28.280 -6.976 1.00 15.98 219 LYS A CA 1
ATOM 1182 C C . LYS A 1 219 ? 20.672 26.857 -6.490 1.00 16.31 219 LYS A C 1
ATOM 1183 O O . LYS A 1 219 ? 20.761 26.576 -5.308 1.00 14.03 219 LYS A O 1
ATOM 1189 N N . PHE A 1 220 ? 20.370 25.966 -7.424 1.00 19.72 220 PHE A N 1
ATOM 1190 C CA . PHE A 1 220 ? 20.111 24.572 -7.096 1.00 12.68 220 PHE A CA 1
ATOM 1191 C C . PHE A 1 220 ? 21.399 23.867 -6.748 1.00 19.70 220 PHE A C 1
ATOM 1192 O O . PHE A 1 220 ? 21.434 23.061 -5.820 1.00 15.03 220 PHE A O 1
ATOM 1200 N N . VAL A 1 221 ? 22.461 24.153 -7.488 1.00 13.46 221 VAL A N 1
ATOM 1201 C CA A VAL A 1 221 ? 23.708 23.477 -7.157 0.05 15.41 221 VAL A CA 1
ATOM 1202 C CA B VAL A 1 221 ? 23.788 23.603 -7.223 0.95 18.51 221 VAL A CA 1
ATOM 1203 C C . VAL A 1 221 ? 24.270 23.993 -5.819 1.00 14.99 221 VAL A C 1
ATOM 1204 O O . VAL A 1 221 ? 24.802 23.195 -5.050 1.00 16.72 221 VAL A O 1
ATOM 1211 N N . ALA A 1 222 ? 24.106 25.276 -5.511 1.00 14.31 222 ALA A N 1
ATOM 1212 C CA . ALA A 1 222 ? 24.527 25.808 -4.216 1.00 15.18 222 ALA A CA 1
ATOM 1213 C C . ALA A 1 222 ? 23.682 25.242 -3.068 1.00 15.65 222 ALA A C 1
ATOM 1214 O O . ALA A 1 222 ? 24.208 24.919 -2.001 1.00 15.56 222 ALA A O 1
ATOM 1216 N N . GLU A 1 223 ? 22.372 25.132 -3.280 1.00 17.51 223 GLU A N 1
ATOM 1217 C CA . GLU A 1 223 ? 21.498 24.528 -2.276 1.00 14.34 223 GLU A CA 1
ATOM 1218 C C . GLU A 1 223 ? 21.927 23.090 -1.964 1.00 18.11 223 GLU A C 1
ATOM 1219 O O . GLU A 1 223 ? 21.963 22.687 -0.800 1.00 18.37 223 GLU A O 1
ATOM 1225 N N . ALA A 1 224 ? 22.242 22.323 -3.008 1.00 18.17 224 ALA A N 1
ATOM 1226 C CA . ALA A 1 224 ? 22.733 20.958 -2.836 1.00 19.58 224 ALA A CA 1
ATOM 1227 C C . ALA A 1 224 ? 24.025 20.933 -2.021 1.00 21.81 224 ALA A C 1
ATOM 1228 O O . ALA A 1 224 ? 24.171 20.137 -1.095 1.00 23.81 224 ALA A O 1
ATOM 1230 N N . LYS A 1 225 ? 24.969 21.801 -2.375 1.00 20.94 225 LYS A N 1
ATOM 1231 C CA . LYS A 1 225 ? 26.251 21.821 -1.676 1.00 26.74 225 LYS A CA 1
ATOM 1232 C C . LYS A 1 225 ? 26.037 22.216 -0.219 1.00 24.48 225 LYS A C 1
ATOM 1233 O O . LYS A 1 225 ? 26.663 21.663 0.695 1.00 22.58 225 LYS A O 1
ATOM 1239 N N . PHE A 1 226 ? 25.142 23.172 0.002 1.00 18.08 226 PHE A N 1
ATOM 1240 C CA . PHE A 1 226 ? 24.874 23.631 1.361 1.00 24.40 226 PHE A CA 1
ATOM 1241 C C . PHE A 1 226 ? 24.260 22.523 2.226 1.00 26.62 226 PHE A C 1
ATOM 1242 O O . PHE A 1 226 ? 24.692 22.287 3.360 1.00 22.41 226 PHE A O 1
ATOM 1250 N N . ILE A 1 227 ? 23.241 21.857 1.691 1.00 23.39 227 ILE A N 1
ATOM 1251 C CA . ILE A 1 227 ? 22.455 20.888 2.470 1.00 26.63 227 ILE A CA 1
ATOM 1252 C C . ILE A 1 227 ? 23.303 19.694 2.896 1.00 23.71 227 ILE A C 1
ATOM 1253 O O . ILE A 1 227 ? 23.101 19.093 3.960 1.00 29.74 227 ILE A O 1
ATOM 1258 N N . GLU A 1 228 ? 24.279 19.371 2.067 1.00 28.10 228 GLU A N 1
ATOM 1259 C CA . GLU A 1 228 ? 25.218 18.301 2.363 1.00 32.04 228 GLU A CA 1
ATOM 1260 C C . GLU A 1 228 ? 25.975 18.510 3.686 1.00 32.59 228 GLU A C 1
ATOM 1261 O O . GLU A 1 228 ? 26.276 17.546 4.397 1.00 30.92 228 GLU A O 1
ATOM 1267 N N . ASP A 1 229 ? 26.269 19.765 4.023 1.00 29.64 229 ASP A N 1
ATOM 1268 C CA . ASP A 1 229 ? 27.081 20.073 5.211 1.00 32.92 229 ASP A CA 1
ATOM 1269 C C . ASP A 1 229 ? 26.936 21.549 5.581 1.00 24.18 229 ASP A C 1
ATOM 1270 O O . ASP A 1 229 ? 27.844 22.336 5.334 1.00 25.09 229 ASP A O 1
ATOM 1275 N N . PRO A 1 230 ? 25.783 21.933 6.150 1.00 25.98 230 PRO A N 1
ATOM 1276 C CA . PRO A 1 230 ? 25.498 23.358 6.357 1.00 25.06 230 PRO A CA 1
ATOM 1277 C C . PRO A 1 230 ? 26.604 24.080 7.130 1.00 26.65 230 PRO A C 1
ATOM 1278 O O . PRO A 1 230 ? 27.000 25.169 6.719 1.00 28.33 230 PRO A O 1
ATOM 1282 N N . ALA A 1 231 ? 27.100 23.472 8.210 1.00 21.91 231 ALA A N 1
ATOM 1283 C CA . ALA A 1 231 ? 28.139 24.088 9.048 1.00 22.70 231 ALA A CA 1
ATOM 1284 C C . ALA A 1 231 ? 29.358 24.518 8.229 1.00 21.52 231 ALA A C 1
ATOM 1285 O O . ALA A 1 231 ? 30.083 25.429 8.615 1.00 26.37 231 ALA A O 1
ATOM 1287 N N . ARG A 1 232 ? 29.588 23.847 7.108 1.00 21.42 232 ARG A N 1
ATOM 1288 C CA . ARG A 1 232 ? 30.689 24.218 6.229 1.00 27.29 232 ARG A CA 1
ATOM 1289 C C . ARG A 1 232 ? 30.575 25.679 5.754 1.00 25.63 232 ARG A C 1
ATOM 1290 O O . ARG A 1 232 ? 31.591 26.362 5.572 1.00 20.61 232 ARG A O 1
ATOM 1298 N N . PHE A 1 233 ? 29.341 26.153 5.595 1.00 18.67 233 PHE A N 1
ATOM 1299 C CA . PHE A 1 233 ? 29.074 27.495 5.062 1.00 21.30 233 PHE A CA 1
ATOM 1300 C C . PHE A 1 233 ? 28.506 28.495 6.078 1.00 24.77 233 PHE A C 1
ATOM 1301 O O . PHE A 1 233 ? 28.680 29.708 5.926 1.00 24.87 233 PHE A O 1
ATOM 1309 N N . GLU A 1 234 ? 27.833 27.986 7.106 1.00 24.39 234 GLU A N 1
ATOM 1310 C CA . GLU A 1 234 ? 27.084 28.837 8.027 1.00 26.49 234 GLU A CA 1
ATOM 1311 C C . GLU A 1 234 ? 27.930 29.935 8.681 1.00 19.60 234 GLU A C 1
ATOM 1312 O O . GLU A 1 234 ? 27.436 31.039 8.920 1.00 21.74 234 GLU A O 1
ATOM 1318 N N . GLY A 1 235 ? 29.194 29.651 8.966 1.00 19.68 235 GLY A N 1
ATOM 1319 C CA . GLY A 1 235 ? 30.067 30.673 9.534 1.00 23.59 235 GLY A CA 1
ATOM 1320 C C . GLY A 1 235 ? 30.385 31.788 8.548 1.00 22.68 235 GLY A C 1
ATOM 1321 O O . GLY A 1 235 ? 30.344 32.984 8.874 1.00 20.60 235 GLY A O 1
ATOM 1322 N N . HIS A 1 236 ? 30.724 31.394 7.328 1.00 19.35 236 HIS A N 1
ATOM 1323 C CA . HIS A 1 236 ? 30.982 32.356 6.260 1.00 25.48 236 HIS A CA 1
ATOM 1324 C C . HIS A 1 236 ? 29.740 33.206 5.973 1.00 18.54 236 HIS A C 1
ATOM 1325 O O . HIS A 1 236 ? 29.838 34.422 5.780 1.00 22.12 236 HIS A O 1
ATOM 1332 N N . ILE A 1 237 ? 28.578 32.556 5.932 1.00 18.84 237 ILE A N 1
ATOM 1333 C CA . ILE A 1 237 ? 27.333 33.253 5.634 1.00 22.17 237 ILE A CA 1
ATOM 1334 C C . ILE A 1 237 ? 27.024 34.303 6.701 1.00 24.49 237 ILE A C 1
ATOM 1335 O O . ILE A 1 237 ? 26.749 35.453 6.374 1.00 22.42 237 ILE A O 1
ATOM 1340 N N . LYS A 1 238 ? 27.087 33.919 7.970 1.00 19.40 238 LYS A N 1
ATOM 1341 C CA . LYS A 1 238 ? 26.832 34.871 9.058 1.00 21.13 238 LYS A CA 1
ATOM 1342 C C . LYS A 1 238 ? 27.743 36.096 8.940 1.00 25.03 238 LYS A C 1
ATOM 1343 O O . LYS A 1 238 ? 27.338 37.225 9.250 1.00 26.76 238 LYS A O 1
ATOM 1349 N N . ALA A 1 239 ? 28.963 35.875 8.455 1.00 23.44 239 ALA A N 1
ATOM 1350 C CA . ALA A 1 239 ? 29.928 36.955 8.287 1.00 23.40 239 ALA A CA 1
ATOM 1351 C C . ALA A 1 239 ? 29.762 37.699 6.960 1.00 25.13 239 ALA A C 1
ATOM 1352 O O . ALA A 1 239 ? 30.461 38.684 6.720 1.00 27.80 239 ALA A O 1
ATOM 1354 N N . GLN A 1 240 ? 28.831 37.240 6.116 1.00 21.12 240 GLN A N 1
ATOM 1355 C CA . GLN A 1 240 ? 28.686 37.741 4.736 1.00 27.30 240 GLN A CA 1
ATOM 1356 C C . GLN A 1 240 ? 30.030 37.755 3.992 1.00 29.74 240 GLN A C 1
ATOM 1357 O O . GLN A 1 240 ? 30.378 38.703 3.264 1.00 25.07 240 GLN A O 1
ATOM 1363 N N . ASP A 1 241 ? 30.771 36.673 4.183 1.00 26.05 241 ASP A N 1
ATOM 1364 C CA . ASP A 1 241 ? 32.124 36.543 3.668 1.00 22.25 241 ASP A CA 1
ATOM 1365 C C . ASP A 1 241 ? 32.087 35.840 2.314 1.00 26.12 241 ASP A C 1
ATOM 1366 O O . ASP A 1 241 ? 32.315 34.629 2.230 1.00 30.62 241 ASP A O 1
ATOM 1371 N N . GLY A 1 242 ? 31.801 36.604 1.262 1.00 21.04 242 GLY A N 1
ATOM 1372 C CA . GLY A 1 242 ? 31.597 36.043 -0.065 1.00 19.38 242 GLY A CA 1
ATOM 1373 C C . GLY A 1 242 ? 32.838 35.356 -0.602 1.00 29.61 242 GLY A C 1
ATOM 1374 O O . GLY A 1 242 ? 32.755 34.305 -1.244 1.00 26.21 242 GLY A O 1
ATOM 1375 N N . ASP A 1 243 ? 34.000 35.937 -0.321 1.00 27.05 243 ASP A N 1
ATOM 1376 C CA . ASP A 1 243 ? 35.257 35.339 -0.764 1.00 33.27 243 ASP A CA 1
ATOM 1377 C C . ASP A 1 243 ? 35.458 33.958 -0.164 1.00 28.71 243 ASP A C 1
ATOM 1378 O O . ASP A 1 243 ? 35.871 33.033 -0.858 1.00 32.93 243 ASP A O 1
ATOM 1383 N N . ALA A 1 244 ? 35.160 33.822 1.126 1.00 28.59 244 ALA A N 1
ATOM 1384 C CA . ALA A 1 244 ? 35.301 32.540 1.815 1.00 28.15 244 ALA A CA 1
ATOM 1385 C C . ALA A 1 244 ? 34.310 31.514 1.272 1.00 20.09 244 ALA A C 1
ATOM 1386 O O . ALA A 1 244 ? 34.669 30.354 1.070 1.00 20.36 244 ALA A O 1
ATOM 1388 N N . ILE A 1 245 ? 33.068 31.947 1.048 1.00 21.78 245 ILE A N 1
ATOM 1389 C CA . ILE A 1 245 ? 32.043 31.095 0.442 1.00 22.98 245 ILE A CA 1
ATOM 1390 C C . ILE A 1 245 ? 32.542 30.553 -0.905 1.00 25.77 245 ILE A C 1
ATOM 1391 O O . ILE A 1 245 ? 32.476 29.349 -1.165 1.00 20.18 245 ILE A O 1
ATOM 1396 N N . LEU A 1 246 ? 33.081 31.439 -1.738 1.00 22.62 246 LEU A N 1
ATOM 1397 C CA . LEU A 1 246 ? 33.608 31.030 -3.040 1.00 24.15 246 LEU A CA 1
ATOM 1398 C C . LEU A 1 246 ? 34.675 29.954 -2.890 1.00 23.14 246 LEU A C 1
ATOM 1399 O O . LEU A 1 246 ? 34.654 28.949 -3.607 1.00 21.84 246 LEU A O 1
ATOM 1404 N N . ARG A 1 247 ? 35.590 30.155 -1.942 1.00 24.90 247 ARG A N 1
ATOM 1405 C CA . ARG A 1 247 ? 36.675 29.205 -1.714 1.00 29.82 247 ARG A CA 1
ATOM 1406 C C . ARG A 1 247 ? 36.195 27.858 -1.152 1.00 34.22 247 ARG A C 1
ATOM 1407 O O . ARG A 1 247 ? 36.886 26.848 -1.304 1.00 30.22 247 ARG A O 1
ATOM 1415 N N . GLU A 1 248 ? 35.028 27.838 -0.506 1.00 28.85 248 GLU A N 1
ATOM 1416 C CA . GLU A 1 248 ? 34.470 26.589 0.033 1.00 28.84 248 GLU A CA 1
ATOM 1417 C C . GLU A 1 248 ? 33.703 25.819 -1.030 1.00 28.41 248 GLU A C 1
ATOM 1418 O O . GLU A 1 248 ? 33.413 24.636 -0.868 1.00 30.82 248 GLU A O 1
ATOM 1424 N N . LEU A 1 249 ? 33.336 26.515 -2.099 1.00 27.79 249 LEU A N 1
ATOM 1425 C CA . LEU A 1 249 ? 32.661 25.884 -3.221 1.00 28.01 249 LEU A CA 1
ATOM 1426 C C . LEU A 1 249 ? 33.652 25.059 -4.033 1.00 31.69 249 LEU A C 1
ATOM 1427 O O . LEU A 1 249 ? 34.681 25.567 -4.486 1.00 36.16 249 LEU A O 1
ATOM 1432 N N . THR A 1 250 ? 33.349 23.785 -4.224 1.00 24.65 250 THR A N 1
ATOM 1433 C CA . THR A 1 250 ? 34.162 22.997 -5.128 1.00 24.79 250 THR A CA 1
ATOM 1434 C C . THR A 1 250 ? 33.490 22.963 -6.492 1.00 28.11 250 THR A C 1
ATOM 1435 O O . THR A 1 250 ? 32.258 22.960 -6.593 1.00 21.45 250 THR A O 1
ATOM 1439 N N . PHE A 1 251 ? 34.310 22.956 -7.538 1.00 27.82 251 PHE A N 1
ATOM 1440 C CA . PHE A 1 251 ? 33.818 22.878 -8.909 1.00 26.32 251 PHE A CA 1
ATOM 1441 C C . PHE A 1 251 ? 34.455 21.691 -9.611 1.00 34.21 251 PHE A C 1
ATOM 1442 O O . PHE A 1 251 ? 35.579 21.767 -10.107 1.00 43.87 251 PHE A O 1
ATOM 1450 N N . LYS A 1 252 ? 33.724 20.580 -9.607 1.00 27.98 252 LYS A N 1
ATOM 1451 C CA . LYS A 1 252 ? 34.191 19.325 -10.160 1.00 33.07 252 LYS A CA 1
ATOM 1452 C C . LYS A 1 252 ? 33.211 18.819 -11.196 1.00 35.49 252 LYS A C 1
ATOM 1453 O O . LYS A 1 252 ? 32.185 19.455 -11.443 1.00 31.89 252 LYS A O 1
ATOM 1459 N N . ASN A 1 253 ? 33.520 17.647 -11.745 1.00 31.26 253 ASN A N 1
ATOM 1460 C CA . ASN A 1 253 ? 32.782 17.019 -12.840 1.00 41.11 253 ASN A CA 1
ATOM 1461 C C . ASN A 1 253 ? 32.294 18.037 -13.875 1.00 38.55 253 ASN A C 1
ATOM 1462 O O . ASN A 1 253 ? 33.109 18.596 -14.607 1.00 36.09 253 ASN A O 1
ATOM 1467 N N . VAL A 1 254 ? 30.989 18.293 -13.931 1.00 32.41 254 VAL A N 1
ATOM 1468 C CA . VAL A 1 254 ? 30.430 19.140 -14.988 1.00 26.77 254 VAL A CA 1
ATOM 1469 C C . VAL A 1 254 ? 30.867 20.592 -14.770 1.00 25.05 254 VAL A C 1
ATOM 1470 O O . VAL A 1 254 ? 30.880 21.403 -15.702 1.00 30.49 254 VAL A O 1
ATOM 1474 N N . GLU A 1 255 ? 31.267 20.915 -13.543 1.00 24.96 255 GLU A N 1
ATOM 1475 C CA . GLU A 1 255 ? 31.702 22.277 -13.251 1.00 26.40 255 GLU A CA 1
ATOM 1476 C C . GLU A 1 255 ? 33.193 22.493 -13.541 1.00 31.54 255 GLU A C 1
ATOM 1477 O O . GLU A 1 255 ? 33.752 23.538 -13.201 1.00 30.40 255 GLU A O 1
ATOM 1483 N N . ASP A 1 256 ? 33.824 21.510 -14.178 1.00 30.93 256 ASP A N 1
ATOM 1484 C CA . ASP A 1 256 ? 35.250 21.581 -14.498 1.00 29.71 256 ASP A CA 1
ATOM 1485 C C . ASP A 1 256 ? 35.505 21.047 -15.909 1.00 32.84 256 ASP A C 1
ATOM 1486 O O . ASP A 1 256 ? 34.619 20.428 -16.499 1.00 32.53 256 ASP A O 1
ATOM 1491 N N . ASN A 1 257 ? 36.703 21.294 -16.441 1.00 34.06 257 ASN A N 1
ATOM 1492 C CA . ASN A 1 257 ? 37.092 20.830 -17.776 1.00 36.50 257 ASN A CA 1
ATOM 1493 C C . ASN A 1 257 ? 36.068 21.276 -18.821 1.00 34.89 257 ASN A C 1
ATOM 1494 O O . ASN A 1 257 ? 35.781 20.564 -19.787 1.00 36.14 257 ASN A O 1
ATOM 1499 N N . VAL A 1 258 ? 35.523 22.467 -18.599 1.00 22.55 258 VAL A N 1
ATOM 1500 C CA . VAL A 1 258 ? 34.402 22.961 -19.383 1.00 22.98 258 VAL A CA 1
ATOM 1501 C C . VAL A 1 258 ? 34.767 23.273 -20.836 1.00 24.43 258 VAL A C 1
ATOM 1502 O O . VAL A 1 258 ? 34.042 22.894 -21.751 1.00 23.40 258 VAL A O 1
ATOM 1506 N N . LYS A 1 259 ? 35.885 23.963 -21.040 1.00 25.60 259 LYS A N 1
ATOM 1507 C CA . LYS A 1 259 ? 36.281 24.400 -22.374 1.00 28.24 259 LYS A CA 1
ATOM 1508 C C . LYS A 1 259 ? 36.377 23.228 -23.347 1.00 21.11 259 LYS A C 1
ATOM 1509 O O . LYS A 1 259 ? 35.739 23.232 -24.395 1.00 19.94 259 LYS A O 1
ATOM 1515 N N . ARG A 1 260 ? 37.155 22.215 -22.982 1.00 22.35 260 ARG A N 1
ATOM 1516 C CA . ARG A 1 260 ? 37.359 21.058 -23.854 1.00 31.09 260 ARG A CA 1
ATOM 1517 C C . ARG A 1 260 ? 36.095 20.232 -24.072 1.00 25.55 260 ARG A C 1
ATOM 1518 O O . ARG A 1 260 ? 35.844 19.730 -25.179 1.00 20.18 260 ARG A O 1
ATOM 1526 N N . ARG A 1 261 ? 35.310 20.064 -23.015 1.00 22.52 261 ARG A N 1
ATOM 1527 C CA . ARG A 1 261 ? 34.088 19.275 -23.123 1.00 24.23 261 ARG A CA 1
ATOM 1528 C C . ARG A 1 261 ? 33.088 19.965 -24.056 1.00 19.60 261 ARG A C 1
ATOM 1529 O O . ARG A 1 261 ? 32.480 19.322 -24.910 1.00 18.22 261 ARG A O 1
ATOM 1537 N N . VAL A 1 262 ? 32.922 21.271 -23.879 1.00 18.08 262 VAL A N 1
ATOM 1538 C CA . VAL A 1 262 ? 32.006 22.047 -24.709 1.00 15.55 262 VAL A CA 1
ATOM 1539 C C . VAL A 1 262 ? 32.497 22.066 -26.158 1.00 15.73 262 VAL A C 1
ATOM 1540 O O . VAL A 1 262 ? 31.719 21.882 -27.083 1.00 18.39 262 VAL A O 1
ATOM 1544 N N . ALA A 1 263 ? 33.793 22.268 -26.351 1.00 18.51 263 ALA A N 1
ATOM 1545 C CA . ALA A 1 263 ? 34.361 22.236 -27.696 1.00 22.42 263 ALA A CA 1
ATOM 1546 C C . ALA A 1 263 ? 34.069 20.898 -28.367 1.00 24.26 263 ALA A C 1
ATOM 1547 O O . ALA A 1 263 ? 33.623 20.854 -29.517 1.00 20.31 263 ALA A O 1
ATOM 1549 N N . ASN A 1 264 ? 34.293 19.808 -27.640 1.00 24.27 264 ASN A N 1
ATOM 1550 C CA . ASN A 1 264 ? 34.097 18.474 -28.210 1.00 29.29 264 ASN A CA 1
ATOM 1551 C C . ASN A 1 264 ? 32.636 18.227 -28.607 1.00 18.05 264 ASN A C 1
ATOM 1552 O O . ASN A 1 264 ? 32.362 17.633 -29.649 1.00 17.46 264 ASN A O 1
ATOM 1557 N N . LYS A 1 265 ? 31.693 18.691 -27.793 1.00 17.77 265 LYS A N 1
ATOM 1558 C CA . LYS A 1 265 ? 30.278 18.542 -28.125 1.00 18.95 265 LYS A CA 1
ATOM 1559 C C . LYS A 1 265 ? 29.863 19.393 -29.324 1.00 18.94 265 LYS A C 1
ATOM 1560 O O . LYS A 1 265 ? 28.981 18.994 -30.093 1.00 19.07 265 LYS A O 1
ATOM 1566 N N . ALA A 1 266 ? 30.461 20.574 -29.469 1.00 14.87 266 ALA A N 1
ATOM 1567 C CA . ALA A 1 266 ? 30.136 21.435 -30.610 1.00 23.34 266 ALA A CA 1
ATOM 1568 C C . ALA A 1 266 ? 30.598 20.770 -31.899 1.00 18.04 266 ALA A C 1
ATOM 1569 O O . ALA A 1 266 ? 29.871 20.727 -32.893 1.00 17.32 266 ALA A O 1
ATOM 1571 N N . ARG A 1 267 ? 31.821 20.258 -31.870 1.00 15.61 267 ARG A N 1
ATOM 1572 C CA . ARG A 1 267 ? 32.370 19.494 -32.981 1.00 17.79 267 ARG A CA 1
ATOM 1573 C C . ARG A 1 267 ? 31.517 18.270 -33.331 1.00 24.10 267 ARG A C 1
ATOM 1574 O O . ARG A 1 267 ? 31.358 17.925 -34.508 1.00 26.00 267 ARG A O 1
ATOM 1582 N N . ALA A 1 268 ? 30.961 17.615 -32.314 1.00 18.57 268 ALA A N 1
ATOM 1583 C CA . ALA A 1 268 ? 30.239 16.362 -32.519 1.00 18.29 268 ALA A CA 1
ATOM 1584 C C . ALA A 1 268 ? 28.798 16.566 -33.001 1.00 18.73 268 ALA A C 1
ATOM 1585 O O . ALA A 1 268 ? 28.174 15.629 -33.476 1.00 16.84 268 ALA A O 1
ATOM 1587 N N . TYR A 1 269 ? 28.262 17.777 -32.863 1.00 13.16 269 TYR A N 1
ATOM 1588 C CA . TYR A 1 269 ? 26.886 18.017 -33.282 1.00 12.77 269 TYR A CA 1
ATOM 1589 C C . TYR A 1 269 ? 26.695 17.681 -34.767 1.00 12.61 269 TYR A C 1
ATOM 1590 O O . TYR A 1 269 ? 27.481 18.119 -35.608 1.00 14.76 269 TYR A O 1
ATOM 1599 N N . GLY A 1 270 ? 25.660 16.900 -35.076 1.00 18.43 270 GLY A N 1
ATOM 1600 C CA . GLY A 1 270 ? 25.353 16.523 -36.455 1.00 12.94 270 GLY A CA 1
ATOM 1601 C C . GLY A 1 270 ? 26.069 15.264 -36.943 1.00 15.68 270 GLY A C 1
ATOM 1602 O O . GLY A 1 270 ? 25.886 14.837 -38.083 1.00 18.04 270 GLY A O 1
ATOM 1603 N N . GLN A 1 271 ? 26.889 14.656 -36.090 1.00 14.83 271 GLN A N 1
ATOM 1604 C CA . GLN A 1 271 ? 27.629 13.471 -36.511 1.00 21.11 271 GLN A CA 1
ATOM 1605 C C . GLN A 1 271 ? 26.819 12.196 -36.325 1.00 15.38 271 GLN A C 1
ATOM 1606 O O . GLN A 1 271 ? 25.977 12.115 -35.434 1.00 14.40 271 GLN A O 1
ATOM 1612 N N . GLU A 1 272 ? 27.075 11.204 -37.177 1.00 17.51 272 GLU A N 1
ATOM 1613 C CA . GLU A 1 272 ? 26.548 9.862 -36.933 1.00 17.63 272 GLU A CA 1
ATOM 1614 C C . GLU A 1 272 ? 27.213 9.301 -35.687 1.00 19.13 272 GLU A C 1
ATOM 1615 O O . GLU A 1 272 ? 28.302 9.721 -35.322 1.00 17.12 272 GLU A O 1
ATOM 1621 N N . VAL A 1 273 ? 26.568 8.330 -35.057 1.00 16.53 273 VAL A N 1
ATOM 1622 C CA . VAL A 1 273 ? 27.182 7.640 -33.939 1.00 16.87 273 VAL A CA 1
ATOM 1623 C C . VAL A 1 273 ? 28.568 7.129 -34.344 1.00 21.68 273 VAL A C 1
ATOM 1624 O O . VAL A 1 273 ? 28.733 6.495 -35.393 1.00 20.78 273 VAL A O 1
ATOM 1628 N N . ASN A 1 274 ? 29.565 7.466 -33.526 1.00 18.60 274 ASN A N 1
ATOM 1629 C CA . ASN A 1 274 ? 30.939 7.037 -33.743 1.00 24.22 274 ASN A CA 1
ATOM 1630 C C . ASN A 1 274 ? 31.534 7.506 -35.071 1.00 21.38 274 ASN A C 1
ATOM 1631 O O . ASN A 1 274 ? 32.477 6.893 -35.584 1.00 23.11 274 ASN A O 1
ATOM 1636 N N . GLU A 1 275 ? 30.977 8.579 -35.626 1.00 20.30 275 GLU A N 1
ATOM 1637 C CA . GLU A 1 275 ? 31.546 9.215 -36.811 1.00 22.20 275 GLU A CA 1
ATOM 1638 C C . GLU A 1 275 ? 32.521 10.299 -36.379 1.00 23.59 275 GLU A C 1
ATOM 1639 O O . GLU A 1 275 ? 32.151 11.229 -35.666 1.00 27.79 275 GLU A O 1
ATOM 1645 N N . HIS A 1 276 ? 33.763 10.193 -36.817 1.00 25.95 276 HIS A N 1
ATOM 1646 C CA . HIS A 1 276 ? 34.773 11.134 -36.368 1.00 35.28 276 HIS A CA 1
ATOM 1647 C C . HIS A 1 276 ? 35.356 11.839 -37.579 1.00 41.83 276 HIS A C 1
ATOM 1648 O O . HIS A 1 276 ? 36.128 11.256 -38.333 1.00 39.95 276 HIS A O 1
ATOM 1655 N N . GLY A 1 277 ? 34.947 13.086 -37.789 1.00 49.61 277 GLY A N 1
ATOM 1656 C CA . GLY A 1 277 ? 35.364 13.812 -38.974 1.00 58.31 277 GLY A CA 1
ATOM 1657 C C . GLY A 1 277 ? 36.578 14.680 -38.723 1.00 61.24 277 GLY A C 1
ATOM 1658 O O . GLY A 1 277 ? 36.830 15.111 -37.599 1.00 61.82 277 GLY A O 1
ATOM 1659 N N . LYS A 1 278 ? 37.337 14.936 -39.781 1.00 64.94 278 LYS A N 1
ATOM 1660 C CA . LYS A 1 278 ? 38.428 15.879 -39.667 1.00 67.94 278 LYS A CA 1
ATOM 1661 C C . LYS A 1 278 ? 37.821 17.297 -39.745 1.00 68.99 278 LYS A C 1
ATOM 1662 O O . LYS A 1 278 ? 36.695 17.508 -40.235 1.00 67.18 278 LYS A O 1
ATOM 1668 N N . VAL A 1 279 ? 38.563 18.263 -39.216 1.00 69.70 279 VAL A N 1
ATOM 1669 C CA . VAL A 1 279 ? 38.125 19.655 -39.182 1.00 65.59 279 VAL A CA 1
ATOM 1670 C C . VAL A 1 279 ? 37.851 20.166 -40.595 1.00 63.97 279 VAL A C 1
ATOM 1671 O O . VAL A 1 279 ? 37.057 21.093 -40.778 1.00 64.76 279 VAL A O 1
ATOM 1675 N N . ASP A 1 280 ? 38.511 19.552 -41.551 1.00 53.95 280 ASP A N 1
ATOM 1676 C CA . ASP A 1 280 ? 38.395 19.840 -42.942 1.00 53.89 280 ASP A CA 1
ATOM 1677 C C . ASP A 1 280 ? 36.956 19.752 -43.497 1.00 52.85 280 ASP A C 1
ATOM 1678 O O . ASP A 1 280 ? 36.559 20.481 -44.362 1.00 45.40 280 ASP A O 1
ATOM 1683 N N . ASN A 1 281 ? 36.212 18.811 -42.989 1.00 48.06 281 ASN A N 1
ATOM 1684 C CA . ASN A 1 281 ? 34.848 18.572 -43.436 1.00 41.39 281 ASN A CA 1
ATOM 1685 C C . ASN A 1 281 ? 33.752 18.990 -42.445 1.00 34.67 281 ASN A C 1
ATOM 1686 O O . ASN A 1 281 ? 32.692 18.366 -42.446 1.00 32.18 281 ASN A O 1
ATOM 1691 N N . ALA A 1 282 ? 33.991 19.986 -41.589 1.00 29.44 282 ALA A N 1
ATOM 1692 C CA . ALA A 1 282 ? 32.943 20.465 -40.674 1.00 22.99 282 ALA A CA 1
ATOM 1693 C C . ALA A 1 282 ? 31.755 21.069 -41.435 1.00 23.71 282 ALA A C 1
ATOM 1694 O O . ALA A 1 282 ? 31.944 21.858 -42.352 1.00 23.44 282 ALA A O 1
ATOM 1696 N N . ARG A 1 283 ? 30.533 20.727 -41.032 1.00 20.87 283 ARG A N 1
ATOM 1697 C CA . ARG A 1 283 ? 29.371 21.164 -41.799 1.00 19.82 283 ARG A CA 1
ATOM 1698 C C . ARG A 1 283 ? 28.710 22.401 -41.193 1.00 18.46 283 ARG A C 1
ATOM 1699 O O . ARG A 1 283 ? 27.834 23.004 -41.802 1.00 18.18 283 ARG A O 1
ATOM 1707 N N . TYR A 1 284 ? 29.125 22.773 -39.987 1.00 17.60 284 TYR A N 1
ATOM 1708 C CA . TYR A 1 284 ? 28.616 23.988 -39.361 1.00 16.49 284 TYR A CA 1
ATOM 1709 C C . TYR A 1 284 ? 29.703 25.038 -39.224 1.00 23.00 284 TYR A C 1
ATOM 1710 O O . TYR A 1 284 ? 30.887 24.718 -39.136 1.00 18.74 284 TYR A O 1
ATOM 1719 N N . LYS A 1 285 ? 29.284 26.296 -39.190 1.00 17.11 285 LYS A N 1
ATOM 1720 C CA . LYS A 1 285 ? 30.211 27.428 -39.190 1.00 18.24 285 LYS A CA 1
ATOM 1721 C C . LYS A 1 285 ? 30.952 27.662 -37.869 1.00 19.76 285 LYS A C 1
ATOM 1722 O O . LYS A 1 285 ? 32.081 28.135 -37.875 1.00 19.45 285 LYS A O 1
ATOM 1728 N N . ILE A 1 286 ? 30.334 27.332 -36.739 1.00 16.39 286 ILE A N 1
ATOM 1729 C CA . ILE A 1 286 ? 30.931 27.708 -35.451 1.00 16.26 286 ILE A CA 1
ATOM 1730 C C . ILE A 1 286 ? 32.306 27.068 -35.240 1.00 20.34 286 ILE A C 1
ATOM 1731 O O . ILE A 1 286 ? 32.531 25.899 -35.566 1.00 25.76 286 ILE A O 1
ATOM 1736 N N . ASP A 1 287 ? 33.231 27.857 -34.713 1.00 18.67 287 ASP A N 1
ATOM 1737 C CA . ASP A 1 287 ? 34.539 27.356 -34.299 1.00 20.16 287 ASP A CA 1
ATOM 1738 C C . ASP A 1 287 ? 34.379 26.683 -32.930 1.00 23.17 287 ASP A C 1
ATOM 1739 O O . ASP A 1 287 ? 34.105 27.356 -31.937 1.00 20.62 287 ASP A O 1
ATOM 1744 N N . PRO A 1 288 ? 34.548 25.348 -32.877 1.00 21.93 288 PRO A N 1
ATOM 1745 C CA . PRO A 1 288 ? 34.307 24.552 -31.661 1.00 21.78 288 PRO A CA 1
ATOM 1746 C C . PRO A 1 288 ? 35.194 24.953 -30.477 1.00 22.67 288 PRO A C 1
ATOM 1747 O O . PRO A 1 288 ? 34.728 24.997 -29.335 1.00 18.28 288 PRO A O 1
ATOM 1751 N N . ASP A 1 289 ? 36.472 25.221 -30.744 1.00 21.65 289 ASP A N 1
ATOM 1752 C CA . ASP A 1 289 ? 37.385 25.638 -29.675 1.00 20.24 289 ASP A CA 1
ATOM 1753 C C . ASP A 1 289 ? 36.972 27.012 -29.145 1.00 25.18 289 ASP A C 1
ATOM 1754 O O . ASP A 1 289 ? 36.973 27.255 -27.935 1.00 21.05 289 ASP A O 1
ATOM 1759 N N . LEU A 1 290 ? 36.570 27.895 -30.051 1.00 19.90 290 LEU A N 1
ATOM 1760 C CA . LEU A 1 290 ? 36.046 29.201 -29.657 1.00 26.82 290 LEU A CA 1
ATOM 1761 C C . LEU A 1 290 ? 34.784 29.079 -28.797 1.00 25.47 290 LEU A C 1
ATOM 1762 O O . LEU A 1 290 ? 34.661 29.751 -27.774 1.00 22.89 290 LEU A O 1
ATOM 1767 N N . ALA A 1 291 ? 33.845 28.235 -29.222 1.00 21.13 291 ALA A N 1
ATOM 1768 C CA . ALA A 1 291 ? 32.636 27.987 -28.442 1.00 20.13 291 ALA A CA 1
ATOM 1769 C C . ALA A 1 291 ? 32.989 27.559 -27.009 1.00 18.16 291 ALA A C 1
ATOM 1770 O O . ALA A 1 291 ? 32.415 28.057 -26.043 1.00 17.12 291 ALA A O 1
ATOM 1772 N N . GLY A 1 292 ? 33.950 26.651 -26.878 1.00 19.38 292 GLY A N 1
ATOM 1773 C CA . GLY A 1 292 ? 34.355 26.173 -25.567 1.00 20.09 292 GLY A CA 1
ATOM 1774 C C . GLY A 1 292 ? 34.994 27.271 -24.723 1.00 17.85 292 GLY A C 1
ATOM 1775 O O . GLY A 1 292 ? 34.722 27.381 -23.540 1.00 19.32 292 GLY A O 1
ATOM 1776 N N . ALA A 1 293 ? 35.846 28.085 -25.339 1.00 20.82 293 ALA A N 1
ATOM 1777 C CA . ALA A 1 293 ? 36.505 29.184 -24.634 1.00 23.69 293 ALA A CA 1
ATOM 1778 C C . ALA A 1 293 ? 35.494 30.258 -24.212 1.00 21.42 293 ALA A C 1
ATOM 1779 O O . ALA A 1 293 ? 35.544 30.762 -23.091 1.00 20.37 293 ALA A O 1
ATOM 1781 N N . LEU A 1 294 ? 34.564 30.593 -25.104 1.00 21.95 294 LEU A N 1
ATOM 1782 C CA . LEU A 1 294 ? 33.516 31.561 -24.771 1.00 23.39 294 LEU A CA 1
ATOM 1783 C C . LEU A 1 294 ? 32.628 31.088 -23.608 1.00 26.88 294 LEU A C 1
ATOM 1784 O O . LEU A 1 294 ? 32.254 31.868 -22.733 1.00 23.66 294 LEU A O 1
ATOM 1789 N N . TYR A 1 295 ? 32.289 29.807 -23.604 1.00 21.66 295 TYR A N 1
ATOM 1790 C CA . TYR A 1 295 ? 31.438 29.245 -22.554 1.00 19.28 295 TYR A CA 1
ATOM 1791 C C . TYR A 1 295 ? 32.153 29.311 -21.193 1.00 20.27 295 TYR A C 1
ATOM 1792 O O . TYR A 1 295 ? 31.582 29.752 -20.195 1.00 20.19 295 TYR A O 1
ATOM 1801 N N . GLU A 1 296 ? 33.412 28.885 -21.173 1.00 14.50 296 GLU A N 1
ATOM 1802 C CA . GLU A 1 296 ? 34.213 28.892 -19.954 1.00 16.50 296 GLU A CA 1
ATOM 1803 C C . GLU A 1 296 ? 34.470 30.316 -19.467 1.00 18.17 296 GLU A C 1
ATOM 1804 O O . GLU A 1 296 ? 34.345 30.602 -18.275 1.00 21.20 296 GLU A O 1
ATOM 1810 N N . ASP A 1 297 ? 34.793 31.213 -20.399 1.00 21.34 297 ASP A N 1
ATOM 1811 C CA . ASP A 1 297 ? 35.184 32.578 -20.050 1.00 24.59 297 ASP A CA 1
ATOM 1812 C C . ASP A 1 297 ? 34.020 33.460 -19.579 1.00 22.60 297 ASP A C 1
ATOM 1813 O O . ASP A 1 297 ? 34.196 34.294 -18.6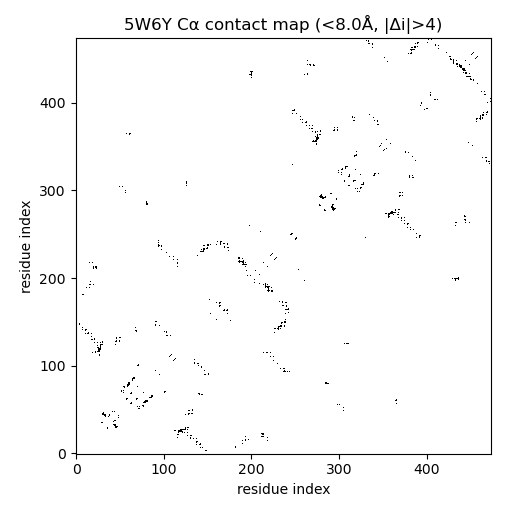96 1.00 20.49 297 ASP A O 1
ATOM 1818 N N . TRP A 1 298 ? 32.848 33.297 -20.184 1.00 20.67 298 TRP A N 1
ATOM 1819 C CA . TRP A 1 298 ? 31.783 34.276 -19.973 1.00 25.18 298 TRP A CA 1
ATOM 1820 C C . TRP A 1 298 ? 30.548 33.682 -19.310 1.00 26.03 298 TRP A C 1
ATOM 1821 O O . TRP A 1 298 ? 29.830 34.386 -18.613 1.00 28.39 298 TRP A O 1
ATOM 1832 N N . VAL A 1 299 ? 30.316 32.389 -19.493 1.00 18.28 299 VAL A N 1
ATOM 1833 C CA . VAL A 1 299 ? 29.157 31.761 -18.866 1.00 23.13 299 VAL A CA 1
ATOM 1834 C C . VAL A 1 299 ? 29.500 31.276 -17.444 1.00 24.17 299 VAL A C 1
ATOM 1835 O O . VAL A 1 299 ? 28.780 31.569 -16.494 1.00 14.40 299 VAL A O 1
ATOM 1839 N N . MET A 1 300 ? 30.615 30.571 -17.279 1.00 17.26 300 MET A N 1
ATOM 1840 C CA . MET A 1 300 ? 30.923 29.982 -15.977 1.00 19.09 300 MET A CA 1
ATOM 1841 C C . MET A 1 300 ? 31.124 30.985 -14.814 1.00 20.97 300 MET A C 1
ATOM 1842 O O . MET A 1 300 ? 30.696 30.699 -13.690 1.00 18.37 300 MET A O 1
ATOM 1847 N N . PRO A 1 301 ? 31.769 32.146 -15.059 1.00 18.35 301 PRO A N 1
ATOM 1848 C CA . PRO A 1 301 ? 31.910 33.060 -13.909 1.00 20.22 301 PRO A CA 1
ATOM 1849 C C . PRO A 1 301 ? 30.569 33.557 -13.351 1.00 20.05 301 PRO A C 1
ATOM 1850 O O . PRO A 1 301 ? 30.437 33.788 -12.141 1.00 16.96 301 PRO A O 1
ATOM 1854 N N . LEU A 1 302 ? 29.579 33.706 -14.220 1.00 14.85 302 LEU A N 1
ATOM 1855 C CA . LEU A 1 302 ? 28.291 34.235 -13.788 1.00 15.59 302 LEU A CA 1
ATOM 1856 C C . LEU A 1 302 ? 27.558 33.201 -12.948 1.00 16.94 302 LEU A C 1
ATOM 1857 O O . LEU A 1 302 ? 26.895 33.549 -11.978 1.00 19.74 302 LEU A O 1
ATOM 1862 N N . THR A 1 303 ? 27.683 31.928 -13.307 1.00 19.80 303 THR A N 1
ATOM 1863 C CA . THR A 1 303 ? 26.981 30.917 -12.539 1.00 15.10 303 THR A CA 1
ATOM 1864 C C . THR A 1 303 ? 27.639 30.678 -11.174 1.00 14.48 303 THR A C 1
ATOM 1865 O O . THR A 1 303 ? 26.954 30.275 -10.232 1.00 15.02 303 THR A O 1
ATOM 1869 N N . LYS A 1 304 ? 28.937 30.963 -11.038 1.00 15.35 304 LYS A N 1
ATOM 1870 C CA . LYS A 1 304 ? 29.572 30.904 -9.709 1.00 16.21 304 LYS A CA 1
ATOM 1871 C C . LYS A 1 304 ? 29.115 32.088 -8.867 1.00 12.63 304 LYS A C 1
ATOM 1872 O O . LYS A 1 304 ? 28.885 31.956 -7.660 1.00 16.88 304 LYS A O 1
ATOM 1878 N N . GLN A 1 305 ? 28.973 33.244 -9.509 1.00 14.95 305 GLN A N 1
ATOM 1879 C CA . GLN A 1 305 ? 28.458 34.425 -8.825 1.00 16.45 305 GLN A CA 1
ATOM 1880 C C . GLN A 1 305 ? 27.070 34.139 -8.270 1.00 18.25 305 GLN A C 1
ATOM 1881 O O . GLN A 1 305 ? 26.722 34.595 -7.186 1.00 18.00 305 GLN A O 1
ATOM 1887 N N . VAL A 1 306 ? 26.276 33.373 -9.008 1.00 16.05 306 VAL A N 1
ATOM 1888 C CA . VAL A 1 306 ? 24.939 33.064 -8.531 1.00 12.73 306 VAL A CA 1
ATOM 1889 C C . VAL A 1 306 ? 25.005 32.142 -7.305 1.00 10.96 306 VAL A C 1
ATOM 1890 O O . VAL A 1 306 ? 24.263 32.329 -6.337 1.00 12.65 306 VAL A O 1
ATOM 1894 N N . GLN A 1 307 ? 25.882 31.146 -7.349 1.00 11.85 307 GLN A N 1
ATOM 1895 C CA . GLN A 1 307 ? 26.070 30.262 -6.203 1.00 15.62 307 GLN A CA 1
ATOM 1896 C C . GLN A 1 307 ? 26.464 31.052 -4.964 1.00 15.41 307 GLN A C 1
ATOM 1897 O O . GLN A 1 307 ? 25.923 30.813 -3.887 1.00 13.24 307 GLN A O 1
ATOM 1903 N N . VAL A 1 308 ? 27.413 31.976 -5.112 1.00 12.51 308 VAL A N 1
ATOM 1904 C CA . VAL A 1 308 ? 27.841 32.790 -3.976 1.00 15.23 308 VAL A CA 1
ATOM 1905 C C . VAL A 1 308 ? 26.699 33.695 -3.491 1.00 17.71 308 VAL A C 1
ATOM 1906 O O . VAL A 1 308 ? 26.468 33.817 -2.284 1.00 17.62 308 VAL A O 1
ATOM 1910 N N . ALA A 1 309 ? 25.982 34.319 -4.426 1.00 12.43 309 ALA A N 1
ATOM 1911 C CA . ALA A 1 309 ? 24.881 35.217 -4.060 1.00 11.48 309 ALA A CA 1
ATOM 1912 C C . ALA A 1 309 ? 23.785 34.447 -3.330 1.00 15.90 309 ALA A C 1
ATOM 1913 O O . ALA A 1 309 ? 23.204 34.935 -2.363 1.00 13.89 309 ALA A O 1
ATOM 1915 N N . TYR A 1 310 ? 23.513 33.233 -3.790 1.00 15.30 310 TYR A N 1
ATOM 1916 C CA . TYR A 1 310 ? 22.492 32.405 -3.161 1.00 15.50 310 TYR A CA 1
ATOM 1917 C C . TYR A 1 310 ? 22.881 32.110 -1.707 1.00 17.19 310 TYR A C 1
ATOM 1918 O O . TYR A 1 310 ? 22.091 32.320 -0.789 1.00 16.13 310 TYR A O 1
ATOM 1927 N N . LEU A 1 311 ? 24.110 31.655 -1.497 1.00 12.62 311 LEU A N 1
ATOM 1928 C CA . LEU A 1 311 ? 24.533 31.261 -0.149 1.00 18.75 311 LEU A CA 1
ATOM 1929 C C . LEU A 1 311 ? 24.620 32.465 0.807 1.00 19.14 311 LEU A C 1
ATOM 1930 O O . LEU A 1 311 ? 24.298 32.348 1.994 1.00 16.96 311 LEU A O 1
ATOM 1935 N N . LEU A 1 312 ? 25.041 33.617 0.296 1.00 15.92 312 LEU A N 1
ATOM 1936 C CA . LEU A 1 312 ? 25.029 34.847 1.100 1.00 13.81 312 LEU A CA 1
ATOM 1937 C C . LEU A 1 312 ? 23.632 35.140 1.679 1.00 13.57 312 LEU A C 1
ATOM 1938 O O . LEU A 1 312 ? 23.514 35.679 2.776 1.00 17.78 312 LEU A O 1
ATOM 1943 N N . ARG A 1 313 ? 22.582 34.750 0.960 1.00 14.81 313 ARG A N 1
ATOM 1944 C CA . ARG A 1 313 ? 21.204 34.995 1.411 1.00 16.80 313 ARG A CA 1
ATOM 1945 C C . ARG A 1 313 ? 20.527 33.755 2.040 1.00 18.77 313 ARG A C 1
ATOM 1946 O O . ARG A 1 313 ? 19.330 33.780 2.361 1.00 16.46 313 ARG A O 1
ATOM 1954 N N . ARG A 1 314 ? 21.290 32.679 2.205 1.00 16.83 314 ARG A N 1
ATOM 1955 C CA . ARG A 1 314 ? 20.734 31.378 2.591 1.00 13.93 314 ARG A CA 1
ATOM 1956 C C . ARG A 1 314 ? 20.262 31.329 4.057 1.00 18.10 314 ARG A C 1
ATOM 1957 O O . ARG A 1 314 ? 19.496 30.436 4.437 1.00 17.82 314 ARG A O 1
ATOM 1965 N N . LEU A 1 315 ? 20.708 32.273 4.880 1.00 19.29 315 LEU A N 1
ATOM 1966 C CA . LEU A 1 315 ? 20.197 32.358 6.253 1.00 18.41 315 LEU A CA 1
ATOM 1967 C C . LEU A 1 315 ? 19.346 33.612 6.451 1.00 20.06 315 LEU A C 1
ATOM 1968 O O . LEU A 1 315 ? 19.131 34.045 7.576 1.00 19.33 315 LEU A O 1
ATOM 1973 N N . ASP A 1 316 ? 18.894 34.217 5.354 1.00 15.41 316 ASP A N 1
ATOM 1974 C CA . ASP A 1 316 ? 18.036 35.396 5.439 1.00 18.49 316 ASP A CA 1
ATOM 1975 C C . ASP A 1 316 ? 16.635 34.954 5.802 1.00 26.77 316 ASP A C 1
ATOM 1976 O O . ASP A 1 316 ? 16.294 33.784 5.607 1.00 25.16 316 ASP A O 1
ATOM 1982 N N . GLU B 1 69 ? 23.160 32.189 -54.340 1.00 64.12 69 GLU B N 1
ATOM 1983 C CA . GLU B 1 69 ? 23.992 31.181 -53.692 1.00 60.83 69 GLU B CA 1
ATOM 1984 C C . GLU B 1 69 ? 23.187 30.074 -53.001 1.00 53.04 69 GLU B C 1
ATOM 1985 O O . GLU B 1 69 ? 23.337 28.901 -53.368 1.00 40.31 69 GLU B O 1
ATOM 1991 N N . PRO B 1 70 ? 22.319 30.426 -52.018 1.00 55.40 70 PRO B N 1
ATOM 1992 C CA . PRO B 1 70 ? 21.744 29.367 -51.165 1.00 59.33 70 PRO B CA 1
ATOM 1993 C C . PRO B 1 70 ? 20.975 28.269 -51.909 1.00 53.38 70 PRO B C 1
ATOM 1994 O O . PRO B 1 70 ? 20.717 27.215 -51.325 1.00 44.48 70 PRO B O 1
ATOM 1998 N N . PHE B 1 71 ? 20.638 28.499 -53.174 1.00 53.72 71 PHE B N 1
ATOM 1999 C CA . PHE B 1 71 ? 19.843 27.529 -53.917 1.00 51.00 71 PHE B CA 1
ATOM 2000 C C . PHE B 1 71 ? 20.514 27.018 -55.213 1.00 50.31 71 PHE B C 1
ATOM 2001 O O . PHE B 1 71 ? 19.843 26.805 -56.224 1.00 60.28 71 PHE B O 1
ATOM 2009 N N . THR B 1 72 ? 21.836 26.826 -55.170 1.00 38.84 72 THR B N 1
ATOM 2010 C CA . THR B 1 72 ? 22.540 25.960 -56.123 1.00 29.98 72 THR B CA 1
ATOM 2011 C C . THR B 1 72 ? 22.384 24.520 -55.639 1.00 26.61 72 THR B C 1
ATOM 2012 O O . THR B 1 72 ? 22.103 24.312 -54.454 1.00 21.90 72 THR B O 1
ATOM 2016 N N . LEU B 1 73 ? 22.559 23.533 -56.522 1.00 22.86 73 LEU B N 1
ATOM 2017 C CA . LEU B 1 73 ? 22.319 22.133 -56.134 1.00 26.01 73 LEU B CA 1
ATOM 2018 C C . LEU B 1 73 ? 23.193 21.737 -54.946 1.00 22.42 73 LEU B C 1
ATOM 2019 O O . LEU B 1 73 ? 22.727 21.106 -53.995 1.00 18.97 73 LEU B O 1
ATOM 2024 N N . ALA B 1 74 ? 24.455 22.135 -54.987 1.00 21.85 74 ALA B N 1
ATOM 2025 C CA . ALA B 1 74 ? 25.382 21.760 -53.926 1.00 19.89 74 ALA B CA 1
ATOM 2026 C C . ALA B 1 74 ? 24.998 22.407 -52.596 1.00 18.59 74 ALA B C 1
ATOM 2027 O O . ALA B 1 74 ? 25.014 21.758 -51.557 1.00 17.58 74 ALA B O 1
ATOM 2029 N N . ASN B 1 75 ? 24.646 23.689 -52.618 1.00 18.75 75 ASN B N 1
ATOM 2030 C CA . ASN B 1 75 ? 24.261 24.367 -51.385 1.00 17.69 75 ASN B CA 1
ATOM 2031 C C . ASN B 1 75 ? 22.971 23.794 -50.808 1.00 19.13 75 ASN B C 1
ATOM 2032 O O . ASN B 1 75 ? 22.818 23.678 -49.590 1.00 16.96 75 ASN B O 1
ATOM 2037 N N . ILE B 1 76 ? 22.050 23.420 -51.688 1.00 17.39 76 ILE B N 1
ATOM 2038 C CA . ILE B 1 76 ? 20.780 22.842 -51.255 1.00 16.29 76 ILE B CA 1
ATOM 2039 C C . ILE B 1 76 ? 21.013 21.484 -50.616 1.00 15.59 76 ILE B C 1
ATOM 2040 O O . ILE B 1 76 ? 20.419 21.148 -49.584 1.00 15.72 76 ILE B O 1
ATOM 2045 N N . ARG B 1 77 ? 21.891 20.701 -51.233 1.00 17.07 77 ARG B N 1
ATOM 2046 C CA . ARG B 1 77 ? 22.229 19.389 -50.717 1.00 15.82 77 ARG B CA 1
ATOM 2047 C C . ARG B 1 77 ? 22.747 19.507 -49.288 1.00 14.84 77 ARG B C 1
ATOM 2048 O O . ARG B 1 77 ? 22.360 18.739 -48.389 1.00 15.37 77 ARG B O 1
ATOM 2056 N N . GLU B 1 78 ? 23.608 20.486 -49.057 1.00 14.95 78 GLU B N 1
ATOM 2057 C CA . GLU B 1 78 ? 24.193 20.624 -47.728 1.00 17.05 78 GLU B CA 1
ATOM 2058 C C . GLU B 1 78 ? 23.153 21.150 -46.737 1.00 13.26 78 GLU B C 1
ATOM 2059 O O . GLU B 1 78 ? 23.127 20.708 -45.594 1.00 15.21 78 GLU B O 1
ATOM 2065 N N . SER B 1 79 ? 22.278 22.050 -47.182 1.00 16.54 79 SER B N 1
ATOM 2066 C CA . SER B 1 79 ? 21.180 22.490 -46.325 1.00 14.05 79 SER B CA 1
ATOM 2067 C C . SER B 1 79 ? 20.286 21.320 -45.906 1.00 17.12 79 SER B C 1
ATOM 2068 O O . SER B 1 79 ? 19.919 21.211 -44.740 1.00 13.84 79 SER B O 1
ATOM 2071 N N . LEU B 1 80 ? 19.924 20.452 -46.856 1.00 13.31 80 LEU B N 1
ATOM 2072 C CA . LEU B 1 80 ? 19.080 19.294 -46.538 1.00 12.31 80 LEU B CA 1
ATOM 2073 C C . LEU B 1 80 ? 19.710 18.424 -45.454 1.00 14.20 80 LEU B C 1
ATOM 2074 O O . LEU B 1 80 ? 19.015 17.867 -44.604 1.00 11.31 80 LEU B O 1
ATOM 2079 N N . ILE B 1 81 ? 21.027 18.288 -45.509 1.00 12.10 81 ILE B N 1
ATOM 2080 C CA . ILE B 1 81 ? 21.731 17.440 -44.551 1.00 12.62 81 ILE B CA 1
ATOM 2081 C C . ILE B 1 81 ? 21.813 18.135 -43.181 1.00 17.03 81 ILE B C 1
ATOM 2082 O O . ILE B 1 81 ? 21.733 17.472 -42.138 1.00 19.16 81 ILE B O 1
ATOM 2087 N N . ARG B 1 82 ? 21.937 19.465 -43.169 1.00 11.82 82 ARG B N 1
ATOM 2088 C CA . ARG B 1 82 ? 21.846 20.202 -41.902 1.00 10.83 82 ARG B CA 1
ATOM 2089 C C . ARG B 1 82 ? 20.442 20.061 -41.300 1.00 14.33 82 ARG B C 1
ATOM 2090 O O . ARG B 1 82 ? 20.288 19.947 -40.086 1.00 13.51 82 ARG B O 1
ATOM 2098 N N . GLN B 1 83 ? 19.424 20.069 -42.156 1.00 14.47 83 GLN B N 1
ATOM 2099 C CA . GLN B 1 83 ? 18.041 19.941 -41.702 1.00 15.47 83 GLN B CA 1
ATOM 2100 C C . GLN B 1 83 ? 17.734 18.560 -41.116 1.00 15.22 83 GLN B C 1
ATOM 2101 O O . GLN B 1 83 ? 16.810 18.440 -40.308 1.00 14.03 83 GLN B O 1
ATOM 2107 N N . GLU B 1 84 ? 18.466 17.519 -41.538 1.00 12.65 84 GLU B N 1
ATOM 2108 C CA . GLU B 1 84 ? 18.383 16.223 -40.859 1.00 14.82 84 GLU B CA 1
ATOM 2109 C C . GLU B 1 84 ? 18.661 16.418 -39.372 1.00 13.78 84 GLU B C 1
ATOM 2110 O O . GLU B 1 84 ? 17.922 15.928 -38.519 1.00 12.59 84 GLU B O 1
ATOM 2116 N N . ASP B 1 85 ? 19.767 17.105 -39.083 1.00 11.62 85 ASP B N 1
ATOM 2117 C CA . ASP B 1 85 ? 20.194 17.379 -37.723 1.00 12.23 85 ASP B CA 1
ATOM 2118 C C . ASP B 1 85 ? 19.143 18.176 -36.973 1.00 12.89 85 ASP B C 1
ATOM 2119 O O . ASP B 1 85 ? 18.792 17.850 -35.841 1.00 11.45 85 ASP B O 1
ATOM 2124 N N . THR B 1 86 ? 18.656 19.236 -37.607 1.00 9.42 86 THR B N 1
ATOM 2125 C CA . THR B 1 86 ? 17.638 20.093 -36.983 1.00 14.63 86 THR B CA 1
ATOM 2126 C C . THR B 1 86 ? 16.377 19.323 -36.591 1.00 12.91 86 THR B C 1
ATOM 2127 O O . THR B 1 86 ? 15.838 19.483 -35.482 1.00 13.05 86 THR B O 1
ATOM 2131 N N . ILE B 1 87 ? 15.921 18.470 -37.495 1.00 8.63 87 ILE B N 1
ATOM 2132 C CA . ILE B 1 87 ? 14.716 17.665 -37.256 1.00 10.89 87 ILE B CA 1
ATOM 2133 C C . ILE B 1 87 ? 14.900 16.626 -36.144 1.00 13.74 87 ILE B C 1
ATOM 2134 O O . ILE B 1 87 ? 14.063 16.511 -35.248 1.00 14.31 87 ILE B O 1
ATOM 2139 N N . ILE B 1 88 ? 15.992 15.871 -36.203 1.00 13.45 88 ILE B N 1
ATOM 2140 C CA . ILE B 1 88 ? 16.290 14.882 -35.171 1.00 9.12 88 ILE B CA 1
ATOM 2141 C C . ILE B 1 88 ? 16.419 15.550 -33.790 1.00 10.74 88 ILE B C 1
ATOM 2142 O O . ILE B 1 88 ? 15.945 15.025 -32.783 1.00 12.46 88 ILE B O 1
ATOM 2147 N N . TYR B 1 89 ? 17.063 16.707 -33.756 1.00 9.59 89 TYR B N 1
ATOM 2148 C CA . TYR B 1 89 ? 17.260 17.406 -32.483 1.00 10.93 89 TYR B CA 1
ATOM 2149 C C . TYR B 1 89 ? 15.919 17.929 -31.940 1.00 9.60 89 TYR B C 1
ATOM 2150 O O . TYR B 1 89 ? 15.657 17.878 -30.731 1.00 11.00 89 TYR B O 1
ATOM 2159 N N . ALA B 1 90 ? 15.076 18.438 -32.832 1.00 9.16 90 ALA B N 1
ATOM 2160 C CA . ALA B 1 90 ? 13.750 18.928 -32.438 1.00 15.25 90 ALA B CA 1
ATOM 2161 C C . ALA B 1 90 ? 12.903 17.801 -31.850 1.00 13.63 90 ALA B C 1
ATOM 2162 O O . ALA B 1 90 ? 12.191 17.979 -30.858 1.00 10.27 90 ALA B O 1
ATOM 2164 N N . LEU B 1 91 ? 12.979 16.636 -32.479 1.00 9.03 91 LEU B N 1
ATOM 2165 C CA . LEU B 1 91 ? 12.241 15.471 -32.007 1.00 13.23 91 LEU B CA 1
ATOM 2166 C C . LEU B 1 91 ? 12.753 15.042 -30.637 1.00 11.22 91 LEU B C 1
ATOM 2167 O O . LEU B 1 91 ? 11.979 14.754 -29.736 1.00 11.24 91 LEU B O 1
ATOM 2172 N N . LEU B 1 92 ? 14.074 15.000 -30.508 1.00 9.91 92 LEU B N 1
ATOM 2173 C CA . LEU B 1 92 ? 14.725 14.739 -29.221 1.00 14.91 92 LEU B CA 1
ATOM 2174 C C . LEU B 1 92 ? 14.226 15.667 -28.115 1.00 16.52 92 LEU B C 1
ATOM 2175 O O . LEU B 1 92 ? 13.953 15.227 -26.998 1.00 13.80 92 LEU B O 1
ATOM 2180 N N . GLN B 1 93 ? 14.125 16.959 -28.410 1.00 16.66 93 GLN B N 1
ATOM 2181 C CA . GLN B 1 93 ? 13.634 17.907 -27.411 1.00 9.37 93 GLN B CA 1
ATOM 2182 C C . GLN B 1 93 ? 12.181 17.593 -27.035 1.00 15.75 93 GLN B C 1
ATOM 2183 O O . GLN B 1 93 ? 11.827 17.588 -25.850 1.00 12.85 93 GLN B O 1
ATOM 2189 N N . ARG B 1 94 ? 11.336 17.329 -28.030 1.00 9.92 94 ARG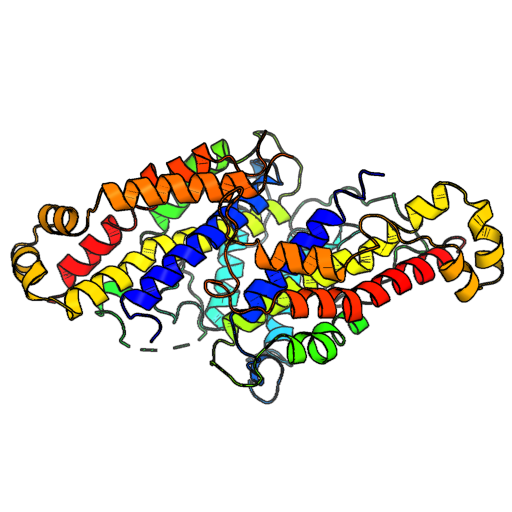 B N 1
ATOM 2190 C CA . ARG B 1 94 ? 9.932 17.025 -27.726 1.00 10.59 94 ARG B CA 1
ATOM 2191 C C . ARG B 1 94 ? 9.820 15.737 -26.889 1.00 11.72 94 ARG B C 1
ATOM 2192 O O . ARG B 1 94 ? 8.966 15.631 -26.006 1.00 17.04 94 ARG B O 1
ATOM 2200 N N . ALA B 1 95 ? 10.691 14.768 -27.162 1.00 13.64 95 ALA B N 1
ATOM 2201 C CA . ALA B 1 95 ? 10.602 13.452 -26.526 1.00 17.35 95 ALA B CA 1
ATOM 2202 C C . ALA B 1 95 ? 11.056 13.476 -25.063 1.00 15.59 95 ALA B C 1
ATOM 2203 O O . ALA B 1 95 ? 10.949 12.473 -24.368 1.00 17.26 95 ALA B O 1
ATOM 2205 N N . GLN B 1 96 ? 11.555 14.622 -24.606 1.00 11.82 96 GLN B N 1
ATOM 2206 C CA . GLN B 1 96 ? 11.881 14.825 -23.200 1.00 17.98 96 GLN B CA 1
ATOM 2207 C C . GLN B 1 96 ? 10.615 14.964 -22.350 1.00 21.80 96 GLN B C 1
ATOM 2208 O O . GLN B 1 96 ? 10.685 14.948 -21.126 1.00 19.03 96 GLN B O 1
ATOM 2214 N N . PHE B 1 97 ? 9.468 15.115 -23.007 1.00 17.68 97 PHE B N 1
ATOM 2215 C CA . PHE B 1 97 ? 8.191 15.279 -22.313 1.00 15.54 97 PHE B CA 1
ATOM 2216 C C . PHE B 1 97 ? 7.208 14.224 -22.791 1.00 21.62 97 PHE B C 1
ATOM 2217 O O . PHE B 1 97 ? 7.350 13.682 -23.894 1.00 16.71 97 PHE B O 1
ATOM 2225 N N . SER B 1 98 ? 6.211 13.929 -21.962 1.00 16.01 98 SER B N 1
ATOM 2226 C CA . SER B 1 98 ? 5.259 12.883 -22.296 1.00 17.62 98 SER B CA 1
ATOM 2227 C C . SER B 1 98 ? 4.293 13.382 -23.361 1.00 21.60 98 SER B C 1
ATOM 2228 O O . SER B 1 98 ? 4.355 14.547 -23.768 1.00 17.26 98 SER B O 1
ATOM 2231 N N . PHE B 1 99 ? 3.409 12.497 -23.812 1.00 17.61 99 PHE B N 1
ATOM 2232 C CA . PHE B 1 99 ? 2.438 12.856 -24.839 1.00 21.55 99 PHE B CA 1
ATOM 2233 C C . PHE B 1 99 ? 1.600 14.066 -24.413 1.00 20.67 99 PHE B C 1
ATOM 2234 O O . PHE B 1 99 ? 1.347 14.957 -25.223 1.00 20.42 99 PHE B O 1
ATOM 2242 N N . ASN B 1 100 ? 1.191 14.094 -23.144 1.00 23.06 100 ASN B N 1
ATOM 2243 C CA . ASN B 1 100 ? 0.430 15.212 -22.581 1.00 19.49 100 ASN B CA 1
ATOM 2244 C C . ASN B 1 100 ? -0.802 15.539 -23.422 1.00 20.42 100 ASN B C 1
ATOM 2245 O O . ASN B 1 100 ? -0.905 16.629 -23.995 1.00 20.62 100 ASN B O 1
ATOM 2250 N N . ALA B 1 101 ? -1.715 14.577 -23.502 1.00 21.55 101 ALA B N 1
ATOM 2251 C CA . ALA B 1 101 ? -2.897 14.655 -24.364 1.00 22.51 101 ALA B CA 1
ATOM 2252 C C . ALA B 1 101 ? -3.726 15.952 -24.270 1.00 26.47 101 ALA B C 1
ATOM 2253 O O . ALA B 1 101 ? -4.243 16.406 -25.295 1.00 24.52 101 ALA B O 1
ATOM 2255 N N . PRO B 1 102 ? -3.881 16.548 -23.063 1.00 23.91 102 PRO B N 1
ATOM 2256 C CA . PRO B 1 102 ? -4.680 17.785 -23.073 1.00 24.27 102 PRO B CA 1
ATOM 2257 C C . PRO B 1 102 ? -4.135 18.889 -23.998 1.00 23.20 102 PRO B C 1
ATOM 2258 O O . PRO B 1 102 ? -4.896 19.784 -24.382 1.00 25.96 102 PRO B O 1
ATOM 2262 N N . THR B 1 103 ? -2.856 18.806 -24.362 1.00 22.03 103 THR B N 1
ATOM 2263 C CA . THR B 1 103 ? -2.247 19.776 -25.272 1.00 20.06 103 THR B CA 1
ATOM 2264 C C . THR B 1 103 ? -2.983 19.822 -26.617 1.00 22.82 103 THR B C 1
ATOM 2265 O O . THR B 1 103 ? -3.020 20.858 -27.275 1.00 20.34 103 THR B O 1
ATOM 2269 N N . TYR B 1 104 ? -3.583 18.701 -27.013 1.00 21.32 104 TYR B N 1
ATOM 2270 C CA . TYR B 1 104 ? -4.118 18.555 -28.371 1.00 25.74 104 TYR B CA 1
ATOM 2271 C C . TYR B 1 104 ? -5.639 18.500 -28.383 1.00 26.50 104 TYR B C 1
ATOM 2272 O O . TYR B 1 104 ? -6.255 18.302 -29.429 1.00 26.76 104 TYR B O 1
ATOM 2281 N N . ASP B 1 105 ? -6.237 18.717 -27.216 1.00 24.69 105 ASP B N 1
ATOM 2282 C CA . ASP B 1 105 ? -7.686 18.673 -27.071 1.00 30.18 105 ASP B CA 1
ATOM 2283 C C . ASP B 1 105 ? -8.305 20.069 -26.985 1.00 30.58 105 ASP B C 1
ATOM 2284 O O . ASP B 1 105 ? -7.985 20.837 -26.081 1.00 34.92 105 ASP B O 1
ATOM 2289 N N . GLU B 1 106 ? -9.222 20.375 -27.900 1.00 28.70 106 GLU B N 1
ATOM 2290 C CA . GLU B 1 106 ? -9.952 21.649 -27.888 1.00 38.34 106 GLU B CA 1
ATOM 2291 C C . GLU B 1 106 ? -10.671 21.946 -26.562 1.00 38.67 106 GLU B C 1
ATOM 2292 O O . GLU B 1 106 ? -10.849 23.109 -26.192 1.00 41.37 106 GLU B O 1
ATOM 2298 N N . ASN B 1 107 ? -11.093 20.899 -25.858 1.00 32.05 107 ASN B N 1
ATOM 2299 C CA . ASN B 1 107 ? -11.933 21.067 -24.668 1.00 38.91 107 ASN B CA 1
ATOM 2300 C C . ASN B 1 107 ? -11.171 21.206 -23.360 1.00 41.02 107 ASN B C 1
ATOM 2301 O O . ASN B 1 107 ? -11.770 21.442 -22.306 1.00 35.90 107 ASN B O 1
ATOM 2306 N N . SER B 1 108 ? -9.852 21.065 -23.426 1.00 36.18 108 SER B N 1
ATOM 2307 C CA . SER B 1 108 ? -9.051 20.948 -22.218 1.00 36.29 108 SER 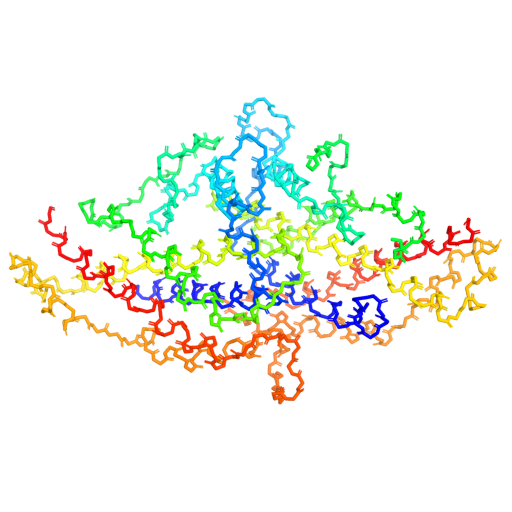B CA 1
ATOM 2308 C C . SER B 1 108 ? -8.919 22.254 -21.436 1.00 41.30 108 SER B C 1
ATOM 2309 O O . SER B 1 108 ? -9.079 22.260 -20.214 1.00 42.28 108 SER B O 1
ATOM 2312 N N . PHE B 1 109 ? -8.632 23.356 -22.121 1.00 38.36 109 PHE B N 1
ATOM 2313 C CA . PHE B 1 109 ? -8.358 24.602 -21.408 1.00 39.58 109 PHE B CA 1
ATOM 2314 C C . PHE B 1 109 ? -9.267 25.755 -21.804 1.00 40.37 109 PHE B C 1
ATOM 2315 O O . PHE B 1 109 ? -9.898 25.736 -22.855 1.00 45.39 109 PHE B O 1
ATOM 2323 N N . SER B 1 110 ? -9.330 26.767 -20.945 1.00 39.15 110 SER B N 1
ATOM 2324 C CA . SER B 1 110 ? -10.173 27.930 -21.196 1.00 50.28 110 SER B CA 1
ATOM 2325 C C . SER B 1 110 ? -9.393 29.126 -21.738 1.00 58.13 110 SER B C 1
ATOM 2326 O O . SER B 1 110 ? -9.145 30.093 -21.017 1.00 67.44 110 SER B O 1
ATOM 2329 N N . ILE B 1 111 ? -9.012 29.056 -23.009 1.00 49.45 111 ILE B N 1
ATOM 2330 C CA . ILE B 1 111 ? -8.277 30.142 -23.645 1.00 42.86 111 ILE B CA 1
ATOM 2331 C C . ILE B 1 111 ? -9.259 31.242 -24.027 1.00 43.91 111 ILE B C 1
ATOM 2332 O O . ILE B 1 111 ? -10.100 31.054 -24.906 1.00 33.91 111 ILE B O 1
ATOM 2337 N N . PRO B 1 112 ? -9.158 32.387 -23.360 1.00 45.61 112 PRO B N 1
ATOM 2338 C CA . PRO B 1 112 ? -10.066 33.503 -23.631 1.00 49.12 112 PRO B CA 1
ATOM 2339 C C . PRO B 1 112 ? -9.929 34.016 -25.057 1.00 52.87 112 PRO B C 1
ATOM 2340 O O . PRO B 1 112 ? -8.825 34.350 -25.494 1.00 49.96 112 PRO B O 1
ATOM 2344 N N . GLY B 1 113 ? -11.048 34.060 -25.772 1.00 55.18 113 GLY B N 1
ATOM 2345 C CA . GLY B 1 113 ? -11.084 34.595 -27.120 1.00 51.56 113 GLY B CA 1
ATOM 2346 C C . GLY B 1 113 ? -10.491 33.673 -28.164 1.00 46.13 113 GLY B C 1
ATOM 2347 O O . GLY B 1 113 ? -10.177 34.108 -29.267 1.00 49.95 113 GLY B O 1
ATOM 2348 N N . PHE B 1 114 ? -10.339 32.399 -27.823 1.00 42.55 114 PHE B N 1
ATOM 2349 C CA . PHE B 1 114 ? -9.724 31.445 -28.735 1.00 32.06 114 PHE B CA 1
ATOM 2350 C C . PHE B 1 114 ? -10.437 30.097 -28.742 1.00 41.88 114 PHE B C 1
ATOM 2351 O O . PHE B 1 114 ? -10.713 29.525 -27.687 1.00 41.83 114 PHE B O 1
ATOM 2359 N N . LYS B 1 115 ? -10.719 29.591 -29.941 1.00 37.11 115 LYS B N 1
ATOM 2360 C CA . LYS B 1 115 ? -11.281 28.259 -30.100 1.00 41.13 115 LYS B CA 1
ATOM 2361 C C . LYS B 1 115 ? -10.263 27.348 -30.771 1.00 42.32 115 LYS B C 1
ATOM 2362 O O . LYS B 1 115 ? -9.803 27.625 -31.886 1.00 40.62 115 LYS B O 1
ATOM 2368 N N . GLY B 1 116 ? -9.914 26.261 -30.092 1.00 30.12 116 GLY B N 1
ATOM 2369 C CA . GLY B 1 116 ? -8.879 25.370 -30.588 1.00 28.28 116 GLY B CA 1
ATOM 2370 C C . GLY B 1 116 ? -8.020 24.788 -29.478 1.00 31.51 116 GLY B C 1
ATOM 2371 O O . GLY B 1 116 ? -8.192 25.112 -28.300 1.00 27.35 116 GLY B O 1
ATOM 2372 N N . SER B 1 117 ? -7.091 23.921 -29.864 1.00 33.39 117 SER B N 1
ATOM 2373 C CA . SER B 1 117 ? -6.196 23.259 -28.924 1.00 29.09 117 SER B CA 1
ATOM 2374 C C . SER B 1 117 ? -5.020 24.148 -28.546 1.00 28.05 117 SER B C 1
ATOM 2375 O O . SER B 1 117 ? -4.735 25.145 -29.211 1.00 22.50 117 SER B O 1
ATOM 2378 N N . LEU B 1 118 ? -4.329 23.781 -27.474 1.00 20.97 118 LEU B N 1
ATOM 2379 C CA . LEU B 1 118 ? -3.200 24.577 -27.028 1.00 18.82 118 LEU B CA 1
ATOM 2380 C C . LEU B 1 118 ? -2.101 24.637 -28.091 1.00 17.16 118 LEU B C 1
ATOM 2381 O O . LEU B 1 118 ? -1.497 25.690 -28.311 1.00 17.48 118 LEU B O 1
ATOM 2386 N N . VAL B 1 119 ? -1.843 23.520 -28.763 1.00 19.40 119 VAL B N 1
ATOM 2387 C CA . VAL B 1 119 ? -0.768 23.522 -29.752 1.00 16.13 119 VAL B CA 1
ATOM 2388 C C . VAL B 1 119 ? -1.180 24.423 -30.921 1.00 16.76 119 VAL B C 1
ATOM 2389 O O . VAL B 1 119 ? -0.362 25.156 -31.481 1.00 16.43 119 VAL B O 1
ATOM 2393 N N . GLU B 1 120 ? -2.461 24.388 -31.261 1.00 18.07 120 GLU B N 1
ATOM 2394 C CA . GLU B 1 120 ? -3.002 25.291 -32.261 1.00 20.94 120 GLU B CA 1
ATOM 2395 C C . GLU B 1 120 ? -2.767 26.752 -31.838 1.00 17.58 120 GLU B C 1
ATOM 2396 O O . GLU B 1 120 ? -2.278 27.562 -32.621 1.00 16.94 120 GLU B O 1
ATOM 2402 N N . PHE B 1 121 ? -3.093 27.070 -30.589 1.00 17.92 121 PHE B N 1
ATOM 2403 C CA . PHE B 1 121 ? -2.855 28.413 -30.051 1.00 21.93 121 PHE B CA 1
ATOM 2404 C C . PHE B 1 121 ? -1.379 28.815 -30.152 1.00 17.46 121 PHE B C 1
ATOM 2405 O O . PHE B 1 121 ? -1.057 29.886 -30.653 1.00 15.56 121 PHE B O 1
ATOM 2413 N N . MET B 1 122 ? -0.495 27.947 -29.673 1.00 15.76 122 MET B N 1
ATOM 2414 C CA . MET B 1 122 ? 0.929 28.253 -29.634 1.00 17.04 122 MET B CA 1
ATOM 2415 C C . MET B 1 122 ? 1.484 28.469 -31.033 1.00 17.99 122 MET B C 1
ATOM 2416 O O . MET B 1 122 ? 2.284 29.375 -31.245 1.00 16.52 122 MET B O 1
ATOM 2421 N N . LEU B 1 123 ? 1.070 27.634 -31.981 1.00 16.94 123 LEU B N 1
ATOM 2422 C CA . LEU B 1 123 ? 1.554 27.768 -33.363 1.00 17.42 123 LEU B CA 1
ATOM 2423 C C . LEU B 1 123 ? 1.022 29.049 -34.006 1.00 14.17 123 LEU B C 1
ATOM 2424 O O . LEU B 1 123 ? 1.774 29.792 -34.629 1.00 16.37 123 LEU B O 1
ATOM 2429 N N . LYS B 1 124 ? -0.269 29.314 -33.841 1.00 14.94 124 LYS B N 1
ATOM 2430 C CA . LYS B 1 124 ? -0.864 30.548 -34.366 1.00 16.13 124 LYS B CA 1
ATOM 2431 C C . LYS B 1 124 ? -0.191 31.814 -33.807 1.00 15.94 124 LYS B C 1
ATOM 2432 O O . LYS B 1 124 ? 0.165 32.733 -34.567 1.00 17.01 124 LYS B O 1
ATOM 2438 N N . GLU B 1 125 ? -0.026 31.863 -32.486 1.00 15.56 125 GLU B N 1
ATOM 2439 C CA . GLU B 1 125 ? 0.665 32.984 -31.852 1.00 17.22 125 GLU B CA 1
ATOM 2440 C C . GLU B 1 125 ? 2.091 33.147 -32.377 1.00 15.80 125 GLU B C 1
ATOM 2441 O O . GLU B 1 125 ? 2.555 34.260 -32.594 1.00 18.56 125 GLU B O 1
ATOM 2447 N N . THR B 1 126 ? 2.780 32.034 -32.595 1.00 14.89 126 THR B N 1
ATOM 2448 C CA . THR B 1 126 ? 4.158 32.106 -33.049 1.00 14.31 126 THR B CA 1
ATOM 2449 C C . THR B 1 126 ? 4.206 32.539 -34.512 1.00 14.13 126 THR B C 1
ATOM 2450 O O . THR B 1 126 ? 5.076 33.322 -34.898 1.00 16.56 126 THR B O 1
ATOM 2454 N N . GLU B 1 127 ? 3.269 32.053 -35.323 1.00 13.79 127 GLU B N 1
ATOM 2455 C CA . GLU B 1 127 ? 3.209 32.492 -36.718 1.00 17.32 127 GLU B CA 1
ATOM 2456 C C . GLU B 1 127 ? 2.881 33.987 -36.839 1.00 18.65 127 GLU B C 1
ATOM 2457 O O . GLU B 1 127 ? 3.401 34.677 -37.717 1.00 17.27 127 GLU B O 1
ATOM 2463 N N . THR B 1 128 ? 2.031 34.488 -35.954 1.00 18.30 128 THR B N 1
ATOM 2464 C CA . THR B 1 128 ? 1.732 35.917 -35.938 1.00 24.08 128 THR B CA 1
ATOM 2465 C C . THR B 1 128 ? 2.993 36.737 -35.641 1.00 20.91 128 THR B C 1
ATOM 2466 O O . THR B 1 128 ? 3.262 37.729 -36.311 1.00 20.08 128 THR B O 1
ATOM 2470 N N . LEU B 1 129 ? 3.778 36.304 -34.658 1.00 17.49 129 LEU B N 1
ATOM 2471 C CA . LEU B 1 129 ? 5.013 37.011 -34.327 1.00 17.98 129 LEU B CA 1
ATOM 2472 C C . LEU B 1 129 ? 5.978 36.983 -35.505 1.00 21.33 129 LEU B C 1
ATOM 2473 O O . LEU B 1 129 ? 6.471 38.018 -35.946 1.00 25.32 129 LEU B O 1
ATOM 2478 N N . HIS B 1 130 ? 6.233 35.783 -36.018 1.00 16.73 130 HIS B N 1
ATOM 2479 C CA . HIS B 1 130 ? 7.224 35.587 -37.072 1.00 23.26 130 HIS B CA 1
ATOM 2480 C C . HIS B 1 130 ? 6.803 36.238 -38.403 1.00 25.26 130 HIS B C 1
ATOM 2481 O O . HIS B 1 130 ? 7.639 36.794 -39.117 1.00 24.55 130 HIS B O 1
ATOM 2488 N N . ALA B 1 131 ? 5.513 36.195 -38.723 1.00 20.66 131 ALA B N 1
ATOM 2489 C CA . ALA B 1 131 ? 5.028 36.885 -39.922 1.00 21.11 131 ALA B CA 1
ATOM 2490 C C . ALA B 1 131 ? 5.343 38.381 -39.852 1.00 23.28 131 ALA B C 1
ATOM 2491 O O . ALA B 1 131 ? 5.707 38.999 -40.855 1.00 26.60 131 ALA B O 1
ATOM 2493 N N . LYS B 1 132 ? 5.205 38.959 -38.661 1.00 24.30 132 LYS B N 1
ATOM 2494 C CA . LYS B 1 132 ? 5.450 40.389 -38.471 1.00 25.43 132 LYS B CA 1
ATOM 2495 C C . LYS B 1 132 ? 6.878 40.774 -38.867 1.00 28.00 132 LYS B C 1
ATOM 2496 O O . LYS B 1 132 ? 7.122 41.882 -39.352 1.00 33.12 132 LYS B O 1
ATOM 2502 N N . VAL B 1 133 ? 7.817 39.855 -38.643 1.00 30.68 133 VAL B N 1
ATOM 2503 C CA . VAL B 1 133 ? 9.222 40.098 -38.949 1.00 30.26 133 VAL B CA 1
ATOM 2504 C C . VAL B 1 133 ? 9.674 39.309 -40.185 1.00 30.55 133 VAL B C 1
ATOM 2505 O O . VAL B 1 133 ? 10.841 38.924 -40.305 1.00 30.20 133 VAL B O 1
ATOM 2509 N N . ARG B 1 134 ? 8.713 39.062 -41.076 1.00 26.02 134 ARG B N 1
ATOM 2510 C CA . ARG B 1 134 ? 8.940 38.670 -42.476 1.00 23.88 134 ARG B CA 1
ATOM 2511 C C . ARG B 1 134 ? 9.321 37.212 -42.725 1.00 25.17 134 ARG B C 1
ATOM 2512 O O . ARG B 1 134 ? 9.844 36.903 -43.799 1.00 27.21 134 ARG B O 1
ATOM 2520 N N . ARG B 1 135 ? 9.058 36.314 -41.776 1.00 22.83 135 ARG B N 1
ATOM 2521 C CA . ARG B 1 135 ? 9.442 34.919 -41.975 1.00 18.40 135 ARG B CA 1
ATOM 2522 C C . ARG B 1 135 ? 8.877 34.323 -43.266 1.00 21.32 135 ARG B C 1
ATOM 2523 O O . ARG B 1 135 ? 9.594 33.671 -44.025 1.00 17.99 135 ARG B O 1
ATOM 2531 N N . TYR B 1 136 ? 7.595 34.562 -43.514 1.00 18.73 136 TYR B N 1
ATOM 2532 C CA . TYR B 1 136 ? 6.894 33.857 -44.589 1.00 22.29 136 TYR B CA 1
ATOM 2533 C C . TYR B 1 136 ? 7.086 34.532 -45.940 1.00 23.93 136 TYR B C 1
ATOM 2534 O O . TYR B 1 136 ? 6.572 34.057 -46.958 1.00 21.29 136 TYR B O 1
ATOM 2543 N N . GLN B 1 137 ? 7.865 35.611 -45.948 1.00 20.93 137 GLN B N 1
ATOM 2544 C CA A GLN B 1 137 ? 8.316 36.201 -47.206 0.57 27.97 137 GLN B CA 1
ATOM 2545 C CA B GLN B 1 137 ? 8.338 36.217 -47.188 0.43 28.12 137 GLN B CA 1
ATOM 2546 C C . GLN B 1 137 ? 9.447 35.366 -47.795 1.00 26.65 137 GLN B C 1
ATOM 2547 O O . GLN B 1 137 ? 9.726 35.443 -48.985 1.00 25.07 137 GLN B O 1
ATOM 2558 N N . ALA B 1 138 ? 10.095 34.563 -46.958 1.00 24.63 138 ALA B N 1
ATOM 2559 C CA . ALA B 1 138 ? 11.103 33.627 -47.441 1.00 20.55 138 ALA B CA 1
ATOM 2560 C C . ALA B 1 138 ? 10.404 32.518 -48.229 1.00 19.67 138 ALA B C 1
ATOM 2561 O O . ALA B 1 138 ? 9.401 31.968 -47.778 1.00 18.33 138 ALA B O 1
ATOM 2563 N N . PRO B 1 139 ? 10.921 32.183 -49.416 1.00 20.19 139 PRO B N 1
ATOM 2564 C CA . PRO B 1 139 ? 10.216 31.176 -50.217 1.00 21.11 139 PRO B CA 1
ATOM 2565 C C . PRO B 1 139 ? 10.241 29.775 -49.601 1.00 18.08 139 PRO B C 1
ATOM 2566 O O . PRO B 1 139 ? 9.413 28.957 -49.986 1.00 19.97 139 PRO B O 1
ATOM 2570 N N . ASP B 1 140 ? 11.161 29.499 -48.676 1.00 17.76 140 ASP B N 1
ATOM 2571 C CA . ASP B 1 140 ? 11.235 28.173 -48.065 1.00 16.76 140 ASP B CA 1
ATOM 2572 C C . ASP B 1 140 ? 10.410 28.081 -46.777 1.00 15.63 140 ASP B C 1
ATOM 2573 O O . ASP B 1 140 ? 10.324 27.015 -46.176 1.00 20.46 140 ASP B O 1
ATOM 2578 N N . GLU B 1 141 ? 9.790 29.184 -46.363 1.00 17.71 141 GLU B N 1
ATOM 2579 C CA . GLU B 1 141 ? 9.027 29.197 -45.104 1.00 14.83 141 GLU B CA 1
ATOM 2580 C C . GLU B 1 141 ? 7.522 29.274 -45.372 1.00 15.50 141 GLU B C 1
ATOM 2581 O O . GLU B 1 141 ? 7.042 30.221 -46.008 1.00 16.12 141 GLU B O 1
ATOM 2587 N N . HIS B 1 142 ? 6.792 28.272 -44.882 1.00 14.18 142 HIS B N 1
ATOM 2588 C CA . HIS B 1 142 ? 5.372 28.086 -45.196 1.00 17.37 142 HIS B CA 1
ATOM 2589 C C . HIS B 1 142 ? 4.517 28.086 -43.933 1.00 15.11 142 HIS B C 1
ATOM 2590 O O . HIS B 1 142 ? 4.715 27.252 -43.056 1.00 20.61 142 HIS B O 1
ATOM 2597 N N . PRO B 1 143 ? 3.541 29.000 -43.849 1.00 17.28 143 PRO B N 1
ATOM 2598 C CA . PRO B 1 143 ? 2.717 29.055 -42.639 1.00 18.76 143 PRO B CA 1
ATOM 2599 C C . PRO B 1 143 ? 1.740 27.886 -42.570 1.00 18.14 143 PRO B C 1
ATOM 2600 O O . PRO B 1 143 ? 1.264 27.407 -43.604 1.00 19.97 143 PRO B O 1
ATOM 2604 N N . PHE B 1 144 ? 1.456 27.425 -41.358 1.00 17.36 144 PHE B N 1
ATOM 2605 C CA . PHE B 1 144 ? 0.423 26.413 -41.164 1.00 20.19 144 PHE B CA 1
ATOM 2606 C C . PHE B 1 144 ? -0.965 27.048 -41.185 1.00 23.42 144 PHE B C 1
ATOM 2607 O O . PHE B 1 144 ? -1.948 26.386 -41.516 1.00 23.75 144 PHE B O 1
ATOM 2615 N N . PHE B 1 145 ? -1.044 28.336 -40.847 1.00 20.11 145 PHE B N 1
ATOM 2616 C CA . PHE B 1 145 ? -2.327 29.042 -40.909 1.00 23.31 145 PHE B CA 1
ATOM 2617 C C . PHE B 1 145 ? -2.261 30.278 -41.823 1.00 24.95 145 PHE B C 1
ATOM 2618 O O . PHE B 1 145 ? -2.252 31.417 -41.357 1.00 26.69 145 PHE B O 1
ATOM 2626 N N . PRO B 1 146 ? -2.204 30.042 -43.141 1.00 34.46 146 PRO B N 1
ATOM 2627 C CA . PRO B 1 146 ? -2.090 31.138 -44.111 1.00 36.81 146 PRO B CA 1
ATOM 2628 C C . PRO B 1 146 ? -3.323 32.053 -44.117 1.00 39.64 146 PRO B C 1
ATOM 2629 O O . PRO B 1 146 ? -3.199 33.236 -44.427 1.00 41.84 146 PRO B O 1
ATOM 2633 N N . GLU B 1 147 ? -4.482 31.509 -43.753 1.00 40.08 147 GLU B N 1
ATOM 2634 C CA . GLU B 1 147 ? -5.721 32.283 -43.679 1.00 46.35 147 GLU B CA 1
ATOM 2635 C C . GLU B 1 147 ? -5.672 33.302 -42.536 1.00 47.84 147 GLU B C 1
ATOM 2636 O O . GLU B 1 147 ? -6.387 34.298 -42.549 1.00 49.12 147 GLU B O 1
ATOM 2642 N N . ASP B 1 148 ? -4.814 33.044 -41.554 1.00 46.25 148 ASP B N 1
ATOM 2643 C CA . ASP B 1 148 ? -4.656 33.921 -40.401 1.00 47.34 148 ASP B CA 1
ATOM 2644 C C . ASP B 1 148 ? -3.344 34.685 -40.475 1.00 49.51 148 ASP B C 1
ATOM 2645 O O . ASP B 1 148 ? -2.916 35.281 -39.490 1.00 51.02 148 ASP B O 1
ATOM 2650 N N . LEU B 1 149 ? -2.699 34.645 -41.637 1.00 51.28 149 LEU B N 1
ATOM 2651 C CA . LEU B 1 149 ? -1.380 35.252 -41.810 1.00 53.55 149 LEU B CA 1
ATOM 2652 C C . LEU B 1 149 ? -1.437 36.755 -41.568 1.00 59.35 149 LEU B C 1
ATOM 2653 O O . LEU B 1 149 ? -2.200 37.469 -42.221 1.00 49.93 149 LEU B O 1
ATOM 2658 N N . SER B 1 150 ? -0.634 37.238 -40.626 1.00 57.09 150 SER B N 1
ATOM 2659 C CA . SER B 1 150 ? -0.648 38.660 -40.310 1.00 61.32 150 SER B CA 1
ATOM 2660 C C . SER B 1 150 ? 0.381 39.420 -41.154 1.00 61.28 150 SER B C 1
ATOM 2661 O O . SER B 1 150 ? 1.301 38.827 -41.727 1.00 55.36 150 SER B O 1
ATOM 2664 N N . GLN B 1 151 ? 0.200 40.734 -41.236 1.00 68.44 151 GLN B N 1
ATOM 2665 C CA . GLN B 1 151 ? 1.038 41.603 -42.055 1.00 69.88 151 GLN B CA 1
ATOM 2666 C C . GLN B 1 151 ? 2.404 41.851 -41.425 1.00 65.33 151 GLN B C 1
ATOM 2667 O O . GLN B 1 151 ? 2.499 42.034 -40.215 1.00 68.93 151 GLN B O 1
ATOM 2673 N N . PRO B 1 152 ? 3.466 41.861 -42.249 1.00 60.72 152 PRO B N 1
ATOM 2674 C CA . PRO B 1 152 ? 4.809 42.208 -41.771 1.00 58.93 152 PRO B CA 1
ATOM 2675 C C . PRO B 1 152 ? 4.859 43.609 -41.165 1.00 64.34 152 PRO B C 1
ATOM 2676 O O . PRO B 1 152 ? 4.121 44.475 -41.639 1.00 67.77 152 PRO B O 1
ATOM 2680 N N . ARG B 1 161 ? 12.305 35.691 -56.550 1.00 40.01 161 ARG B N 1
ATOM 2681 C CA . ARG B 1 161 ? 12.056 35.095 -57.858 1.00 49.58 161 ARG B CA 1
ATOM 2682 C C . ARG B 1 161 ? 12.950 33.855 -58.018 1.00 41.84 161 ARG B C 1
ATOM 2683 O O . ARG B 1 161 ? 13.328 33.465 -59.123 1.00 46.24 161 ARG B O 1
ATOM 2691 N N . VAL B 1 162 ? 13.289 33.240 -56.889 1.00 36.93 162 VAL B N 1
ATOM 2692 C CA . VAL B 1 162 ? 13.999 31.968 -56.901 1.00 37.14 162 VAL B CA 1
ATOM 2693 C C . VAL B 1 162 ? 13.162 30.887 -57.581 1.00 36.33 162 VAL B C 1
ATOM 2694 O O . VAL B 1 162 ? 13.665 30.090 -58.378 1.00 38.44 162 VAL B O 1
ATOM 2698 N N . LEU B 1 163 ? 11.875 30.874 -57.266 1.00 33.49 163 LEU B N 1
ATOM 2699 C CA . LEU B 1 163 ? 10.986 29.847 -57.771 1.00 31.88 163 LEU B CA 1
ATOM 2700 C C . LEU B 1 163 ? 9.961 30.395 -58.767 1.00 38.96 163 LEU B C 1
ATOM 2701 O O . LEU B 1 163 ? 9.650 31.590 -58.783 1.00 34.39 163 LEU B O 1
ATOM 2706 N N . HIS B 1 164 ? 9.453 29.499 -59.604 1.00 32.76 164 HIS B N 1
ATOM 2707 C CA . HIS B 1 164 ? 8.314 29.793 -60.464 1.00 33.93 164 HIS B CA 1
ATOM 2708 C C . HIS B 1 164 ? 7.139 30.186 -59.572 1.00 34.22 164 HIS B C 1
ATOM 2709 O O . HIS B 1 164 ? 6.942 29.584 -58.515 1.00 33.03 164 HIS B O 1
ATOM 2716 N N . PRO B 1 165 ? 6.357 31.197 -59.990 1.00 33.04 165 PRO B N 1
ATOM 2717 C CA . PRO B 1 165 ? 5.214 31.701 -59.218 1.00 36.92 165 PRO B CA 1
ATOM 2718 C C . PRO B 1 165 ? 4.250 30.612 -58.739 1.00 36.22 165 PRO B C 1
ATOM 2719 O O . PRO B 1 165 ? 3.553 30.821 -57.754 1.00 37.57 165 PRO B O 1
ATOM 2723 N N . ALA B 1 166 ? 4.227 29.462 -59.403 1.00 34.86 166 ALA B N 1
ATOM 2724 C CA . ALA B 1 166 ? 3.346 28.374 -58.984 1.00 35.41 166 ALA B CA 1
ATOM 2725 C C . ALA B 1 166 ? 3.714 27.803 -57.608 1.00 32.59 166 ALA B C 1
ATOM 2726 O O . ALA B 1 166 ? 2.891 27.155 -56.961 1.00 33.20 166 ALA B O 1
ATOM 2728 N N . ALA B 1 167 ? 4.946 28.035 -57.165 1.00 27.37 167 ALA B N 1
ATOM 2729 C CA . ALA B 1 167 ? 5.388 27.539 -55.865 1.00 33.22 167 ALA B CA 1
ATOM 2730 C C . ALA B 1 167 ? 4.562 28.141 -54.740 1.00 33.22 167 ALA B C 1
ATOM 2731 O O . ALA B 1 167 ? 4.296 27.490 -53.726 1.00 27.13 167 ALA B O 1
ATOM 2733 N N . GLU B 1 168 ? 4.146 29.389 -54.932 1.00 31.21 168 GLU B N 1
ATOM 2734 C CA . GLU B 1 168 ? 3.465 30.135 -53.882 1.00 34.88 168 GLU B CA 1
ATOM 2735 C C . GLU B 1 168 ? 2.140 29.472 -53.491 1.00 41.07 168 GLU B C 1
ATOM 2736 O O . GLU B 1 168 ? 1.640 29.668 -52.386 1.00 41.28 168 GLU B O 1
ATOM 2742 N N . LYS B 1 169 ? 1.598 28.661 -54.394 1.00 31.15 169 LYS B N 1
ATOM 2743 C CA . LYS B 1 169 ? 0.301 28.022 -54.190 1.00 35.19 169 LYS B CA 1
ATOM 2744 C C . LYS B 1 169 ? 0.438 26.651 -53.514 1.00 35.24 169 LYS B C 1
ATOM 2745 O O . LYS B 1 169 ? -0.525 26.111 -52.971 1.00 36.79 169 LYS B O 1
ATOM 2751 N N . ILE B 1 170 ? 1.647 26.101 -53.541 1.00 31.04 170 ILE B N 1
ATOM 2752 C CA . ILE B 1 170 ? 1.886 24.755 -53.035 1.00 24.19 170 ILE B CA 1
ATOM 2753 C C . ILE B 1 170 ? 2.282 24.780 -51.559 1.00 22.25 170 ILE B C 1
ATOM 2754 O O . ILE B 1 170 ? 3.330 25.311 -51.184 1.00 21.84 170 ILE B O 1
ATOM 2759 N N . ASN B 1 171 ? 1.427 24.194 -50.730 1.00 22.40 171 ASN B N 1
ATOM 2760 C CA . ASN B 1 171 ? 1.617 24.179 -49.285 1.00 20.90 171 ASN B CA 1
ATOM 2761 C C . ASN B 1 171 ? 0.845 22.994 -48.734 1.00 25.98 171 ASN B C 1
ATOM 2762 O O . ASN B 1 171 ? -0.387 23.017 -48.664 1.00 23.84 171 ASN B O 1
ATOM 2767 N N . ILE B 1 172 ? 1.565 21.946 -48.361 1.00 20.90 172 ILE B N 1
ATOM 2768 C CA . ILE B 1 172 ? 0.907 20.753 -47.859 1.00 24.99 172 ILE B CA 1
ATOM 2769 C C . ILE B 1 172 ? 1.032 20.632 -46.342 1.00 23.19 172 ILE B C 1
ATOM 2770 O O . ILE B 1 172 ? 1.081 19.520 -45.803 1.00 21.11 172 ILE B O 1
ATOM 2775 N N . ASN B 1 173 ? 1.046 21.773 -45.655 1.00 19.35 173 ASN B N 1
ATOM 2776 C CA . ASN B 1 173 ? 1.184 21.766 -44.197 1.00 18.34 173 ASN B CA 1
ATOM 2777 C C . ASN B 1 173 ? 0.041 21.033 -43.491 1.00 22.94 173 ASN B C 1
ATOM 2778 O O . ASN B 1 173 ? 0.226 20.538 -42.380 1.00 19.41 173 ASN B O 1
ATOM 2783 N N . LYS B 1 174 ? -1.135 20.952 -44.118 1.00 20.76 174 LYS B N 1
ATOM 2784 C CA . LYS B 1 174 ? -2.232 20.206 -43.490 1.00 29.46 174 LYS B CA 1
ATOM 2785 C C . LYS B 1 174 ? -1.858 18.731 -43.311 1.00 21.94 174 LYS B C 1
ATOM 2786 O O . LYS B 1 174 ? -2.130 18.136 -42.270 1.00 22.30 174 LYS B O 1
ATOM 2792 N N . SER B 1 175 ? -1.238 18.139 -44.325 1.00 22.30 175 SER B N 1
ATOM 2793 C CA . SER B 1 175 ? -0.839 16.739 -44.231 1.00 22.73 175 SER B CA 1
ATOM 2794 C C . SER B 1 175 ? 0.304 16.549 -43.228 1.00 21.04 175 SER B C 1
ATOM 2795 O O . SER B 1 175 ? 0.384 15.524 -42.551 1.00 21.26 175 SER B O 1
ATOM 2798 N N . ILE B 1 176 ? 1.189 17.536 -43.139 1.00 19.58 176 ILE B N 1
ATOM 2799 C CA . ILE B 1 176 ? 2.301 17.480 -42.184 1.00 18.22 176 ILE B CA 1
ATOM 2800 C C . ILE B 1 176 ? 1.781 17.589 -40.749 1.00 22.87 176 ILE B C 1
ATOM 2801 O O . ILE B 1 176 ? 2.234 16.878 -39.854 1.00 17.55 176 ILE B O 1
ATOM 2806 N N . TRP B 1 177 ? 0.829 18.494 -40.547 1.00 19.54 177 TRP B N 1
ATOM 2807 C CA . TRP B 1 177 ? 0.137 18.674 -39.262 1.00 18.12 177 TRP B CA 1
ATOM 2808 C C . TRP B 1 177 ? -0.503 17.367 -38.779 1.00 20.42 177 TRP B C 1
ATOM 2809 O O . TRP B 1 177 ? -0.289 16.941 -37.652 1.00 19.92 177 TRP B O 1
ATOM 2820 N N . SER B 1 178 ? -1.279 16.724 -39.651 1.00 20.43 178 SER B N 1
ATOM 2821 C CA . SER B 1 178 ? -1.939 15.469 -39.295 1.00 22.82 178 SER B CA 1
ATOM 2822 C C . SER B 1 178 ? -0.935 14.347 -39.013 1.00 24.16 178 SER B C 1
ATOM 2823 O O . SER B 1 178 ? -1.075 13.619 -38.043 1.00 25.73 178 SER B O 1
ATOM 2826 N N . MET B 1 179 ? 0.070 14.213 -39.872 1.00 24.03 179 MET B N 1
ATOM 2827 C CA . MET B 1 179 ? 1.112 13.214 -39.676 1.00 25.30 179 MET B CA 1
ATOM 2828 C C . MET B 1 179 ? 1.848 13.385 -38.343 1.00 24.66 179 MET B C 1
ATOM 2829 O O . MET B 1 179 ? 2.114 12.417 -37.639 1.00 20.25 179 MET B O 1
ATOM 2834 N N . TYR B 1 180 ? 2.226 14.614 -38.031 1.00 18.32 180 TYR B N 1
ATOM 2835 C CA . TYR B 1 180 ? 2.971 14.852 -36.808 1.00 17.42 180 TYR B CA 1
ATOM 2836 C C . TYR B 1 180 ? 2.147 14.477 -35.581 1.00 17.91 180 TYR B C 1
ATOM 2837 O O . TYR B 1 180 ? 2.589 13.700 -34.752 1.00 20.66 180 TYR B O 1
ATOM 2846 N N . LEU B 1 181 ? 0.935 15.015 -35.503 1.00 19.93 181 LEU B N 1
ATOM 2847 C CA . LEU B 1 181 ? 0.118 14.918 -34.304 1.00 18.91 181 LEU B CA 1
ATOM 2848 C C . LEU B 1 181 ? -0.551 13.555 -34.121 1.00 23.78 181 LEU B C 1
ATOM 2849 O O . LEU B 1 181 ? -0.759 13.113 -32.993 1.00 27.56 181 LEU B O 1
ATOM 2854 N N . GLN B 1 182 ? -0.908 12.897 -35.220 1.00 21.60 182 GLN B N 1
ATOM 2855 C CA . GLN B 1 182 ? -1.703 11.678 -35.120 1.00 22.70 182 GLN B CA 1
ATOM 2856 C C . GLN B 1 182 ? -0.885 10.422 -35.379 1.00 27.00 182 GLN B C 1
ATOM 2857 O O . GLN B 1 182 ? -1.268 9.333 -34.963 1.00 30.50 182 GLN B O 1
ATOM 2863 N N . ASP B 1 183 ? 0.238 10.566 -36.071 1.00 20.76 183 ASP B N 1
ATOM 2864 C CA . ASP B 1 183 ? 1.062 9.404 -36.385 1.00 23.19 183 ASP B CA 1
ATOM 2865 C C . ASP B 1 183 ? 2.379 9.402 -35.599 1.00 21.85 183 ASP B C 1
ATOM 2866 O O . ASP B 1 183 ? 2.644 8.501 -34.800 1.00 25.04 183 ASP B O 1
ATOM 2871 N N . LEU B 1 184 ? 3.192 10.430 -35.810 1.00 17.49 184 LEU B N 1
ATOM 2872 C CA . LEU B 1 184 ? 4.518 10.490 -35.197 1.00 22.33 184 LEU B CA 1
ATOM 2873 C C . LEU B 1 184 ? 4.501 10.655 -33.673 1.00 21.64 184 LEU B C 1
ATOM 2874 O O . LEU B 1 184 ? 5.140 9.886 -32.944 1.00 20.54 184 LEU B O 1
ATOM 2879 N N . LEU B 1 185 ? 3.773 11.657 -33.193 1.00 17.63 185 LEU B N 1
ATOM 2880 C CA . LEU B 1 185 ? 3.855 12.051 -31.783 1.00 20.62 185 LEU B CA 1
ATOM 2881 C C . LEU B 1 185 ? 3.537 10.896 -30.804 1.00 22.62 185 LEU B C 1
ATOM 2882 O O . LEU B 1 185 ? 4.294 10.683 -29.851 1.00 20.64 185 LEU B O 1
ATOM 2887 N N . PRO B 1 186 ? 2.453 10.120 -31.046 1.00 23.26 186 PRO B N 1
ATOM 2888 C CA . PRO B 1 186 ? 2.225 8.956 -30.165 1.00 23.60 186 PRO B CA 1
ATOM 2889 C C . PRO B 1 186 ? 3.363 7.926 -30.156 1.00 24.69 186 PRO B C 1
ATOM 2890 O O . PRO B 1 186 ? 3.533 7.214 -29.169 1.00 27.74 186 PRO B O 1
ATOM 2894 N N . LYS B 1 187 ? 4.115 7.830 -31.247 1.00 20.96 187 LYS B N 1
ATOM 2895 C CA . LYS B 1 187 ? 5.250 6.908 -31.305 1.00 19.82 187 LYS B CA 1
ATOM 2896 C C . LYS B 1 187 ? 6.477 7.487 -30.622 1.00 18.77 187 LYS B C 1
ATOM 2897 O O . LYS B 1 187 ? 7.314 6.753 -30.113 1.00 23.96 187 LYS B O 1
ATOM 2903 N N . LEU B 1 188 ? 6.567 8.814 -30.635 1.00 18.26 188 LEU B N 1
ATOM 2904 C CA . LEU B 1 188 ? 7.726 9.545 -30.134 1.00 17.54 188 LEU B CA 1
ATOM 2905 C C . LEU B 1 188 ? 7.747 9.645 -28.611 1.00 22.06 188 LEU B C 1
ATOM 2906 O O . LEU B 1 188 ? 8.811 9.669 -28.001 1.00 21.41 188 LEU B O 1
ATOM 2911 N N . THR B 1 189 ? 6.566 9.702 -28.002 1.00 17.42 189 THR B N 1
ATOM 2912 C CA . THR B 1 189 ? 6.456 10.081 -26.601 1.00 17.12 189 THR B CA 1
ATOM 2913 C C . THR B 1 189 ? 5.843 8.972 -25.744 1.00 25.69 189 THR B C 1
ATOM 2914 O O . THR B 1 189 ? 5.163 8.079 -26.256 1.00 26.21 189 THR B O 1
ATOM 2918 N N . VAL B 1 190 ? 6.124 9.022 -24.443 1.00 23.30 190 VAL B N 1
ATOM 2919 C CA . VAL B 1 190 ? 5.498 8.130 -23.473 1.00 24.73 190 VAL B CA 1
ATOM 2920 C C . VAL B 1 190 ? 4.037 8.564 -23.342 1.00 27.26 190 VAL B C 1
ATOM 2921 O O . VAL B 1 190 ? 3.747 9.764 -23.273 1.00 22.37 190 VAL B O 1
ATOM 2925 N N . PRO B 1 191 ? 3.111 7.594 -23.337 1.00 29.22 191 PRO B N 1
ATOM 2926 C CA . PRO B 1 191 ? 1.670 7.875 -23.397 1.00 30.20 191 PRO B CA 1
ATOM 2927 C C . PRO B 1 191 ? 1.065 8.738 -22.267 1.00 43.21 191 PRO B C 1
ATOM 2928 O O . PRO B 1 191 ? -0.030 9.263 -22.474 1.00 57.84 191 PRO B O 1
ATOM 2932 N N . ASP B 1 192 ? 1.726 8.907 -21.125 1.00 32.10 192 ASP B N 1
ATOM 2933 C CA . ASP B 1 192 ? 1.070 9.598 -20.005 1.00 23.96 192 ASP B CA 1
ATOM 2934 C C . ASP B 1 192 ? 1.122 11.140 -20.093 1.00 28.20 192 ASP B C 1
ATOM 2935 O O . ASP B 1 192 ? 1.409 11.709 -21.150 1.00 22.62 192 ASP B O 1
ATOM 2940 N N . ASP B 1 193 ? 0.824 11.802 -18.976 1.00 26.06 193 ASP B N 1
ATOM 2941 C CA . ASP B 1 193 ? 0.750 13.262 -18.909 1.00 27.58 193 ASP B CA 1
ATOM 2942 C C . ASP B 1 193 ? 1.629 13.769 -17.778 1.00 25.06 193 ASP B C 1
ATOM 2943 O O . ASP B 1 193 ? 1.341 13.496 -16.615 1.00 24.17 193 ASP B O 1
ATOM 2948 N N . ASP B 1 194 ? 2.675 14.530 -18.097 1.00 18.29 194 ASP B N 1
ATOM 2949 C CA . ASP B 1 194 ? 3.571 15.016 -17.043 1.00 17.38 194 ASP B CA 1
ATOM 2950 C C . ASP B 1 194 ? 3.301 16.479 -16.679 1.00 18.23 194 ASP B C 1
ATOM 2951 O O . ASP B 1 194 ? 4.047 17.080 -15.910 1.00 22.03 194 ASP B O 1
ATOM 2956 N N . GLY B 1 195 ? 2.217 17.038 -17.208 1.00 21.32 195 GLY B N 1
ATOM 2957 C CA . GLY B 1 195 ? 1.844 18.410 -16.895 1.00 21.71 195 GLY B CA 1
ATOM 2958 C C . GLY B 1 195 ? 2.601 19.503 -17.648 1.00 19.61 195 GLY B C 1
ATOM 2959 O O . GLY B 1 195 ? 2.226 20.667 -17.565 1.00 18.87 195 GLY B O 1
ATOM 2960 N N . ASN B 1 196 ? 3.646 19.146 -18.395 1.00 18.28 196 ASN B N 1
ATOM 2961 C CA . ASN B 1 196 ? 4.466 20.157 -19.064 1.00 18.64 196 ASN B CA 1
ATOM 2962 C C . ASN B 1 196 ? 3.898 20.595 -20.416 1.00 17.45 196 ASN B C 1
ATOM 2963 O O . ASN B 1 196 ? 4.550 20.450 -21.456 1.00 15.28 196 ASN B O 1
ATOM 2968 N N . TYR B 1 197 ? 2.689 21.143 -20.377 1.00 14.26 197 TYR B N 1
ATOM 2969 C CA . TYR B 1 197 ? 1.956 21.540 -21.589 1.00 16.82 197 TYR B CA 1
ATOM 2970 C C . TYR B 1 197 ? 2.671 22.627 -22.377 1.00 18.90 197 TYR B C 1
ATOM 2971 O O . TYR B 1 197 ? 2.691 22.598 -23.614 1.00 15.31 197 TYR B O 1
ATOM 2980 N N . GLY B 1 198 ? 3.247 23.582 -21.656 1.00 13.07 198 GLY B N 1
ATOM 2981 C CA . GLY B 1 198 ? 4.003 24.672 -22.265 1.00 12.92 198 GLY B CA 1
ATOM 2982 C C . GLY B 1 198 ? 5.249 24.208 -23.011 1.00 22.96 198 GLY B C 1
ATOM 2983 O O . GLY B 1 198 ? 5.447 24.541 -24.183 1.00 13.79 198 GLY B O 1
ATOM 2984 N N . SER B 1 199 ? 6.095 23.429 -22.348 1.00 13.91 199 SER B N 1
ATOM 2985 C CA . SER B 1 199 ? 7.301 22.936 -23.012 1.00 12.62 199 SER B CA 1
ATOM 2986 C C . SER B 1 199 ? 6.961 22.026 -24.185 1.00 14.74 199 SER B C 1
ATOM 2987 O O . SER B 1 199 ? 7.586 22.113 -25.248 1.00 14.28 199 SER B O 1
ATOM 2990 N N . ALA B 1 200 ? 5.980 21.147 -23.988 1.00 14.62 200 ALA B N 1
ATOM 2991 C CA . ALA B 1 200 ? 5.601 20.210 -25.044 1.00 17.47 200 ALA B CA 1
ATOM 2992 C C . ALA B 1 200 ? 5.133 20.954 -26.297 1.00 15.72 200 ALA B C 1
ATOM 2993 O O . ALA B 1 200 ? 5.533 20.613 -27.411 1.00 13.39 200 ALA B O 1
ATOM 2995 N N . SER B 1 201 ? 4.285 21.963 -26.115 1.00 11.07 201 SER B N 1
ATOM 2996 C CA . SER B 1 201 ? 3.703 22.649 -27.262 1.00 15.01 201 SER B CA 1
ATOM 2997 C C . SER B 1 201 ? 4.746 23.539 -27.966 1.00 13.02 201 SER B C 1
ATOM 2998 O O . SER B 1 201 ? 4.767 23.605 -29.195 1.00 12.87 201 SER B O 1
ATOM 3001 N N . VAL B 1 202 ? 5.626 24.185 -27.201 1.00 13.33 202 VAL B N 1
ATOM 3002 C CA . VAL B 1 202 ? 6.739 24.940 -27.784 1.00 10.78 202 VAL B CA 1
ATOM 3003 C C . VAL B 1 202 ? 7.605 23.995 -28.635 1.00 12.51 202 VAL B C 1
ATOM 3004 O O . VAL B 1 202 ? 7.985 24.335 -29.765 1.00 12.47 202 VAL B O 1
ATOM 3008 N N . CYS B 1 203 ? 7.898 22.810 -28.105 1.00 11.18 203 CYS B N 1
ATOM 3009 C CA . CYS B 1 203 ? 8.663 21.815 -28.863 1.00 12.37 203 CYS B CA 1
ATOM 3010 C C . CYS B 1 203 ? 7.884 21.354 -30.099 1.00 14.21 203 CYS B C 1
ATOM 3011 O O . CYS B 1 203 ? 8.478 21.172 -31.167 1.00 13.82 203 CYS B O 1
ATOM 3014 N N . ASP B 1 204 ? 6.570 21.159 -29.955 1.00 11.49 204 ASP B N 1
ATOM 3015 C CA . ASP B 1 204 ? 5.733 20.784 -31.101 1.00 9.66 204 ASP B CA 1
ATOM 3016 C C . ASP B 1 204 ? 5.879 21.786 -32.256 1.00 14.17 204 ASP B C 1
ATOM 3017 O O . ASP B 1 204 ? 6.020 21.404 -33.414 1.00 12.31 204 ASP B O 1
ATOM 3022 N N . VAL B 1 205 ? 5.783 23.066 -31.920 1.00 12.43 205 VAL B N 1
ATOM 3023 C CA . VAL B 1 205 ? 5.866 24.138 -32.898 1.00 15.20 205 VAL B CA 1
ATOM 3024 C C . VAL B 1 205 ? 7.191 24.047 -33.664 1.00 16.32 205 VAL B C 1
ATOM 3025 O O . VAL B 1 205 ? 7.191 24.120 -34.889 1.00 11.15 205 VAL B O 1
ATOM 3029 N N . LEU B 1 206 ? 8.301 23.823 -32.959 1.00 11.31 206 LEU B N 1
ATOM 3030 C CA . LEU B 1 206 ? 9.601 23.742 -33.622 1.00 9.25 206 LEU B CA 1
ATOM 3031 C C . LEU B 1 206 ? 9.704 22.505 -34.514 1.00 10.67 206 LEU B C 1
ATOM 3032 O O . LEU B 1 206 ? 10.278 22.575 -35.603 1.00 12.09 206 LEU B O 1
ATOM 3037 N N . CYS B 1 207 ? 9.156 21.379 -34.057 1.00 10.34 207 CYS B N 1
ATOM 3038 C CA . CYS B 1 207 ? 9.114 20.163 -34.878 1.00 11.44 207 CYS B CA 1
ATOM 3039 C C . CYS B 1 207 ? 8.327 20.402 -36.176 1.00 10.34 207 CYS B C 1
ATOM 3040 O O . CYS B 1 207 ? 8.763 20.021 -37.265 1.00 11.25 207 CYS B O 1
ATOM 3043 N N . LEU B 1 208 ? 7.166 21.025 -36.040 1.00 9.57 208 LEU B N 1
ATOM 3044 C CA . LEU B 1 208 ? 6.283 21.282 -37.171 1.00 12.78 208 LEU B CA 1
ATOM 3045 C C . LEU B 1 208 ? 6.971 22.190 -38.187 1.00 15.72 208 LEU B C 1
ATOM 3046 O O . LEU B 1 208 ? 6.941 21.920 -39.394 1.00 13.79 208 LEU B O 1
ATOM 3051 N N . GLN B 1 209 ? 7.606 23.255 -37.698 1.00 12.07 209 GLN B N 1
ATOM 3052 C CA . GLN B 1 209 ? 8.258 24.197 -38.602 1.00 9.57 209 GLN B CA 1
ATOM 3053 C C . GLN B 1 209 ? 9.441 23.538 -39.286 1.00 15.74 209 GLN B C 1
ATOM 3054 O O . GLN B 1 209 ? 9.693 23.800 -40.455 1.00 13.57 209 GLN B O 1
ATOM 3060 N N . ALA B 1 210 ? 10.155 22.666 -38.577 1.00 14.55 210 ALA B N 1
ATOM 3061 C CA . ALA B 1 210 ? 11.311 22.014 -39.190 1.00 13.42 210 ALA B CA 1
ATOM 3062 C C . ALA B 1 210 ? 10.855 20.994 -40.238 1.00 19.88 210 ALA B C 1
ATOM 3063 O O . ALA B 1 210 ? 11.424 20.923 -41.333 1.00 14.19 210 ALA B O 1
ATOM 3065 N N . LEU B 1 211 ? 9.817 20.222 -39.920 1.00 12.46 211 LEU B N 1
ATOM 3066 C CA . LEU B 1 211 ? 9.274 19.280 -40.889 1.00 13.82 211 LEU B CA 1
ATOM 3067 C C . LEU B 1 211 ? 8.770 19.999 -42.141 1.00 16.10 211 LEU B C 1
ATOM 3068 O O . LEU B 1 211 ? 9.030 19.569 -43.257 1.00 15.75 211 LEU B O 1
ATOM 3073 N N . SER B 1 212 ? 8.047 21.091 -41.934 1.00 15.38 212 SER B N 1
ATOM 3074 C CA . SER B 1 212 ? 7.512 21.890 -43.036 1.00 17.56 212 SER B CA 1
ATOM 3075 C C . SER B 1 212 ? 8.606 22.430 -43.960 1.00 15.58 212 SER B C 1
ATOM 3076 O O . SER B 1 212 ? 8.512 22.298 -45.177 1.00 15.21 212 SER B O 1
ATOM 3079 N N . LYS B 1 213 ? 9.635 23.046 -43.388 1.00 13.71 213 LYS B N 1
ATOM 3080 C CA . LYS B 1 213 ? 10.717 23.589 -44.206 1.00 13.85 213 LYS B CA 1
ATOM 3081 C C . LYS B 1 213 ? 11.381 22.483 -45.028 1.00 15.13 213 LYS B C 1
ATOM 3082 O O . LYS B 1 213 ? 11.599 22.639 -46.223 1.00 13.34 213 LYS B O 1
ATOM 3088 N N . ARG B 1 214 ? 11.698 21.368 -44.381 1.00 14.26 214 ARG B N 1
ATOM 3089 C CA . ARG B 1 214 ? 12.364 20.256 -45.067 1.00 13.34 214 ARG B CA 1
ATOM 3090 C C . ARG B 1 214 ? 11.513 19.694 -46.209 1.00 15.99 214 ARG B C 1
ATOM 3091 O O . ARG B 1 214 ? 11.979 19.530 -47.346 1.00 14.22 214 ARG B O 1
ATOM 3099 N N . ILE B 1 215 ? 10.249 19.423 -45.921 1.00 11.31 215 ILE B N 1
ATOM 3100 C CA . ILE B 1 215 ? 9.411 18.768 -46.913 1.00 15.09 215 ILE B CA 1
ATOM 3101 C C . ILE B 1 215 ? 9.176 19.686 -48.123 1.00 19.26 215 ILE B C 1
ATOM 3102 O O . ILE B 1 215 ? 9.188 19.235 -49.272 1.00 18.19 215 ILE B O 1
ATOM 3107 N N . HIS B 1 216 ? 8.964 20.970 -47.854 1.00 15.93 216 HIS B N 1
ATOM 3108 C CA . HIS B 1 216 ? 8.725 21.946 -48.911 1.00 17.70 216 HIS B CA 1
ATOM 3109 C C . HIS B 1 216 ? 10.008 22.299 -49.658 1.00 19.83 216 HIS B C 1
ATOM 3110 O O . HIS B 1 216 ? 9.964 22.812 -50.776 1.00 19.46 216 HIS B O 1
ATOM 3117 N N . TYR B 1 217 ? 11.148 22.023 -49.034 1.00 16.67 217 TYR B N 1
ATOM 3118 C CA . TYR B 1 217 ? 12.443 22.314 -49.640 1.00 15.95 217 TYR B CA 1
ATOM 3119 C C . TYR B 1 217 ? 12.555 21.711 -51.037 1.00 18.54 217 TYR B C 1
ATOM 3120 O O . TYR B 1 217 ? 13.218 22.268 -51.912 1.00 21.40 217 TYR B O 1
ATOM 3129 N N . GLY B 1 218 ? 11.903 20.571 -51.238 1.00 22.14 218 GLY B N 1
ATOM 3130 C CA . GLY B 1 218 ? 11.927 19.891 -52.519 1.00 23.39 218 GLY B CA 1
ATOM 3131 C C . GLY B 1 218 ? 11.820 20.894 -53.648 1.00 26.07 218 GLY B C 1
ATOM 3132 O O . GLY B 1 218 ? 12.425 20.723 -54.707 1.00 25.76 218 GLY B O 1
ATOM 3133 N N . LYS B 1 219 ? 11.046 21.949 -53.416 1.00 22.08 219 LYS B N 1
ATOM 3134 C CA . LYS B 1 219 ? 10.863 23.000 -54.415 1.00 20.80 219 LYS B CA 1
ATOM 3135 C C . LYS B 1 219 ? 12.198 23.470 -54.994 1.00 23.70 219 LYS B C 1
ATOM 3136 O O . LYS B 1 219 ? 12.355 23.639 -56.217 1.00 18.00 219 LYS B O 1
ATOM 3142 N N . PHE B 1 220 ? 13.172 23.671 -54.116 1.00 18.35 220 PHE B N 1
ATOM 3143 C CA . PHE B 1 220 ? 14.458 24.201 -54.548 1.00 22.07 220 PHE B CA 1
ATOM 3144 C C . PHE B 1 220 ? 15.271 23.151 -55.282 1.00 21.74 220 PHE B C 1
ATOM 3145 O O . PHE B 1 220 ? 15.930 23.472 -56.260 1.00 17.66 220 PHE B O 1
ATOM 3153 N N . VAL B 1 221 ? 15.218 21.904 -54.816 1.00 20.64 221 VAL B N 1
ATOM 3154 C CA . VAL B 1 221 ? 15.843 20.797 -55.545 1.00 19.54 221 VAL B CA 1
ATOM 3155 C C . VAL B 1 221 ? 15.270 20.706 -56.955 1.00 21.28 221 VAL B C 1
ATOM 3156 O O . VAL B 1 221 ? 16.010 20.607 -57.930 1.00 23.05 221 VAL B O 1
ATOM 3160 N N . ALA B 1 222 ? 13.945 20.756 -57.060 1.00 16.49 222 ALA B N 1
ATOM 3161 C CA . ALA B 1 222 ? 13.297 20.593 -58.350 1.00 15.41 222 ALA B CA 1
ATOM 3162 C C . ALA B 1 222 ? 13.652 21.743 -59.294 1.00 22.10 222 ALA B C 1
ATOM 3163 O O . ALA B 1 222 ? 13.949 21.522 -60.473 1.00 21.13 222 ALA B O 1
ATOM 3165 N N . GLU B 1 223 ? 13.637 22.966 -58.776 1.00 19.57 223 GLU B N 1
ATOM 3166 C CA . GLU B 1 223 ? 13.957 24.125 -59.597 1.00 22.54 223 GLU B CA 1
ATOM 3167 C C . GLU B 1 223 ? 15.405 24.075 -60.084 1.00 23.16 223 GLU B C 1
ATOM 3168 O O . GLU B 1 223 ? 15.670 24.304 -61.261 1.00 21.42 223 GLU B O 1
ATOM 3174 N N . ALA B 1 224 ? 16.338 23.765 -59.186 1.00 21.78 224 ALA B N 1
ATOM 3175 C CA . ALA B 1 224 ? 17.745 23.700 -59.579 1.00 22.25 224 ALA B CA 1
ATOM 3176 C C . ALA B 1 224 ? 17.971 22.590 -60.599 1.00 24.91 224 ALA B C 1
ATOM 3177 O O . ALA B 1 224 ? 18.738 22.760 -61.550 1.00 29.56 224 ALA B O 1
ATOM 3179 N N . LYS B 1 225 ? 17.294 21.459 -60.423 1.00 22.97 225 LYS B N 1
ATOM 3180 C CA . LYS B 1 225 ? 17.405 20.370 -61.402 1.00 24.05 225 LYS B CA 1
ATOM 3181 C C . LYS B 1 225 ? 16.812 20.769 -62.752 1.00 26.35 225 LYS B C 1
ATOM 3182 O O . LYS B 1 225 ? 17.360 20.430 -63.803 1.00 28.13 225 LYS B O 1
ATOM 3188 N N . PHE B 1 226 ? 15.693 21.491 -62.724 1.00 28.51 226 PHE B N 1
ATOM 3189 C CA . PHE B 1 226 ? 15.039 21.930 -63.957 1.00 27.73 226 PHE B CA 1
ATOM 3190 C C . PHE B 1 226 ? 15.909 22.948 -64.685 1.00 28.97 226 PHE B C 1
ATOM 3191 O O . PHE B 1 226 ? 16.126 22.841 -65.885 1.00 26.24 226 PHE B O 1
ATOM 3199 N N . ILE B 1 227 ? 16.403 23.937 -63.945 1.00 30.72 227 ILE B N 1
ATOM 3200 C CA . ILE B 1 227 ? 17.267 24.964 -64.515 1.00 31.12 227 ILE B CA 1
ATOM 3201 C C . ILE B 1 227 ? 18.474 24.342 -65.200 1.00 26.88 227 ILE B C 1
ATOM 3202 O O . ILE B 1 227 ? 18.855 24.749 -66.294 1.00 33.42 227 ILE B O 1
ATOM 3207 N N . GLU B 1 228 ? 19.060 23.332 -64.567 1.00 25.74 228 GLU B N 1
ATOM 3208 C CA . GLU B 1 228 ? 20.283 22.748 -65.097 1.00 28.30 228 GLU B CA 1
ATOM 3209 C C . GLU B 1 228 ? 20.027 21.898 -66.347 1.00 35.35 228 GLU B C 1
ATOM 3210 O O . GLU B 1 228 ? 20.863 21.845 -67.247 1.00 40.30 228 GLU B O 1
ATOM 3216 N N . ASP B 1 229 ? 18.875 21.236 -66.409 1.00 36.76 229 ASP B N 1
ATOM 3217 C CA . ASP B 1 229 ? 18.607 20.304 -67.506 1.00 42.23 229 ASP B CA 1
ATOM 3218 C C . ASP B 1 229 ? 17.112 20.253 -67.832 1.00 39.96 229 ASP B C 1
ATOM 3219 O O . ASP B 1 229 ? 16.435 19.275 -67.511 1.00 39.34 229 ASP B O 1
ATOM 3224 N N . PRO B 1 230 ? 16.588 21.317 -68.469 1.00 40.77 230 PRO B N 1
ATOM 3225 C CA . PRO B 1 230 ? 15.136 21.463 -68.650 1.00 38.75 230 PRO B CA 1
ATOM 3226 C C . PRO B 1 230 ? 14.558 20.366 -69.528 1.00 38.53 230 PRO B C 1
ATOM 3227 O O . PRO B 1 230 ? 13.449 19.896 -69.274 1.00 34.28 230 PRO B O 1
ATOM 3231 N N . ALA B 1 231 ? 15.325 19.961 -70.536 1.00 41.18 231 ALA B N 1
ATOM 3232 C CA . ALA B 1 231 ? 14.906 18.935 -71.483 1.00 45.06 231 ALA B CA 1
ATOM 3233 C C . ALA B 1 231 ? 14.616 17.602 -70.801 1.00 48.02 231 ALA B C 1
ATOM 3234 O O . ALA B 1 231 ? 13.893 16.767 -71.344 1.00 46.02 231 ALA B O 1
ATOM 3236 N N . ARG B 1 232 ? 15.178 17.401 -69.615 1.00 41.24 232 ARG B N 1
ATOM 3237 C CA . ARG B 1 232 ? 14.928 16.174 -68.874 1.00 39.76 232 ARG B CA 1
ATOM 3238 C C . ARG B 1 232 ? 13.469 16.087 -68.423 1.00 38.69 232 ARG B C 1
ATOM 3239 O O . ARG B 1 232 ? 12.895 14.999 -68.356 1.00 40.16 232 ARG B O 1
ATOM 3247 N N . PHE B 1 233 ? 12.867 17.238 -68.131 1.00 30.62 233 PHE B N 1
ATOM 3248 C CA . PHE B 1 233 ? 11.528 17.273 -67.554 1.00 27.91 233 PHE B CA 1
ATOM 3249 C C . PHE B 1 233 ? 10.448 17.781 -68.499 1.00 31.37 233 PHE B C 1
ATOM 3250 O O . PHE B 1 233 ? 9.285 17.398 -68.364 1.00 30.13 233 PHE B O 1
ATOM 3258 N N . GLU B 1 234 ? 10.832 18.648 -69.434 1.00 30.55 234 GLU B N 1
ATOM 3259 C CA . GLU B 1 234 ? 9.865 19.373 -70.268 1.00 32.92 234 GLU B CA 1
ATOM 3260 C C . GLU B 1 234 ? 8.827 18.481 -70.940 1.00 33.18 234 GLU B C 1
ATOM 3261 O O . GLU B 1 234 ? 7.659 18.856 -71.054 1.00 36.23 234 GLU B O 1
ATOM 3267 N N . GLY B 1 235 ? 9.253 17.307 -71.392 1.00 36.23 235 GLY B N 1
ATOM 3268 C CA . GLY B 1 235 ? 8.345 16.374 -72.032 1.00 40.12 235 GLY B CA 1
ATOM 3269 C C . GLY B 1 235 ? 7.325 15.839 -71.047 1.00 41.84 235 GLY B C 1
ATOM 3270 O O . GLY B 1 235 ? 6.137 15.754 -71.355 1.00 32.14 235 GLY B O 1
ATOM 3271 N N . HIS B 1 236 ? 7.787 15.487 -69.849 1.00 30.20 236 HIS B N 1
ATOM 3272 C CA . HIS B 1 236 ? 6.895 14.948 -68.834 1.00 33.95 236 HIS B CA 1
ATOM 3273 C C . HIS B 1 236 ? 5.906 16.009 -68.384 1.00 33.46 236 HIS B C 1
ATOM 3274 O O . HIS B 1 236 ? 4.745 15.711 -68.112 1.00 33.85 236 HIS B O 1
ATOM 3281 N N . ILE B 1 237 ? 6.368 17.253 -68.324 1.00 36.28 237 ILE B N 1
ATOM 3282 C CA . ILE B 1 237 ? 5.518 18.352 -67.887 1.00 32.76 237 ILE B CA 1
ATOM 3283 C C . ILE B 1 237 ? 4.449 18.654 -68.939 1.00 32.48 237 ILE B C 1
ATOM 3284 O O . ILE B 1 237 ? 3.283 18.876 -68.604 1.00 31.85 237 ILE B O 1
ATOM 3289 N N . LYS B 1 238 ? 4.846 18.645 -70.211 1.00 33.46 238 LYS B N 1
ATOM 3290 C CA . LYS B 1 238 ? 3.906 18.870 -71.306 1.00 34.33 238 LYS B CA 1
ATOM 3291 C C . LYS B 1 238 ? 2.848 17.777 -71.315 1.00 33.21 238 LYS B C 1
ATOM 3292 O O . LYS B 1 238 ? 1.702 18.013 -71.678 1.00 37.71 238 LYS B O 1
ATOM 3298 N N . ALA B 1 239 ? 3.244 16.585 -70.882 1.00 40.17 239 ALA B N 1
ATOM 3299 C CA . ALA B 1 239 ? 2.345 15.443 -70.823 1.00 39.44 239 ALA B CA 1
ATOM 3300 C C . ALA B 1 239 ? 1.603 15.358 -69.495 1.00 37.76 239 ALA B C 1
ATOM 3301 O O . ALA B 1 239 ? 0.710 14.528 -69.339 1.00 34.99 239 ALA B O 1
ATOM 3303 N N . GLN B 1 240 ? 1.974 16.215 -68.544 1.00 31.48 240 GLN B N 1
ATOM 3304 C CA . GLN B 1 240 ? 1.441 16.143 -67.183 1.00 36.86 240 GLN B CA 1
ATOM 3305 C C . GLN B 1 240 ? 1.548 14.723 -66.636 1.00 35.07 240 GLN B C 1
ATOM 3306 O O . GLN B 1 240 ? 0.603 14.199 -66.053 1.00 32.04 240 GLN B O 1
ATOM 3312 N N . ASP B 1 241 ? 2.706 14.106 -66.849 1.00 33.06 241 ASP B N 1
ATOM 3313 C CA . ASP B 1 241 ? 2.956 12.747 -66.395 1.00 31.04 241 ASP B CA 1
ATOM 3314 C C . ASP B 1 241 ? 3.694 12.789 -65.061 1.00 37.45 241 ASP B C 1
ATOM 3315 O O . ASP B 1 241 ? 4.921 12.673 -65.022 1.00 34.95 241 ASP B O 1
ATOM 3320 N N . GLY B 1 242 ? 2.945 12.949 -63.974 1.00 28.80 242 GLY B N 1
ATOM 3321 C CA . GLY B 1 242 ? 3.530 13.057 -62.649 1.00 29.83 242 GLY B CA 1
ATOM 3322 C C . GLY B 1 242 ? 4.340 11.839 -62.238 1.00 34.63 242 GLY B C 1
ATOM 3323 O O . GLY B 1 242 ? 5.393 11.957 -61.604 1.00 33.58 242 GLY B O 1
ATOM 3324 N N . ASP B 1 243 ? 3.848 10.661 -62.603 1.00 38.34 243 ASP B N 1
ATOM 3325 C CA . ASP B 1 243 ? 4.528 9.417 -62.272 1.00 45.60 243 ASP B CA 1
ATOM 3326 C C . ASP B 1 243 ? 5.916 9.345 -62.905 1.00 40.18 243 ASP B C 1
ATOM 3327 O O . ASP B 1 243 ? 6.866 8.882 -62.280 1.00 39.09 243 ASP B O 1
ATOM 3332 N N . ALA B 1 244 ? 6.024 9.818 -64.141 1.00 33.04 244 ALA B N 1
ATOM 3333 C CA . ALA B 1 244 ? 7.305 9.865 -64.839 1.00 32.82 244 ALA B CA 1
ATOM 3334 C C . ALA B 1 244 ? 8.261 10.829 -64.155 1.00 31.53 244 ALA B C 1
ATOM 3335 O O . ALA B 1 244 ? 9.452 10.535 -63.985 1.00 27.64 244 ALA B O 1
ATOM 3337 N N . ILE B 1 245 ? 7.746 11.992 -63.774 1.00 26.34 245 ILE B N 1
ATOM 3338 C CA . ILE B 1 245 ? 8.562 12.949 -63.031 1.00 31.02 245 ILE B CA 1
ATOM 3339 C C . ILE B 1 245 ? 9.034 12.327 -61.712 1.00 34.30 245 ILE B C 1
ATOM 3340 O O . ILE B 1 245 ? 10.204 12.454 -61.340 1.00 28.20 245 ILE B O 1
ATOM 3345 N N . LEU B 1 246 ? 8.129 11.630 -61.029 1.00 29.58 246 LEU B N 1
ATOM 3346 C CA . LEU B 1 246 ? 8.457 10.995 -59.756 1.00 24.66 246 LEU B CA 1
ATOM 3347 C C . LEU B 1 246 ? 9.582 9.964 -59.921 1.00 28.76 246 LEU B C 1
ATOM 3348 O O . LEU B 1 246 ? 10.490 9.900 -59.088 1.00 26.31 246 LEU B O 1
ATOM 3353 N N . ARG B 1 247 ? 9.523 9.168 -60.992 1.00 27.08 247 ARG B N 1
ATOM 3354 C CA . ARG B 1 247 ? 10.574 8.195 -61.267 1.00 27.24 247 ARG B CA 1
ATOM 3355 C C . ARG B 1 247 ? 11.904 8.904 -61.505 1.00 31.45 247 ARG B C 1
ATOM 3356 O O . ARG B 1 247 ? 12.946 8.444 -61.053 1.00 28.97 247 ARG B O 1
ATOM 3364 N N . GLU B 1 248 ? 11.865 10.028 -62.213 1.00 30.07 248 GLU B N 1
ATOM 3365 C CA . GLU B 1 248 ? 13.079 10.797 -62.481 1.00 30.56 248 GLU B CA 1
ATOM 3366 C C . GLU B 1 248 ? 13.735 11.290 -61.180 1.00 29.86 248 GLU B C 1
ATOM 3367 O O . GLU B 1 248 ? 14.960 11.383 -61.079 1.00 33.10 248 GLU B O 1
ATOM 3373 N N . LEU B 1 249 ? 12.905 11.588 -60.187 1.00 23.86 249 LEU B N 1
ATOM 3374 C CA . LEU B 1 249 ? 13.367 12.154 -58.920 1.00 24.48 249 LEU B CA 1
ATOM 3375 C C . LEU B 1 249 ? 13.802 11.087 -57.924 1.00 22.58 249 LEU B C 1
ATOM 3376 O O . LEU B 1 249 ? 14.346 11.409 -56.877 1.00 26.40 249 LEU B O 1
ATOM 3381 N N . THR B 1 250 ? 13.566 9.821 -58.250 1.00 19.49 250 THR B N 1
ATOM 3382 C CA . THR B 1 250 ? 13.779 8.754 -57.281 1.00 26.04 250 THR B CA 1
ATOM 3383 C C . THR B 1 250 ? 15.135 8.063 -57.455 1.00 19.68 250 THR B C 1
ATOM 3384 O O . THR B 1 250 ? 15.435 7.474 -58.506 1.00 21.29 250 THR B O 1
ATOM 3388 N N . PHE B 1 251 ? 15.947 8.151 -56.409 1.00 18.53 251 PHE B N 1
ATOM 3389 C CA . PHE B 1 251 ? 17.227 7.461 -56.333 1.00 23.23 251 PHE B CA 1
ATOM 3390 C C . PHE B 1 251 ? 17.235 6.580 -55.086 1.00 18.91 251 PHE B C 1
ATOM 3391 O O . PHE B 1 251 ? 17.578 7.049 -54.004 1.00 17.49 251 PHE B O 1
ATOM 3399 N N . LYS B 1 252 ? 16.860 5.313 -55.236 1.00 20.59 252 LYS B N 1
ATOM 3400 C CA . LYS B 1 252 ? 16.607 4.451 -54.077 1.00 26.56 252 LYS B CA 1
ATOM 3401 C C . LYS B 1 252 ? 17.838 4.207 -53.195 1.00 25.59 252 LYS B C 1
ATOM 3402 O O . LYS B 1 252 ? 17.732 4.218 -51.968 1.00 21.02 252 LYS B O 1
ATOM 3408 N N . ASN B 1 253 ? 18.997 3.982 -53.809 1.00 22.79 253 ASN B N 1
ATOM 3409 C CA . ASN B 1 253 ? 20.235 3.829 -53.050 1.00 24.66 253 ASN B CA 1
ATOM 3410 C C . ASN B 1 253 ? 20.551 5.054 -52.209 1.00 25.84 253 ASN B C 1
ATOM 3411 O O . ASN B 1 253 ? 20.981 4.938 -51.055 1.00 18.14 253 ASN B O 1
ATOM 3416 N N . VAL B 1 254 ? 20.341 6.231 -52.786 1.00 17.53 254 VAL B N 1
ATOM 3417 C CA . VAL B 1 254 ? 20.578 7.469 -52.041 1.00 15.82 254 VAL B CA 1
ATOM 3418 C C . VAL B 1 254 ? 19.603 7.567 -50.866 1.00 22.55 254 VAL B C 1
ATOM 3419 O O . VAL B 1 254 ? 19.989 7.939 -49.760 1.00 13.83 254 VAL B O 1
ATOM 3423 N N . GLU B 1 255 ? 18.347 7.213 -51.112 1.00 18.74 255 GLU B N 1
ATOM 3424 C CA . GLU B 1 255 ? 17.330 7.229 -50.067 1.00 16.46 255 GLU B CA 1
ATOM 3425 C C . GLU B 1 255 ? 17.663 6.255 -48.941 1.00 15.73 255 GLU B C 1
ATOM 3426 O O . GLU B 1 255 ? 17.545 6.606 -47.767 1.00 14.70 255 GLU B O 1
ATOM 3432 N N . ASP B 1 256 ? 18.099 5.048 -49.297 1.00 16.43 256 ASP B N 1
ATOM 3433 C CA . ASP B 1 256 ? 18.514 4.062 -48.295 1.00 16.99 256 ASP B CA 1
ATOM 3434 C C . ASP B 1 256 ? 19.648 4.588 -47.422 1.00 17.80 256 ASP B C 1
ATOM 3435 O O . ASP B 1 256 ? 19.660 4.362 -46.221 1.00 15.48 256 ASP B O 1
ATOM 3440 N N . ASN B 1 257 ? 20.604 5.290 -48.018 1.00 15.30 257 ASN B N 1
ATOM 3441 C CA . ASN B 1 257 ? 21.675 5.872 -47.214 1.00 14.40 257 ASN B CA 1
ATOM 3442 C C . ASN B 1 257 ? 21.174 6.998 -46.307 1.00 16.68 257 ASN B C 1
ATOM 3443 O O . ASN B 1 257 ? 21.624 7.134 -45.160 1.00 13.25 257 ASN B O 1
ATOM 3448 N N . VAL B 1 258 ? 20.235 7.798 -46.797 1.00 17.96 258 VAL B N 1
ATOM 3449 C CA . VAL B 1 258 ? 19.634 8.824 -45.942 1.00 11.53 258 VAL B CA 1
ATOM 3450 C C . VAL B 1 258 ? 18.991 8.162 -44.709 1.00 11.69 258 VAL B C 1
ATOM 3451 O O . VAL B 1 258 ? 19.229 8.588 -43.581 1.00 11.84 258 VAL B O 1
ATOM 3455 N N . LYS B 1 259 ? 18.198 7.122 -44.927 1.00 14.83 259 LYS B N 1
ATOM 3456 C CA . LYS B 1 259 ? 17.561 6.412 -43.816 1.00 15.80 259 LYS B CA 1
ATOM 3457 C C . LYS B 1 259 ? 18.602 5.906 -42.805 1.00 16.83 259 LYS B C 1
ATOM 3458 O O . LYS B 1 259 ? 18.448 6.064 -41.591 1.00 16.23 259 LYS B O 1
ATOM 3464 N N . ARG B 1 260 ? 19.651 5.287 -43.320 1.00 14.05 260 ARG B N 1
ATOM 3465 C CA . ARG B 1 260 ? 20.732 4.767 -42.486 1.00 13.78 260 ARG B CA 1
ATOM 3466 C C . ARG B 1 260 ? 21.418 5.899 -41.700 1.00 12.58 260 ARG B C 1
ATOM 3467 O O . ARG B 1 260 ? 21.656 5.788 -40.498 1.00 13.80 260 ARG B O 1
ATOM 3475 N N . ARG B 1 261 ? 21.694 7.005 -42.378 1.00 12.80 261 ARG B N 1
ATOM 3476 C CA . ARG B 1 261 ? 22.415 8.107 -41.753 1.00 16.45 261 ARG B CA 1
ATOM 3477 C C . ARG B 1 261 ? 21.572 8.747 -40.641 1.00 20.35 261 ARG B C 1
ATOM 3478 O O . ARG B 1 261 ? 22.055 8.989 -39.526 1.00 15.32 261 ARG B O 1
ATOM 3486 N N . VAL B 1 262 ? 20.306 8.996 -40.947 1.00 17.36 262 VAL B N 1
ATOM 3487 C CA . VAL B 1 262 ? 19.381 9.606 -39.991 1.00 14.15 262 VAL B CA 1
ATOM 3488 C C . VAL B 1 262 ? 19.227 8.738 -38.726 1.00 17.91 262 VAL B C 1
ATOM 3489 O O . VAL B 1 262 ? 19.284 9.252 -37.596 1.00 18.39 262 VAL B O 1
ATOM 3493 N N . ALA B 1 263 ? 19.060 7.425 -38.901 1.00 11.92 263 ALA B N 1
ATOM 3494 C CA . ALA B 1 263 ? 18.996 6.521 -37.742 1.00 12.74 263 ALA B CA 1
ATOM 3495 C C . ALA B 1 263 ? 20.269 6.623 -36.903 1.00 15.66 263 ALA B C 1
ATOM 3496 O O . ALA B 1 263 ? 20.210 6.697 -35.663 1.00 15.94 263 ALA B O 1
ATOM 3498 N N . ASN B 1 264 ? 21.414 6.631 -37.581 1.00 14.48 264 ASN B N 1
ATOM 3499 C CA . ASN B 1 264 ? 22.704 6.714 -36.900 1.00 16.91 264 ASN B CA 1
ATOM 3500 C C . ASN B 1 264 ? 22.906 8.058 -36.204 1.00 18.86 264 ASN B C 1
ATOM 3501 O O . ASN B 1 264 ? 23.562 8.135 -35.153 1.00 19.20 264 ASN B O 1
ATOM 3506 N N . LYS B 1 265 ? 22.365 9.119 -36.795 1.00 10.91 265 LYS B N 1
ATOM 3507 C CA . LYS B 1 265 ? 22.423 10.444 -36.153 1.00 14.95 265 LYS B CA 1
ATOM 3508 C C . LYS B 1 265 ? 21.585 10.484 -34.864 1.00 21.73 265 LYS B C 1
ATOM 3509 O O . LYS B 1 265 ? 22.008 11.052 -33.848 1.00 16.03 265 LYS B O 1
ATOM 3515 N N . ALA B 1 266 ? 20.395 9.891 -34.922 1.00 11.55 266 ALA B N 1
ATOM 3516 C CA . ALA B 1 266 ? 19.568 9.706 -33.734 1.00 16.58 266 ALA B CA 1
ATOM 3517 C C . ALA B 1 266 ? 20.303 8.863 -32.684 1.00 16.57 266 ALA B C 1
ATOM 3518 O O . ALA B 1 266 ? 20.306 9.195 -31.489 1.00 14.93 266 ALA B O 1
ATOM 3520 N N . ARG B 1 267 ? 20.925 7.778 -33.144 1.00 13.79 267 ARG B N 1
ATOM 3521 C CA . ARG B 1 267 ? 21.643 6.857 -32.266 1.00 18.19 267 ARG B CA 1
ATOM 3522 C C . ARG B 1 267 ? 22.799 7.557 -31.548 1.00 22.78 267 ARG B C 1
ATOM 3523 O O . ARG B 1 267 ? 23.152 7.200 -30.435 1.00 19.71 267 ARG B O 1
ATOM 3531 N N . ALA B 1 268 ? 23.379 8.566 -32.188 1.00 18.02 268 ALA B N 1
ATOM 3532 C CA . ALA B 1 268 ? 24.494 9.301 -31.597 1.00 17.70 268 ALA B CA 1
ATOM 3533 C C . ALA B 1 268 ? 24.143 9.969 -30.262 1.00 17.88 268 ALA B C 1
ATOM 3534 O O . ALA B 1 268 ? 25.023 10.176 -29.426 1.00 15.91 268 ALA B O 1
ATOM 3536 N N . TYR B 1 269 ? 22.873 10.314 -30.061 1.00 13.60 269 TYR B N 1
ATOM 3537 C CA . TYR B 1 269 ? 22.461 10.950 -28.811 1.00 14.57 269 TYR B CA 1
ATOM 3538 C C . TYR B 1 269 ? 22.413 9.949 -27.641 1.00 27.51 269 TYR B C 1
ATOM 3539 O O . TYR B 1 269 ? 22.286 10.339 -26.479 1.00 24.98 269 TYR B O 1
ATOM 3548 N N . GLY B 1 270 ? 22.514 8.661 -27.948 1.00 23.35 270 GLY B N 1
ATOM 3549 C CA . GLY B 1 270 ? 22.634 7.660 -26.901 1.00 26.32 270 GLY B CA 1
ATOM 3550 C C . GLY B 1 270 ? 21.381 7.444 -26.074 1.00 27.49 270 GLY B C 1
ATOM 3551 O O . GLY B 1 270 ? 20.272 7.774 -26.492 1.00 25.60 270 GLY B O 1
ATOM 3552 N N . GLN B 1 271 ? 21.575 6.905 -24.875 1.00 30.72 271 GLN B N 1
ATOM 3553 C CA . GLN B 1 271 ? 20.480 6.418 -24.050 1.00 40.09 271 GLN B CA 1
ATOM 3554 C C . GLN B 1 271 ? 20.215 7.329 -22.860 1.00 47.16 271 GLN B C 1
ATOM 3555 O O . GLN B 1 271 ? 21.136 7.952 -22.328 1.00 45.08 271 GLN B O 1
ATOM 3561 N N . GLU B 1 272 ? 18.961 7.376 -22.418 1.00 52.57 272 GLU B N 1
ATOM 3562 C CA . GLU B 1 272 ? 18.610 8.174 -21.251 1.00 54.85 272 GLU B CA 1
ATOM 3563 C C . GLU B 1 272 ? 19.096 7.524 -19.963 1.00 55.30 272 GLU B C 1
ATOM 3564 O O . GLU B 1 272 ? 19.634 6.417 -19.982 1.00 58.26 272 GLU B O 1
ATOM 3570 N N . ARG B 1 283 ? 14.400 3.208 -24.671 1.00 57.08 283 ARG B N 1
ATOM 3571 C CA . ARG B 1 283 ? 15.801 3.169 -24.267 1.00 56.55 283 ARG B CA 1
ATOM 3572 C C . ARG B 1 283 ? 16.554 4.395 -24.773 1.00 45.59 283 ARG B C 1
ATOM 3573 O O . ARG B 1 283 ? 17.106 5.164 -23.986 1.00 46.69 283 ARG B O 1
ATOM 3581 N N . TYR B 1 284 ? 16.573 4.570 -26.090 1.00 45.65 284 TYR B N 1
ATOM 3582 C CA . TYR B 1 284 ? 17.261 5.706 -26.705 1.00 39.09 284 TYR B CA 1
ATOM 3583 C C . TYR B 1 284 ? 16.516 7.008 -26.479 1.00 36.90 284 TYR B C 1
ATOM 3584 O O . TYR B 1 284 ? 15.288 7.030 -26.469 1.00 32.77 284 TYR B O 1
ATOM 3593 N N . LYS B 1 285 ? 17.276 8.090 -26.311 1.00 25.30 285 LYS B N 1
ATOM 3594 C CA . LYS B 1 285 ? 16.721 9.435 -26.190 1.00 24.59 285 LYS B CA 1
ATOM 3595 C C . LYS B 1 285 ? 15.863 9.812 -27.394 1.00 23.70 285 LYS B C 1
ATOM 3596 O O . LYS B 1 285 ? 14.788 10.388 -27.237 1.00 23.76 285 LYS B O 1
ATOM 3602 N N . ILE B 1 286 ? 16.341 9.483 -28.593 1.00 20.49 286 ILE B N 1
ATOM 3603 C CA . ILE B 1 286 ? 15.528 9.597 -29.804 1.00 17.86 286 ILE B CA 1
ATOM 3604 C C . ILE B 1 286 ? 15.719 8.298 -30.598 1.00 22.74 286 ILE B C 1
ATOM 3605 O O . ILE B 1 286 ? 16.824 7.976 -31.043 1.00 17.70 286 ILE B O 1
ATOM 3610 N N . ASP B 1 287 ? 14.649 7.519 -30.711 1.00 19.66 287 ASP B N 1
ATOM 3611 C CA . ASP B 1 287 ? 14.772 6.164 -31.229 1.00 20.99 287 ASP B CA 1
ATOM 3612 C C . ASP B 1 287 ? 15.240 6.152 -32.682 1.00 19.02 287 ASP B C 1
ATOM 3613 O O . ASP B 1 287 ? 14.602 6.762 -33.544 1.00 19.97 287 ASP B O 1
ATOM 3618 N N . PRO B 1 288 ? 16.376 5.481 -32.948 1.00 20.71 288 PRO B N 1
ATOM 3619 C CA . PRO B 1 288 ? 16.940 5.476 -34.302 1.00 21.65 288 PRO B CA 1
ATOM 3620 C C . PRO B 1 288 ? 15.958 4.943 -35.346 1.00 18.58 288 PRO B C 1
ATOM 3621 O O . PRO B 1 288 ? 15.852 5.524 -36.428 1.00 20.71 288 PRO B O 1
ATOM 3625 N N . ASP B 1 289 ? 15.246 3.867 -35.032 1.00 18.95 289 ASP B N 1
ATOM 3626 C CA . ASP B 1 289 ? 14.335 3.274 -36.012 1.00 22.70 289 ASP B CA 1
ATOM 3627 C C . ASP B 1 289 ? 13.150 4.191 -36.296 1.00 25.24 289 ASP B C 1
ATOM 3628 O O . ASP B 1 289 ? 12.610 4.191 -37.392 1.00 20.34 289 ASP B O 1
ATOM 3633 N N . LEU B 1 290 ? 12.744 4.969 -35.300 1.00 22.23 290 LEU B N 1
ATOM 3634 C CA . LEU B 1 290 ? 11.657 5.922 -35.487 1.00 18.88 290 LEU B CA 1
ATOM 3635 C C . LEU B 1 290 ? 12.110 7.045 -36.412 1.00 17.90 290 LEU B C 1
ATOM 3636 O O . LEU B 1 290 ? 11.378 7.466 -37.319 1.00 15.88 290 LEU B O 1
ATOM 3641 N N . ALA B 1 291 ? 13.327 7.525 -36.200 1.00 14.43 291 ALA B N 1
ATOM 3642 C CA . ALA B 1 291 ? 13.865 8.582 -37.055 1.00 20.12 291 ALA B CA 1
ATOM 3643 C C . ALA B 1 291 ? 14.007 8.068 -38.493 1.00 16.68 291 ALA B C 1
ATOM 3644 O O . ALA B 1 291 ? 13.629 8.745 -39.452 1.00 15.57 291 ALA B O 1
ATOM 3646 N N . GLY B 1 292 ? 14.528 6.861 -38.644 1.00 18.31 292 GLY B N 1
ATOM 3647 C CA . GLY B 1 292 ? 14.689 6.280 -39.972 1.00 17.45 292 GLY B CA 1
ATOM 3648 C C . GLY B 1 292 ? 13.364 6.093 -40.689 1.00 19.89 292 GLY B C 1
ATOM 3649 O O . GLY B 1 292 ? 13.238 6.395 -41.888 1.00 17.89 292 GLY B O 1
ATOM 3650 N N . ALA B 1 293 ? 12.375 5.586 -39.956 1.00 17.03 293 ALA B N 1
ATOM 3651 C CA . ALA B 1 293 ? 11.041 5.353 -40.512 1.00 18.47 293 ALA B CA 1
ATOM 3652 C C . ALA B 1 293 ? 10.362 6.666 -40.910 1.00 17.45 293 ALA B C 1
ATOM 3653 O O . ALA B 1 293 ? 9.736 6.757 -41.970 1.00 19.05 293 ALA B O 1
ATOM 3655 N N . LEU B 1 294 ? 10.481 7.681 -40.056 1.00 14.27 294 LEU B N 1
ATOM 3656 C CA . LEU B 1 294 ? 9.943 9.003 -40.370 1.00 15.81 294 LEU B CA 1
ATOM 3657 C C . LEU B 1 294 ? 10.452 9.503 -41.716 1.00 16.92 294 LEU B C 1
ATOM 3658 O O . LEU B 1 294 ? 9.693 9.989 -42.558 1.00 15.32 294 LEU B O 1
ATOM 3663 N N . TYR B 1 295 ? 11.749 9.362 -41.932 1.00 13.23 295 TYR B N 1
ATOM 3664 C CA . TYR B 1 295 ? 12.322 9.806 -43.188 1.00 12.34 295 TYR B CA 1
ATOM 3665 C C . TYR B 1 295 ? 11.867 8.941 -44.370 1.00 15.34 295 TYR B C 1
ATOM 3666 O O . TYR B 1 295 ? 11.547 9.467 -45.428 1.00 14.77 295 TYR B O 1
ATOM 3675 N N . GLU B 1 296 ? 11.813 7.626 -44.187 1.00 15.13 296 GLU B N 1
ATOM 3676 C CA . GLU B 1 296 ? 11.506 6.744 -45.317 1.00 17.33 296 GLU B CA 1
ATOM 3677 C C . GLU B 1 296 ? 10.019 6.740 -45.671 1.00 18.62 296 GLU B C 1
ATOM 3678 O O . GLU B 1 296 ? 9.657 6.712 -46.850 1.00 20.97 296 GLU B O 1
ATOM 3684 N N . ASP B 1 297 ? 9.161 6.761 -44.655 1.00 18.41 297 ASP B N 1
ATOM 3685 C CA . ASP B 1 297 ? 7.713 6.639 -44.865 1.00 20.25 297 ASP B CA 1
ATOM 3686 C C . ASP B 1 297 ? 7.028 7.968 -45.167 1.00 22.32 297 ASP B C 1
ATOM 3687 O O . ASP B 1 297 ? 5.979 7.996 -45.817 1.00 21.84 297 ASP B O 1
ATOM 3692 N N . TRP B 1 298 ? 7.597 9.062 -44.671 1.00 17.83 298 TRP B N 1
ATOM 3693 C CA . TRP B 1 298 ? 6.933 10.367 -44.767 1.00 17.96 298 TRP B CA 1
ATOM 3694 C C . TRP B 1 298 ? 7.789 11.485 -45.374 1.00 16.97 298 TRP B C 1
ATOM 3695 O O . TRP B 1 298 ? 7.373 12.142 -46.328 1.00 18.26 298 TRP B O 1
ATOM 3706 N N . VAL B 1 299 ? 8.956 11.745 -44.798 1.00 15.62 299 VAL B N 1
ATOM 3707 C CA . VAL B 1 299 ? 9.709 12.925 -45.214 1.00 13.45 299 VAL B CA 1
ATOM 3708 C C . VAL B 1 299 ? 10.097 12.815 -46.693 1.00 24.53 299 VAL B C 1
ATOM 3709 O O . VAL B 1 299 ? 9.796 13.702 -47.468 1.00 17.66 299 VAL B O 1
ATOM 3713 N N . MET B 1 300 ? 10.719 11.721 -47.108 1.00 18.31 300 MET B N 1
ATOM 3714 C CA . MET B 1 300 ? 11.127 11.638 -48.506 1.00 17.40 300 MET B CA 1
ATOM 3715 C C . MET B 1 300 ? 9.937 11.475 -49.483 1.00 24.29 300 MET B C 1
ATOM 3716 O O . MET B 1 300 ? 9.910 12.135 -50.517 1.00 18.36 300 MET B O 1
ATOM 3721 N N . PRO B 1 301 ? 8.928 10.651 -49.146 1.00 22.35 301 PRO B N 1
ATOM 3722 C CA . PRO B 1 301 ? 7.761 10.660 -50.043 1.00 22.45 301 PRO B CA 1
ATOM 3723 C C . PRO B 1 301 ? 7.046 12.011 -50.184 1.00 22.12 301 PRO B C 1
ATOM 3724 O O . PRO B 1 301 ? 6.650 12.363 -51.298 1.00 25.33 301 PRO B O 1
ATOM 3728 N N . LEU B 1 302 ? 6.884 12.757 -49.097 1.00 19.46 302 LEU B N 1
ATOM 3729 C CA . LEU B 1 302 ? 6.144 14.015 -49.169 1.00 21.79 302 LEU B CA 1
ATOM 3730 C C . LEU B 1 302 ? 6.929 15.105 -49.909 1.00 19.70 302 LEU B C 1
ATOM 3731 O O . LEU B 1 302 ? 6.332 15.932 -50.609 1.00 18.39 302 LEU B O 1
ATOM 3736 N N . THR B 1 303 ? 8.254 15.113 -49.775 1.00 17.33 303 THR B N 1
ATOM 3737 C CA A THR B 1 303 ? 9.046 16.094 -50.511 0.28 17.23 303 THR B CA 1
ATOM 3738 C CA B THR B 1 303 ? 9.105 16.036 -50.530 0.72 21.01 303 THR B CA 1
ATOM 3739 C C . THR B 1 303 ? 8.960 15.797 -52.020 1.00 19.62 303 THR B C 1
ATOM 3740 O O . THR B 1 303 ? 8.906 16.732 -52.816 1.00 18.49 303 THR B O 1
ATOM 3747 N N . LYS B 1 304 ? 8.899 14.514 -52.394 1.00 21.70 304 LYS B N 1
ATOM 3748 C CA . LYS B 1 304 ? 8.697 14.118 -53.785 1.00 28.55 304 LYS B CA 1
ATOM 3749 C C . LYS B 1 304 ? 7.355 14.601 -54.297 1.00 27.64 304 LYS B C 1
ATOM 3750 O O . LYS B 1 304 ? 7.252 15.122 -55.404 1.00 25.95 304 LYS B O 1
ATOM 3756 N N . GLN B 1 305 ? 6.326 14.409 -53.483 1.00 27.01 305 GLN B N 1
ATOM 3757 C CA . GLN B 1 305 ? 4.987 14.866 -53.820 1.00 25.51 305 GLN B CA 1
ATOM 3758 C C . GLN B 1 305 ? 4.992 16.378 -54.075 1.00 28.92 305 GLN B C 1
ATOM 3759 O O . GLN B 1 305 ? 4.345 16.857 -55.010 1.00 32.68 305 GLN B O 1
ATOM 3765 N N . VAL B 1 306 ? 5.746 17.126 -53.273 1.00 20.87 306 VAL B N 1
ATOM 3766 C CA . VAL B 1 306 ? 5.855 18.571 -53.478 1.00 19.27 306 VAL B CA 1
ATOM 3767 C C . VAL B 1 306 ? 6.596 18.888 -54.779 1.00 24.60 306 VAL B C 1
ATOM 3768 O O . VAL B 1 306 ? 6.149 19.736 -55.568 1.00 26.37 306 VAL B O 1
ATOM 3772 N N . GLN B 1 307 ? 7.711 18.195 -55.001 1.00 21.46 307 GLN B N 1
ATOM 3773 C CA . GLN B 1 307 ? 8.505 18.347 -56.224 1.00 20.02 307 GLN B CA 1
ATOM 3774 C C . GLN B 1 307 ? 7.706 18.087 -57.502 1.00 24.90 307 GLN B C 1
ATOM 3775 O O . GLN B 1 307 ? 7.820 18.832 -58.471 1.00 23.23 307 GLN B O 1
ATOM 3781 N N . VAL B 1 308 ? 6.920 17.018 -57.509 1.00 22.86 308 VAL B N 1
ATOM 3782 C CA . VAL B 1 308 ? 6.095 16.709 -58.671 1.00 28.90 308 VAL B CA 1
ATOM 3783 C C . VAL B 1 308 ? 5.033 17.790 -58.878 1.00 26.89 308 VAL B C 1
ATOM 3784 O O . VAL B 1 308 ? 4.828 18.252 -59.997 1.00 25.91 308 VAL B O 1
ATOM 3788 N N . ALA B 1 309 ? 4.367 18.198 -57.798 1.00 20.66 309 ALA B N 1
ATOM 3789 C CA . ALA B 1 309 ? 3.369 19.256 -57.871 1.00 30.05 309 ALA B CA 1
ATOM 3790 C C . ALA B 1 309 ? 3.963 20.547 -58.459 1.00 32.04 309 ALA B C 1
ATOM 3791 O O . ALA B 1 309 ? 3.317 21.222 -59.272 1.00 31.20 309 ALA B O 1
ATOM 3793 N N . TYR B 1 310 ? 5.195 20.869 -58.067 1.00 24.53 310 TYR B N 1
ATOM 3794 C CA . TYR B 1 310 ? 5.879 22.062 -58.563 1.00 23.68 310 TYR B CA 1
ATOM 3795 C C . TYR B 1 310 ? 6.249 21.951 -60.050 1.00 26.83 310 TYR B C 1
ATOM 3796 O O . TYR B 1 310 ? 5.913 22.827 -60.860 1.00 24.11 310 TYR B O 1
ATOM 3805 N N . LEU B 1 311 ? 6.947 20.877 -60.407 1.00 21.80 311 LEU B N 1
ATOM 3806 C CA . LEU B 1 311 ? 7.384 20.687 -61.792 1.00 25.70 311 LEU B CA 1
ATOM 3807 C C . LEU B 1 311 ? 6.230 20.616 -62.796 1.00 29.51 311 LEU B C 1
ATOM 3808 O O . LEU B 1 311 ? 6.360 21.091 -63.933 1.00 25.31 311 LEU B O 1
ATOM 3813 N N . LEU B 1 312 ? 5.105 20.037 -62.387 1.00 23.60 312 LEU B N 1
ATOM 3814 C CA . LEU B 1 312 ? 3.942 19.954 -63.272 1.00 27.95 312 LEU B CA 1
ATOM 3815 C C . LEU B 1 312 ? 3.463 21.334 -63.735 1.00 29.67 312 LEU B C 1
ATOM 3816 O O . LEU B 1 312 ? 2.824 21.467 -64.781 1.00 31.66 312 LEU B O 1
ATOM 3821 N N . ARG B 1 313 ? 3.788 22.359 -62.960 1.00 35.20 313 ARG B N 1
ATOM 3822 C CA . ARG B 1 313 ? 3.309 23.714 -63.224 1.00 35.27 313 ARG B CA 1
ATOM 3823 C C . ARG B 1 313 ? 4.433 24.641 -63.697 1.00 30.01 313 ARG B C 1
ATOM 3824 O O . ARG B 1 313 ? 4.212 25.827 -63.946 1.00 29.66 313 ARG B O 1
ATOM 3832 N N . ARG B 1 314 ? 5.629 24.077 -63.858 1.00 25.52 314 ARG B N 1
ATOM 3833 C CA . ARG B 1 314 ? 6.841 24.851 -64.121 1.00 24.23 314 ARG B CA 1
ATOM 3834 C C . ARG B 1 314 ? 6.882 25.463 -65.533 1.00 30.41 314 ARG B C 1
ATOM 3835 O O . ARG B 1 314 ? 7.630 26.409 -65.789 1.00 29.93 314 ARG B O 1
ATOM 3843 N N . LEU B 1 315 ? 6.079 24.934 -66.445 1.00 27.35 315 LEU B N 1
ATOM 3844 C CA . LEU B 1 315 ? 6.018 25.499 -67.789 1.00 30.72 315 LEU B CA 1
ATOM 3845 C C . LEU B 1 315 ? 4.849 26.460 -67.967 1.00 39.38 315 LEU B C 1
ATOM 3846 O O . LEU B 1 315 ? 4.573 26.908 -69.079 1.00 35.11 315 LEU B O 1
ATOM 3851 N N . ASP B 1 316 ? 4.155 26.778 -66.881 1.00 36.70 316 ASP B N 1
ATOM 3852 C CA . ASP B 1 316 ? 3.075 27.752 -66.961 1.00 38.31 316 ASP B CA 1
ATOM 3853 C C . ASP B 1 316 ? 3.644 29.160 -67.120 1.00 42.90 316 ASP B C 1
ATOM 3854 O O . ASP B 1 316 ? 4.753 29.451 -66.680 1.00 37.97 316 ASP B O 1
#

Foldseek 3Di:
DVVVVVVLVVLLLLLLVLLLQLQLFALAVQQQPQVSDPDPPDRGGNLCVVLLVVQQVVLQCPQVLALLFDHPCPVNRHHHPDDYDDRDPLFQPQLSPDAPLVLLVCCCSPVFSVLFHHHDRPPPSVSNSVSVSSNSRSLSSSLLCLRVVLSVVCVVPVVLQVVCLVVLPLVSQLVSDDQDDCSPPQLVVQLVSSQCPPPDVVRDDDPVPGPTRTRSSSRSCSCVPRRNVSSSVSSSSSSNRRVD/DCQALVNLVVVLVVLLLLLLVLLLQLQVFALAVQQQDQPNDDDPPDGGGNLVVVLLVVQQVVLLCPQVVDLLFDRLCPVSHDHRVLADPLSVVDFPLVVLVCCVSPPQSNVSHHHDRPPPSPSNSVSVNSNSRSLRSLLSSLRSVLSNVCVVPVVQQVVCLVVLPLVSLLVVVDDPVVLVVVLVVSLVSQCVCCVVVGSGHSNSRSCCSNVPRVVSSSVNSSSRSNPRVD

Radius of gyration: 23.84 Å; Cα contacts (8 Å, |Δi|>4): 647; chains: 2; bounding box: 50×50×82 Å

Sequence (474 aa):
LANIRESSLIRQEDTIIYALLQRAQFSFNAPTYDENSFSIPGFKGSLVEFMLKETETLHAKVRRYQAPDEHPFFPEDLSSQPILPSLPKSRVLHPAAEKININKSIWSSMYLQDLLPKLTVPDDDGNYGSASVCDVLCLQALSKRIHYGKFVVAEAKFIEDPARFEGHIKAQDGDAILRELTFKNVEDNVKRRVANKARAYGQEVNEHGKVDNARYKIDPDLAGALYEDWVMPLTKQVQVAYLLRRLDEPFTLANIRESLIRQEDTIIYALLQRAQFSFNAPTYDENSFSIPGFKGSLVEFMLKETETLHAKVRRYQQAPDEHPFFPEDLSQPRVLHPAAEKININKSIWSMYLQDLLPKLTVPDDDGNYGSASVCDVLCLQALSKRIHYGKFVAEAKFIEDPARFEGHIKAQDGDAILRELTFKNVEDNVKRRVANKARAYGQERYKIDPDLAGALYEDWVMPLTTKQVQVAYLLRRLD

Organism: Physcomitrium patens (NCBI:txid3218)

Secondary structure (DSSP, 8-state):
--HHHHHHHHHHHHHHHHHHHHTTS---GGGG-TTT---TT--S-HHHHHHHHHHHHHHHTTGGGSTT---S-GGGPPPPSSPPPPPP-SS-TTTTT---HHHHHHIIIIIIHHHHS-SS--S-HHHHHHHHHHHHHHHHHHHHTHHHHHHHHHHH-THHHHHHHHTT-HHHHHHH----GGGSSHHHHHHHHHHHTTPPTT----GGG--S-S-HHHHHHHIIIIIHHHHHHHHHHHHHTTT-/-TTSHHHHHHHHHHHHHHHHHHHHHHTTS---GGGG-TTS---TT--S-HHHHHHHHHHHHHHHTTGGGSTT---S-GGGPPP---S-GGGGG---HHHHHHIIIIIIHHHHS-SS--S-HHHHHHHHHHHHHHHHHHHHHHHHHHHHHHHH-THHHHHHHHTT-HHHHHHHH--HHHHHHHHHHHHHHHHTT-B--BSS-HHHHHHIIIIIIHHHHHHHHHHHHTTTT-

Nearest PDB structures (foldseek):
  5w6y-assembly1_B  TM=1.004E+00  e=1.702E-33  Physcomitrium patens
  4ppv-assembly1_A-2  TM=9.557E-01  e=7.821E-22  Arabidopsis thaliana
  4ppu-assembly1_A-2  TM=9.552E-01  e=8.188E-22  Arabidopsis thaliana
  6hjw-assembly1_B  TM=9.505E-01  e=5.062E-20  Zea mays
  6hjw-assembly1_A  TM=9.143E-01  e=2.297E-19  Zea mays